Protein AF-0000000067857619 (afdb_homodimer)

Nearest PDB structures (foldseek):
  1sny-assembly1_A-2  TM=9.901E-01  e=1.411E-35  Drosophila melanogaster
  1yo6-assembly2_C  TM=9.398E-01  e=2.673E-25  Caenorhabditis elegans
  1yo6-assembly1_B  TM=9.536E-01  e=2.115E-24  Caenorhabditis elegans
  1yo6-assembly3_E  TM=9.484E-01  e=3.047E-24  Caenorhabditis elegans
  5uzx-assembly1_A  TM=8.714E-01  e=4.883E-19  Burkholderia multivorans ATCC 17616

Organism: Apis mellifera (NCBI:txid7460)

pLDDT: mean 98.17, std 1.17, range [90.56, 99.0]

Secondary structure (DSSP, 8-state):
--EEEES--SSHHHHHHHHHHHTSSS--SEEEEEES-GGG-HHHHHHHHH-TTEEEEE--TT-GGGHHHHHHHHHHHHGGG--SEEEE----------GGG--HHHHHHHHIIIIIHHHHHHHHHHHHHHHHHHH-S-TT--STTT-EEEEE--GGG-STT--S---HHHHHHHHHHHHHHHHHHHHTTTTT-EEEEEE--SB-STTT-TT-SB-HHHHHHHHHHHHTT--GGGTT-EEETTSPBPP-/--EEEES--SSHHHHHHHHHHHTSSS--SEEEEEES-GGG-HHHHHHHHH-TTEEEEE--TT-GGGHHHHHHHHHHHHGGG--SEEEE----------GGG--HHHHHHHHIIIIIHHHHHHHHHHHHHHHHHHH-S-TT--STTT-EEEEE--GGG-STT--S---HHHHHHHHHHHHHHHHHHHHTTTTT-EEEEEE--SB-STTT-TT-SB-HHHHHHHHHHHHTT--GGGTT-EEETTSPBPP-

InterPro domains:
  IPR002347 Short-chain dehydrogenase/reductase SDR [PF00106] (2-210)
  IPR002347 Short-chain dehydrogenase/reductase SDR [PR00080] (81-92)
  IPR002347 Short-chain dehydrogenase/reductase SDR [PR00080] (147-155)
  IPR002347 Short-chain dehydrogenase/reductase SDR [PR00080] (170-189)
  IPR002347 Short-chain dehydrogenase/reductase SDR [PR00081] (3-20)
  IPR002347 Short-chain dehydrogenase/reductase SDR [PR00081] (81-92)
  IPR002347 Short-chain dehydrogenase/reductase SDR [PR00081] (141-157)
  IPR002347 Short-chain dehydrogenase/reductase SDR [PR00081] (170-189)
  IPR002347 Short-chain dehydrogenase/reductase SDR [PR00081] (191-208)
  IPR036291 NAD(P)-binding domain superfamily [SSF51735] (1-248)
  IPR051468 Fungal Secondary Metabolite SDRs [PTHR43544] (2-248)

Sequence (496 aa):
MKSILITGCNRGIGLGFVKHLVKQSQPPENIFATCRDVNKARELTTLAEKSKNIHIIEIDVTNTKDYDKLVQIVSEKVGKAGLNVLYNNAGISTKFTRLGLVKEEQLVKQFYVNTIAPIMLTKAFLPLLKIASNNFADKSKMNVNRAAVINMSSILGSIAENNEGGYYPYRCSKVALNAATKSMSIDLKQDGILVACFHPGWVRTDMGGNGAPMDIDTSVNNILKTLNTLTEKHTGCFIQYDGKILPWMKSILITGCNRGIGLGFVKHLVKQSQPPENIFATCRDVNKARELTTLAEKSKNIHIIEIDVTNTKDYDKLVQIVSEKVGKAGLNVLYNNAGISTKFTRLGLVKEEQLVKQFYVNTIAPIMLTKAFLPLLKIASNNFADKSKMNVNRAAVINMSSILGSIAENNEGGYYPYRCSKVALNAATKSMSIDLKQDGILVACFHPGWVRTDMGGNGAPMDIDTSVNNILKTLNTLTEKHTGCFIQYDGKILPW

Foldseek 3Di:
DQAEEAEACLDFLNVLLVVVQQPDPDHHQAYEYEDQDVVSRVVLVVSCVVPVRYHYHHDDLLPLVCLLVVLVVVCVVCPLLFHLEYELDFAAFDDWDAPVPDDPVLLVVRLSRQAVSLLSNCVSRVVRQLSQLVPDDDVQKAASNRHEYEHEAAPLCAPVPDPDHTRVSRNVNRVNNLVSQLVCLVVCVNSSYAGEYEHLALEDDPRSHPPGPHYSNRSSVLQVVLRRVDINVHGSFYAYSNGDTDHD/DQEEEAEACLDFLNVLLVVVQQPDPDHHQAYEYEDQDVVSRVVLVVVCVVGVRYHYHHDDLLPLVCLLVVLVVVCVVCPLLFHLEYELDFAAFDDWDAPVPDDPVLLVVRLSRQAVSLLSNCVSRVVRQLSQLVPDPDVQKAASNRHEYEHEAAPLCAPVPDPDHTRVSRNVNRVNNLVSQLVCLVVCVNSSYAGEYEHLALEDDPRSHPPGPHYSNRSSVLQVVLRRVDINVHGSFYAYSNGDTDHD

Structure (mmCIF, N/CA/C/O backbone):
data_AF-0000000067857619-model_v1
#
loop_
_entity.id
_entity.type
_entity.pdbx_description
1 polymer 'Uncharacterized protein LOC724327 isoform X1'
#
loop_
_atom_site.group_PDB
_atom_site.id
_atom_site.type_symbol
_atom_site.label_atom_id
_atom_site.label_alt_id
_atom_site.label_comp_id
_atom_site.label_asym_id
_atom_site.label_entity_id
_atom_site.label_seq_id
_atom_site.pdbx_PDB_ins_code
_atom_site.Cartn_x
_atom_site.Cartn_y
_atom_site.Cartn_z
_atom_site.occupancy
_atom_site.B_iso_or_equiv
_atom_site.auth_seq_id
_atom_site.auth_comp_id
_atom_site.auth_asym_id
_atom_site.auth_atom_id
_atom_site.pdbx_PDB_model_num
ATOM 1 N N . MET A 1 1 ? 1.587 -29.703 -7.891 1 90.56 1 MET A N 1
ATOM 2 C CA . MET A 1 1 ? 0.63 -28.938 -8.688 1 90.56 1 MET A CA 1
ATOM 3 C C . MET A 1 1 ? 0.727 -29.312 -10.164 1 90.56 1 MET A C 1
ATOM 5 O O . MET A 1 1 ? 1.816 -29.594 -10.664 1 90.56 1 MET A O 1
ATOM 9 N N . LYS A 1 2 ? -0.397 -29.328 -10.852 1 96.69 2 LYS A N 1
ATOM 10 C CA . LYS A 1 2 ? -0.47 -29.75 -12.25 1 96.69 2 LYS A CA 1
ATOM 11 C C . LYS A 1 2 ? -0.151 -28.609 -13.195 1 96.69 2 LYS A C 1
ATOM 13 O O . LYS A 1 2 ? 0.522 -28.797 -14.211 1 96.69 2 LYS A O 1
ATOM 18 N N . SER A 1 3 ? -0.652 -27.422 -12.945 1 98.81 3 SER A N 1
ATOM 19 C CA . SER A 1 3 ? -0.458 -26.266 -13.805 1 98.81 3 SER A CA 1
ATOM 20 C C . SER A 1 3 ? -0.15 -25.016 -12.992 1 98.81 3 SER A C 1
ATOM 22 O O . SER A 1 3 ? -0.803 -24.75 -11.977 1 98.81 3 SER A O 1
ATOM 24 N N . ILE A 1 4 ? 0.873 -24.266 -13.438 1 98.94 4 ILE A N 1
ATOM 25 C CA . ILE A 1 4 ? 1.292 -23.047 -12.766 1 98.94 4 ILE A CA 1
ATOM 26 C C . ILE A 1 4 ? 1.573 -21.953 -13.797 1 98.94 4 ILE A C 1
ATOM 28 O O . ILE A 1 4 ? 2.146 -22.234 -14.852 1 98.94 4 ILE A O 1
ATOM 32 N N . LEU A 1 5 ? 1.051 -20.734 -13.57 1 98.94 5 LEU A N 1
ATOM 33 C CA . LEU A 1 5 ? 1.424 -19.547 -14.336 1 98.94 5 LEU A CA 1
ATOM 34 C C . LEU A 1 5 ? 2.311 -18.625 -13.508 1 98.94 5 LEU A C 1
ATOM 36 O O . LEU A 1 5 ? 1.951 -18.25 -12.391 1 98.94 5 LEU A O 1
ATOM 40 N N . ILE A 1 6 ? 3.473 -18.297 -14 1 98.94 6 ILE A N 1
ATOM 41 C CA . ILE A 1 6 ? 4.445 -17.438 -13.344 1 98.94 6 ILE A CA 1
ATOM 42 C C . ILE A 1 6 ? 4.668 -16.188 -14.195 1 98.94 6 ILE A C 1
ATOM 44 O O . ILE A 1 6 ? 4.977 -16.281 -15.383 1 98.94 6 ILE A O 1
ATOM 48 N N . THR A 1 7 ? 4.496 -15.039 -13.594 1 98.88 7 THR A N 1
ATOM 49 C CA . THR A 1 7 ? 4.77 -13.812 -14.336 1 98.88 7 THR A CA 1
ATOM 50 C C . THR A 1 7 ? 6.219 -13.383 -14.156 1 98.88 7 THR A C 1
ATOM 52 O O . THR A 1 7 ? 6.809 -13.594 -13.094 1 98.88 7 THR A O 1
ATOM 55 N N . GLY A 1 8 ? 6.777 -12.734 -15.195 1 98.44 8 GLY A N 1
ATOM 56 C CA . GLY A 1 8 ? 8.125 -12.195 -15.117 1 98.44 8 GLY A CA 1
ATOM 57 C C . GLY A 1 8 ? 9.195 -13.273 -15.125 1 98.44 8 GLY A C 1
ATOM 58 O O . GLY A 1 8 ? 10.016 -13.344 -14.203 1 98.44 8 GLY A O 1
ATOM 59 N N . CYS A 1 9 ? 9.336 -14.047 -16.266 1 98.62 9 CYS A N 1
ATOM 60 C CA . CYS A 1 9 ? 10.188 -15.234 -16.234 1 98.62 9 CYS A CA 1
ATOM 61 C C . CYS A 1 9 ? 11.406 -15.047 -17.141 1 98.62 9 CYS A C 1
ATOM 63 O O . CYS A 1 9 ? 12.148 -16 -17.391 1 98.62 9 CYS A O 1
ATOM 65 N N . ASN A 1 10 ? 11.656 -13.859 -17.656 1 96.62 10 ASN A N 1
ATOM 66 C CA . ASN A 1 10 ? 12.758 -13.664 -18.594 1 96.62 10 ASN A CA 1
ATOM 67 C C . ASN A 1 10 ? 14.109 -13.781 -17.906 1 96.62 10 ASN A C 1
ATOM 69 O O . ASN A 1 10 ? 15.109 -14.117 -18.531 1 96.62 10 ASN A O 1
ATOM 73 N N . ARG A 1 11 ? 14.211 -13.461 -16.656 1 96.69 11 ARG A N 1
ATOM 74 C CA . ARG A 1 11 ? 15.438 -13.531 -15.867 1 96.69 11 ARG A CA 1
ATOM 75 C C . ARG A 1 11 ? 15.133 -13.625 -14.375 1 96.69 11 ARG A C 1
ATOM 77 O O . ARG A 1 11 ? 13.969 -13.742 -13.977 1 96.69 11 ARG A O 1
ATOM 84 N N . GLY A 1 12 ? 16.141 -13.719 -13.609 1 97.69 12 GLY A N 1
ATOM 85 C CA . GLY A 1 12 ? 16.031 -13.609 -12.164 1 97.69 12 GLY A CA 1
ATOM 86 C C . GLY A 1 12 ? 15.266 -14.758 -11.531 1 97.69 12 GLY A C 1
ATOM 87 O O . GLY A 1 12 ? 15.445 -15.914 -11.922 1 97.69 12 GLY A O 1
ATOM 88 N N . ILE A 1 13 ? 14.492 -14.43 -10.547 1 98.62 13 ILE A N 1
ATOM 89 C CA . ILE A 1 13 ? 13.797 -15.406 -9.711 1 98.62 13 ILE A CA 1
ATOM 90 C C . ILE A 1 13 ? 12.75 -16.141 -10.539 1 98.62 13 ILE A C 1
ATOM 92 O O . ILE A 1 13 ? 12.609 -17.359 -10.43 1 98.62 13 ILE A O 1
ATOM 96 N N . GLY A 1 14 ? 12.008 -15.398 -11.438 1 98.75 14 GLY A N 1
ATOM 97 C CA . GLY A 1 14 ? 11.016 -16.031 -12.289 1 98.75 14 GLY A CA 1
ATOM 98 C C . GLY A 1 14 ? 11.602 -17.141 -13.148 1 98.75 14 GLY A C 1
ATOM 99 O O . GLY A 1 14 ? 11.039 -18.234 -13.219 1 98.75 14 GLY A O 1
ATOM 100 N N . LEU A 1 15 ? 12.711 -16.812 -13.797 1 98.75 15 LEU A N 1
ATOM 101 C CA . LEU A 1 15 ? 13.398 -17.828 -14.586 1 98.75 15 LEU A CA 1
ATOM 102 C C . LEU A 1 15 ? 13.883 -18.969 -13.703 1 98.75 15 LEU A C 1
ATOM 104 O O . LEU A 1 15 ? 13.82 -20.141 -14.109 1 98.75 15 LEU A O 1
ATOM 108 N N . GLY A 1 16 ? 14.352 -18.625 -12.523 1 98.75 16 GLY A N 1
ATOM 109 C CA . GLY A 1 16 ? 14.758 -19.641 -11.562 1 98.75 16 GLY A CA 1
ATOM 110 C C . GLY A 1 16 ? 13.648 -20.625 -11.227 1 98.75 16 GLY A C 1
ATOM 111 O O . GLY A 1 16 ? 13.891 -21.828 -11.141 1 98.75 16 GLY A O 1
ATOM 112 N N . PHE A 1 17 ? 12.43 -20.141 -11.078 1 98.81 17 PHE A N 1
ATOM 113 C CA . PHE A 1 17 ? 11.289 -21.016 -10.797 1 98.81 17 PHE A CA 1
ATOM 114 C C . PHE A 1 17 ? 11.047 -21.984 -11.938 1 98.81 17 PHE A C 1
ATOM 116 O O . PHE A 1 17 ? 10.852 -23.188 -11.711 1 98.81 17 PHE A O 1
ATOM 123 N N . VAL A 1 18 ? 11.102 -21.469 -13.148 1 98.75 18 VAL A N 1
ATOM 124 C CA . VAL A 1 18 ? 10.867 -22.312 -14.312 1 98.75 18 VAL A CA 1
ATOM 125 C C . VAL A 1 18 ? 11.922 -23.422 -14.367 1 98.75 18 VAL A C 1
ATOM 127 O O . VAL A 1 18 ? 11.594 -24.594 -14.531 1 98.75 18 VAL A O 1
ATOM 130 N N . LYS A 1 19 ? 13.203 -23.078 -14.133 1 98.5 19 LYS A N 1
ATOM 131 C CA . LYS A 1 19 ? 14.312 -24.016 -14.172 1 98.5 19 LYS A CA 1
ATOM 132 C C . LYS A 1 19 ? 14.148 -25.109 -13.125 1 98.5 19 LYS A C 1
ATOM 134 O O . LYS A 1 19 ? 14.406 -26.281 -13.398 1 98.5 19 LYS A O 1
ATOM 139 N N . HIS A 1 20 ? 13.719 -24.75 -11.984 1 98.5 20 HIS A N 1
ATOM 140 C CA . HIS A 1 20 ? 13.594 -25.703 -10.898 1 98.5 20 HIS A CA 1
ATOM 141 C C . HIS A 1 20 ? 12.367 -26.594 -11.094 1 98.5 20 HIS A C 1
ATOM 143 O O . HIS A 1 20 ? 12.43 -27.797 -10.844 1 98.5 20 HIS A O 1
ATOM 149 N N . LEU A 1 21 ? 11.297 -26.031 -11.57 1 98.38 21 LEU A N 1
ATOM 150 C CA . LEU A 1 21 ? 10.055 -26.781 -11.727 1 98.38 21 LEU A CA 1
ATOM 151 C C . LEU A 1 21 ? 10.203 -27.875 -12.789 1 98.38 21 LEU A C 1
ATOM 153 O O . LEU A 1 21 ? 9.766 -29 -12.586 1 98.38 21 LEU A O 1
ATOM 157 N N . VAL A 1 22 ? 10.844 -27.531 -13.875 1 97.38 22 VAL A N 1
ATOM 158 C CA . VAL A 1 22 ? 10.93 -28.469 -14.992 1 97.38 22 VAL A CA 1
ATOM 159 C C . VAL A 1 22 ? 11.859 -29.625 -14.633 1 97.38 22 VAL A C 1
ATOM 161 O O . VAL A 1 22 ? 11.758 -30.703 -15.211 1 97.38 22 VAL A O 1
ATOM 164 N N . LYS A 1 23 ? 12.68 -29.438 -13.586 1 95.88 23 LYS A N 1
ATOM 165 C CA . LYS A 1 23 ? 13.672 -30.438 -13.203 1 95.88 23 LYS A CA 1
ATOM 166 C C . LYS A 1 23 ? 13.133 -31.344 -12.094 1 95.88 23 LYS A C 1
ATOM 168 O O . LYS A 1 23 ? 13.805 -32.281 -11.695 1 95.88 23 LYS A O 1
ATOM 173 N N . GLN A 1 24 ? 11.992 -31.047 -11.641 1 96 24 GLN A N 1
ATOM 174 C CA . GLN A 1 24 ? 11.414 -31.891 -10.586 1 96 24 GLN A CA 1
ATOM 175 C C . GLN A 1 24 ? 11.133 -33.312 -11.094 1 96 24 GLN A C 1
ATOM 177 O O . GLN A 1 24 ? 10.961 -33.5 -12.297 1 96 24 GLN A O 1
ATOM 182 N N . SER A 1 25 ? 11.086 -34.25 -10.141 1 94.94 25 SER A N 1
ATOM 183 C CA . SER A 1 25 ? 10.789 -35.656 -10.5 1 94.94 25 SER A CA 1
ATOM 184 C C . SER A 1 25 ? 9.406 -35.75 -11.141 1 94.94 25 SER A C 1
ATOM 186 O O . SER A 1 25 ? 9.219 -36.562 -12.07 1 94.94 25 SER A O 1
ATOM 188 N N . GLN A 1 26 ? 8.547 -35.031 -10.656 1 94.69 26 GLN A N 1
ATOM 189 C CA . GLN A 1 26 ? 7.215 -34.906 -11.242 1 94.69 26 GLN A CA 1
ATOM 190 C C . GLN A 1 26 ? 6.895 -33.438 -11.562 1 94.69 26 GLN A C 1
ATOM 192 O O . GLN A 1 26 ? 6.191 -32.781 -10.797 1 94.69 26 GLN A O 1
ATOM 197 N N . PRO A 1 27 ? 7.328 -33 -12.664 1 97.06 27 PRO A N 1
ATOM 198 C CA . PRO A 1 27 ? 7.102 -31.609 -13.023 1 97.06 27 PRO A CA 1
ATOM 199 C C . PRO A 1 27 ? 5.637 -31.297 -13.312 1 97.06 27 PRO A C 1
ATOM 201 O O . PRO A 1 27 ? 4.867 -32.188 -13.656 1 97.06 27 PRO A O 1
ATOM 204 N N . PRO A 1 28 ? 5.258 -30.062 -13.125 1 98.38 28 PRO A N 1
ATOM 205 C CA . PRO A 1 28 ? 3.908 -29.688 -13.555 1 98.38 28 PRO A CA 1
ATOM 206 C C . PRO A 1 28 ? 3.645 -30.031 -15.023 1 98.38 28 PRO A C 1
ATOM 208 O O . PRO A 1 28 ? 4.547 -29.922 -15.859 1 98.38 28 PRO A O 1
ATOM 211 N N . GLU A 1 29 ? 2.414 -30.406 -15.328 1 98.44 29 GLU A N 1
ATOM 212 C CA . GLU A 1 29 ? 2.016 -30.672 -16.703 1 98.44 29 GLU A CA 1
ATOM 213 C C . GLU A 1 29 ? 2.145 -29.422 -17.578 1 98.44 29 GLU A C 1
ATOM 215 O O . GLU A 1 29 ? 2.504 -29.5 -18.75 1 98.44 29 GLU A O 1
ATOM 220 N N . ASN A 1 30 ? 1.814 -28.281 -16.969 1 98.81 30 ASN A N 1
ATOM 221 C CA . ASN A 1 30 ? 1.907 -27.016 -17.656 1 98.81 30 ASN A CA 1
ATOM 222 C C . ASN A 1 30 ? 2.625 -25.969 -16.812 1 98.81 30 ASN A C 1
ATOM 224 O O . ASN A 1 30 ? 2.209 -25.672 -15.688 1 98.81 30 ASN A O 1
ATOM 228 N N . ILE A 1 31 ? 3.699 -25.469 -17.312 1 98.88 31 ILE A N 1
ATOM 229 C CA . ILE A 1 31 ? 4.391 -24.312 -16.75 1 98.88 31 ILE A CA 1
ATOM 230 C C . ILE A 1 31 ? 4.246 -23.125 -17.703 1 98.88 31 ILE A C 1
ATOM 232 O O . ILE A 1 31 ? 4.945 -23.047 -18.719 1 98.88 31 ILE A O 1
ATOM 236 N N . PHE A 1 32 ? 3.285 -22.234 -17.391 1 98.94 32 PHE A N 1
ATOM 237 C CA . PHE A 1 32 ? 3.135 -21.016 -18.172 1 98.94 32 PHE A CA 1
ATOM 238 C C . PHE A 1 32 ? 4.109 -19.938 -17.688 1 98.94 32 PHE A C 1
ATOM 240 O O . PHE A 1 32 ? 4.012 -19.484 -16.547 1 98.94 32 PHE A O 1
ATOM 247 N N . ALA A 1 33 ? 5.047 -19.609 -18.516 1 98.88 33 ALA A N 1
ATOM 248 C CA . ALA A 1 33 ? 6.074 -18.609 -18.203 1 98.88 33 ALA A CA 1
ATOM 249 C C . ALA A 1 33 ? 5.871 -17.344 -19.016 1 98.88 33 ALA A C 1
ATOM 251 O O . ALA A 1 33 ? 5.984 -17.359 -20.25 1 98.88 33 ALA A O 1
ATOM 252 N N . THR A 1 34 ? 5.594 -16.203 -18.297 1 98.81 34 THR A N 1
ATOM 253 C CA . THR A 1 34 ? 5.367 -14.977 -19.062 1 98.81 34 THR A CA 1
ATOM 254 C C . THR A 1 34 ? 6.625 -14.109 -19.094 1 98.81 34 THR A C 1
ATOM 256 O O . THR A 1 34 ? 7.453 -14.18 -18.172 1 98.81 34 THR A O 1
ATOM 259 N N . CYS A 1 35 ? 6.805 -13.375 -20.094 1 97.94 35 CYS A N 1
ATOM 260 C CA . CYS A 1 35 ? 7.82 -12.336 -20.203 1 97.94 35 CYS A CA 1
ATOM 261 C C . CYS A 1 35 ? 7.359 -11.219 -21.125 1 97.94 35 CYS A C 1
ATOM 263 O O . CYS A 1 35 ? 6.426 -11.406 -21.906 1 97.94 35 CYS A O 1
ATOM 265 N N . ARG A 1 36 ? 7.961 -10.07 -21.078 1 97.06 36 ARG A N 1
ATOM 266 C CA . ARG A 1 36 ? 7.535 -8.914 -21.859 1 97.06 36 ARG A CA 1
ATOM 267 C C . ARG A 1 36 ? 8.008 -9.023 -23.297 1 97.06 36 ARG A C 1
ATOM 269 O O . ARG A 1 36 ? 7.344 -8.539 -24.219 1 97.06 36 ARG A O 1
ATOM 276 N N . ASP A 1 37 ? 9.172 -9.609 -23.438 1 96.81 37 ASP A N 1
ATOM 277 C CA . ASP A 1 37 ? 9.805 -9.742 -24.734 1 96.81 37 ASP A CA 1
ATOM 278 C C . ASP A 1 37 ? 10.516 -11.086 -24.859 1 96.81 37 ASP A C 1
ATOM 280 O O . ASP A 1 37 ? 11.602 -11.281 -24.312 1 96.81 37 ASP A O 1
ATOM 284 N N . VAL A 1 38 ? 9.977 -11.938 -25.641 1 96.75 38 VAL A N 1
ATOM 285 C CA . VAL A 1 38 ? 10.477 -13.297 -25.781 1 96.75 38 VAL A CA 1
ATOM 286 C C . VAL A 1 38 ? 11.867 -13.281 -26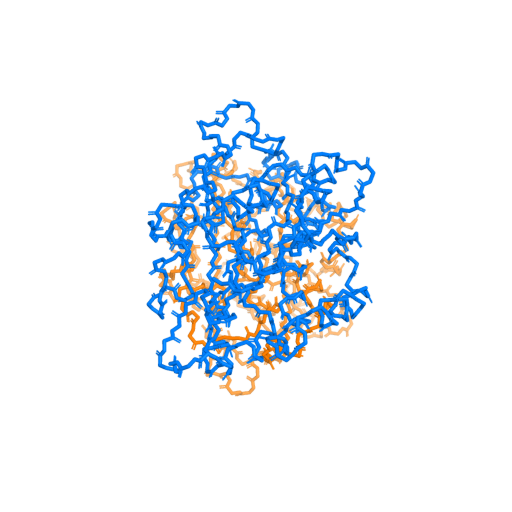.422 1 96.75 38 VAL A C 1
ATOM 288 O O . VAL A 1 38 ? 12.703 -14.125 -26.125 1 96.75 38 VAL A O 1
ATOM 291 N N . ASN A 1 39 ? 12.141 -12.242 -27.188 1 96.5 39 ASN A N 1
ATOM 292 C CA . ASN A 1 39 ? 13.422 -12.148 -27.875 1 96.5 39 ASN A CA 1
ATOM 293 C C . ASN A 1 39 ? 14.555 -11.82 -26.906 1 96.5 39 ASN A C 1
ATOM 295 O O . ASN A 1 39 ? 15.734 -12 -27.25 1 96.5 39 ASN A O 1
ATOM 299 N N . LYS A 1 40 ? 14.219 -11.422 -25.719 1 95.06 40 LYS A N 1
ATOM 300 C CA . LYS A 1 40 ? 15.219 -11.102 -24.703 1 95.06 40 LYS A CA 1
ATOM 301 C C . LYS A 1 40 ? 15.281 -12.188 -23.625 1 95.06 40 LYS A C 1
ATOM 303 O O . LYS A 1 40 ? 15.953 -12.023 -22.609 1 95.06 40 LYS A O 1
ATOM 308 N N . ALA A 1 41 ? 14.539 -13.266 -23.891 1 97.25 41 ALA A N 1
ATOM 309 C CA . ALA A 1 41 ? 14.461 -14.359 -22.922 1 97.25 41 ALA A CA 1
ATOM 310 C C . ALA A 1 41 ? 15.109 -15.625 -23.484 1 97.25 41 ALA A C 1
ATOM 312 O O . ALA A 1 41 ? 14.5 -16.688 -23.5 1 97.25 41 ALA A O 1
ATOM 313 N N . ARG A 1 42 ? 16.375 -15.57 -23.766 1 97.06 42 ARG A N 1
ATOM 314 C CA . ARG A 1 42 ? 17.062 -16.641 -24.469 1 97.06 42 ARG A CA 1
ATOM 315 C C . ARG A 1 42 ? 17.109 -17.922 -23.641 1 97.06 42 ARG A C 1
ATOM 317 O O . ARG A 1 42 ? 16.812 -19 -24.141 1 97.06 42 ARG A O 1
ATOM 324 N N . GLU A 1 43 ? 17.438 -17.75 -22.375 1 97.38 43 GLU A N 1
ATOM 325 C CA . GLU A 1 43 ? 17.516 -18.938 -21.531 1 97.38 43 GLU A CA 1
ATOM 326 C C . GLU A 1 43 ? 16.156 -19.609 -21.375 1 97.38 43 GLU A C 1
ATOM 328 O O . GLU A 1 43 ? 16.047 -20.828 -21.391 1 97.38 43 GLU A O 1
ATOM 333 N N . LEU A 1 44 ? 15.156 -18.812 -21.297 1 98.38 44 LEU A N 1
ATOM 334 C CA . LEU A 1 44 ? 13.797 -19.328 -21.172 1 98.38 44 LEU A CA 1
ATOM 335 C C . LEU A 1 44 ? 13.375 -20.062 -22.438 1 98.38 44 LEU A C 1
ATOM 337 O O . LEU A 1 44 ? 12.789 -21.141 -22.359 1 98.38 44 LEU A O 1
ATOM 341 N N . THR A 1 45 ? 13.695 -19.469 -23.578 1 98 45 THR A N 1
ATOM 342 C CA . THR A 1 45 ? 13.32 -20.078 -24.844 1 98 45 THR A CA 1
ATOM 343 C C . THR A 1 45 ? 14.062 -21.391 -25.047 1 98 45 THR A C 1
ATOM 345 O O . THR A 1 45 ? 13.492 -22.359 -25.562 1 98 45 THR A O 1
ATOM 348 N N . THR A 1 46 ? 15.297 -21.484 -24.625 1 97.75 46 THR A N 1
ATOM 349 C CA . THR A 1 46 ? 16.078 -22.703 -24.719 1 97.75 46 THR A CA 1
ATOM 350 C C . THR A 1 46 ? 15.469 -23.797 -23.844 1 97.75 46 THR A C 1
ATOM 352 O O . THR A 1 46 ? 15.406 -24.969 -24.25 1 97.75 46 THR A O 1
ATOM 355 N N . LEU A 1 47 ? 15.023 -23.422 -22.656 1 97.75 47 LEU A N 1
ATOM 356 C CA . LEU A 1 47 ? 14.375 -24.359 -21.766 1 97.75 47 LEU A CA 1
ATOM 357 C C . LEU A 1 47 ? 13.094 -24.906 -22.375 1 97.75 47 LEU A C 1
ATOM 359 O O . LEU A 1 47 ? 12.805 -26.109 -22.281 1 97.75 47 LEU A O 1
ATOM 363 N N . ALA A 1 48 ? 12.328 -24.031 -22.984 1 97.81 48 ALA A N 1
ATOM 364 C CA . ALA A 1 48 ? 11.047 -24.406 -23.578 1 97.81 48 ALA A CA 1
ATOM 365 C C . ALA A 1 48 ? 11.242 -25.344 -24.766 1 97.81 48 ALA A C 1
ATOM 367 O O . ALA A 1 48 ? 10.383 -26.188 -25.047 1 97.81 48 ALA A O 1
ATOM 368 N N . GLU A 1 49 ? 12.344 -25.203 -25.469 1 97.38 49 GLU A N 1
ATOM 369 C CA . GLU A 1 49 ? 12.664 -26.094 -26.578 1 97.38 49 GLU A CA 1
ATOM 370 C C . GLU A 1 49 ? 12.938 -27.516 -26.094 1 97.38 49 GLU A C 1
ATOM 372 O O . GLU A 1 49 ? 12.656 -28.469 -26.812 1 97.38 49 GLU A O 1
ATOM 377 N N . LYS A 1 50 ? 13.367 -27.594 -24.891 1 96.81 50 LYS A N 1
ATOM 378 C CA . LYS A 1 50 ? 13.773 -28.891 -24.359 1 96.81 50 LYS A CA 1
ATOM 379 C C . LYS A 1 50 ? 12.648 -29.531 -23.547 1 96.81 50 LYS A C 1
ATOM 381 O O . LYS A 1 50 ? 12.703 -30.719 -23.234 1 96.81 50 LYS A O 1
ATOM 386 N N . SER A 1 51 ? 11.758 -28.734 -23.141 1 97 51 SER A N 1
ATOM 387 C CA . SER A 1 51 ? 10.656 -29.219 -22.312 1 97 51 SER A CA 1
ATOM 388 C C . SER A 1 51 ? 9.312 -28.734 -22.844 1 97 51 SER A C 1
ATOM 390 O O . SER A 1 51 ? 8.969 -27.562 -22.703 1 97 51 SER A O 1
ATOM 392 N N . LYS A 1 52 ? 8.477 -29.625 -23.25 1 95.31 52 LYS A N 1
ATOM 393 C CA . LYS A 1 52 ? 7.227 -29.297 -23.922 1 95.31 52 LYS A CA 1
ATOM 394 C C . LYS A 1 52 ? 6.191 -28.766 -22.938 1 95.31 52 LYS A C 1
ATOM 396 O O . LYS A 1 52 ? 5.172 -28.203 -23.328 1 95.31 52 LYS A O 1
ATOM 401 N N . ASN A 1 53 ? 6.48 -28.969 -21.609 1 97.12 53 ASN A N 1
ATOM 402 C CA . ASN A 1 53 ? 5.516 -28.5 -20.625 1 97.12 53 ASN A CA 1
ATOM 403 C C . ASN A 1 53 ? 5.688 -27.016 -20.328 1 97.12 53 ASN A C 1
ATOM 405 O O . ASN A 1 53 ? 4.891 -26.438 -19.594 1 97.12 53 ASN A O 1
ATOM 409 N N . ILE A 1 54 ? 6.727 -26.391 -20.875 1 98.62 54 ILE A N 1
ATOM 410 C CA . ILE A 1 54 ? 6.922 -24.953 -20.719 1 98.62 54 ILE A CA 1
ATOM 411 C C . ILE A 1 54 ? 6.211 -24.219 -21.844 1 98.62 54 ILE A C 1
ATOM 413 O O . ILE A 1 54 ? 6.469 -24.469 -23.016 1 98.62 54 ILE A O 1
ATOM 417 N N . HIS A 1 55 ? 5.301 -23.359 -21.5 1 98.75 55 HIS A N 1
ATOM 418 C CA . HIS A 1 55 ? 4.586 -22.5 -22.438 1 98.75 55 HIS A CA 1
ATOM 419 C C . HIS A 1 55 ? 4.934 -21.031 -22.203 1 98.75 55 HIS A C 1
ATOM 421 O O . HIS A 1 55 ? 4.527 -20.438 -21.203 1 98.75 55 HIS A O 1
ATOM 427 N N . ILE A 1 56 ? 5.656 -20.422 -23.172 1 98.69 56 ILE A N 1
ATOM 428 C CA . ILE A 1 56 ? 6.043 -19.031 -23.031 1 98.69 56 ILE A CA 1
ATOM 429 C C . ILE A 1 56 ? 4.926 -18.125 -23.562 1 98.69 56 ILE A C 1
ATOM 431 O O . ILE A 1 56 ? 4.395 -18.359 -24.641 1 98.69 56 ILE A O 1
ATOM 435 N N . ILE A 1 57 ? 4.52 -17.156 -22.781 1 98.56 57 ILE A N 1
ATOM 436 C CA . ILE A 1 57 ? 3.502 -16.203 -23.172 1 98.56 57 ILE A CA 1
ATOM 437 C C . ILE A 1 57 ? 4.062 -14.781 -23.047 1 98.56 57 ILE A C 1
ATOM 439 O O . ILE A 1 57 ? 4.527 -14.375 -21.984 1 98.56 57 ILE A O 1
ATOM 443 N N . GLU A 1 58 ? 4.027 -14.016 -24.141 1 98 58 GLU A N 1
ATOM 444 C CA . GLU A 1 58 ? 4.473 -12.625 -24.125 1 98 58 GLU A CA 1
ATOM 445 C C . GLU A 1 58 ? 3.369 -11.695 -23.641 1 98 58 GLU A C 1
ATOM 447 O O . GLU A 1 58 ? 2.281 -11.656 -24.219 1 98 58 GLU A O 1
ATOM 452 N N . ILE A 1 59 ? 3.697 -10.953 -22.531 1 97.81 59 ILE A N 1
ATOM 453 C CA . ILE A 1 59 ? 2.701 -10.023 -22 1 97.81 59 ILE A CA 1
ATOM 454 C C . ILE A 1 59 ? 3.383 -8.984 -21.109 1 97.81 59 ILE A C 1
ATOM 456 O O . ILE A 1 59 ? 4.328 -9.297 -20.391 1 97.81 59 ILE A O 1
ATOM 460 N N . ASP A 1 60 ? 2.979 -7.758 -21.297 1 97.81 60 ASP A N 1
ATOM 461 C CA . ASP A 1 60 ? 3.219 -6.73 -20.297 1 97.81 60 ASP A CA 1
ATOM 462 C C . ASP A 1 60 ? 2.111 -6.719 -19.25 1 97.81 60 ASP A C 1
ATOM 464 O O . ASP A 1 60 ? 0.965 -6.375 -19.547 1 97.81 60 ASP A O 1
ATOM 468 N N . VAL A 1 61 ? 2.459 -7.039 -18.016 1 98.19 61 VAL A N 1
ATOM 469 C CA . VAL A 1 61 ? 1.451 -7.254 -16.984 1 98.19 61 VAL A CA 1
ATOM 470 C C . VAL A 1 61 ? 0.719 -5.945 -16.703 1 98.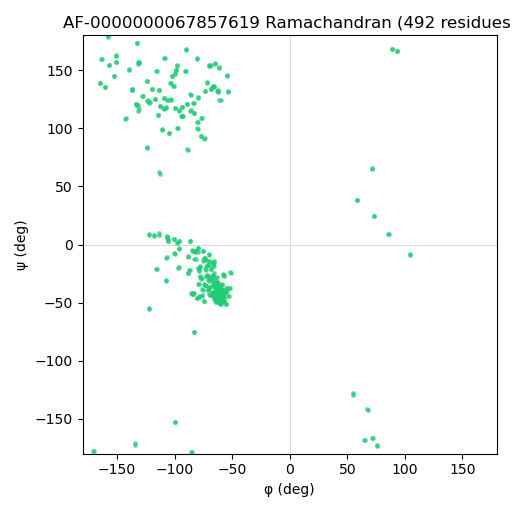19 61 VAL A C 1
ATOM 472 O O . VAL A 1 61 ? -0.333 -5.941 -16.047 1 98.19 61 VAL A O 1
ATOM 475 N N . THR A 1 62 ? 1.243 -4.809 -17.141 1 97.31 62 THR A N 1
ATOM 476 C CA . THR A 1 62 ? 0.562 -3.537 -16.922 1 97.31 62 THR A CA 1
ATOM 477 C C . THR A 1 62 ? -0.53 -3.318 -17.953 1 97.31 62 THR A C 1
ATOM 479 O O . THR A 1 62 ? -1.355 -2.412 -17.828 1 97.31 62 THR A O 1
ATOM 482 N N . ASN A 1 63 ? -0.531 -4.121 -19 1 97.56 63 ASN A N 1
ATOM 483 C CA . ASN A 1 63 ? -1.581 -4.027 -20.016 1 97.56 63 ASN A CA 1
ATOM 484 C C . ASN A 1 63 ? -2.779 -4.902 -19.656 1 97.56 63 ASN A C 1
ATOM 486 O O . ASN A 1 63 ? -2.992 -5.949 -20.281 1 97.56 63 ASN A O 1
ATOM 490 N N . THR A 1 64 ? -3.6 -4.406 -18.828 1 97.31 64 THR A N 1
ATOM 491 C CA . THR A 1 64 ? -4.695 -5.188 -18.266 1 97.31 64 THR A CA 1
ATOM 492 C C . THR A 1 64 ? -5.727 -5.523 -19.328 1 97.31 64 THR A C 1
ATOM 494 O O . THR A 1 64 ? -6.488 -6.484 -19.188 1 97.31 64 THR A O 1
ATOM 497 N N . LYS A 1 65 ? -5.773 -4.77 -20.422 1 96.25 65 LYS A N 1
ATOM 498 C CA . LYS A 1 65 ? -6.723 -5.004 -21.5 1 96.25 65 LYS A CA 1
ATOM 499 C C . LYS A 1 65 ? -6.441 -6.332 -22.203 1 96.25 65 LYS A C 1
ATOM 501 O O . LYS A 1 65 ? -7.312 -6.875 -22.875 1 96.25 65 LYS A O 1
ATOM 506 N N . ASP A 1 66 ? -5.223 -6.898 -22.016 1 96.94 66 ASP A N 1
ATOM 507 C CA . ASP A 1 66 ? -4.816 -8.117 -22.703 1 96.94 66 ASP A CA 1
ATOM 508 C C . ASP A 1 66 ? -5.055 -9.344 -21.828 1 96.94 66 ASP A C 1
ATOM 510 O O . ASP A 1 66 ? -4.766 -10.477 -22.25 1 96.94 66 ASP A O 1
ATOM 514 N N . TYR A 1 67 ? -5.629 -9.188 -20.656 1 98.5 67 TYR A N 1
ATOM 515 C CA . TYR A 1 67 ? -5.723 -10.297 -19.719 1 98.5 67 TYR A CA 1
ATOM 516 C C . TYR A 1 67 ? -6.723 -11.336 -20.203 1 98.5 67 TYR A C 1
ATOM 518 O O . TYR A 1 67 ? -6.562 -12.531 -19.938 1 98.5 67 TYR A O 1
ATOM 526 N N . ASP A 1 68 ? -7.734 -10.875 -20.922 1 97.75 68 ASP A N 1
ATOM 527 C CA . ASP A 1 68 ? -8.672 -11.844 -21.484 1 97.75 68 ASP A CA 1
ATOM 528 C C . ASP A 1 68 ? -7.969 -12.797 -22.453 1 97.75 68 ASP A C 1
ATOM 530 O O . ASP A 1 68 ? -8.25 -14 -22.453 1 97.75 68 ASP A O 1
ATOM 534 N N . LYS A 1 69 ? -7.121 -12.242 -23.234 1 97.94 69 LYS A N 1
ATOM 535 C CA . LYS A 1 69 ? -6.344 -13.062 -24.156 1 97.94 69 LYS A CA 1
ATOM 536 C C . LYS A 1 69 ? -5.438 -14.031 -23.406 1 97.94 69 LYS A C 1
ATOM 538 O O . LYS A 1 69 ? -5.297 -15.195 -23.797 1 97.94 69 LYS A O 1
ATOM 543 N N . LEU A 1 70 ? -4.809 -13.57 -22.391 1 98.56 70 LEU A N 1
ATOM 544 C CA . LEU A 1 70 ? -3.941 -14.398 -21.562 1 98.56 70 LEU A CA 1
ATOM 545 C C . LEU A 1 70 ? -4.719 -15.562 -20.953 1 98.56 70 LEU A C 1
ATOM 547 O O . LEU A 1 70 ? -4.258 -16.703 -21 1 98.56 70 LEU A O 1
ATOM 551 N N . VAL A 1 71 ? -5.895 -15.281 -20.391 1 98.81 71 VAL A N 1
ATOM 552 C CA . VAL A 1 71 ? -6.738 -16.297 -19.766 1 98.81 71 VAL A CA 1
ATOM 553 C C . VAL A 1 71 ? -7.152 -17.328 -20.812 1 98.81 71 VAL A C 1
ATOM 555 O O . VAL A 1 71 ? -7.176 -18.531 -20.547 1 98.81 71 VAL A O 1
ATOM 558 N N . GLN A 1 72 ? -7.453 -16.828 -21.984 1 98.62 72 GLN A N 1
ATOM 559 C CA . GLN A 1 72 ? -7.859 -17.734 -23.062 1 98.62 72 GLN A CA 1
ATOM 560 C C . GLN A 1 72 ? -6.73 -18.688 -23.438 1 98.62 72 GLN A C 1
ATOM 562 O O . GLN A 1 72 ? -6.961 -19.891 -23.594 1 98.62 72 GLN A O 1
ATOM 567 N N . ILE A 1 73 ? -5.52 -18.203 -23.594 1 98.62 73 ILE A N 1
ATOM 568 C CA . ILE A 1 73 ? -4.359 -19.016 -23.938 1 98.62 73 ILE A CA 1
ATOM 569 C C . ILE A 1 73 ? -4.18 -20.125 -22.891 1 98.62 73 ILE A C 1
ATOM 571 O O . ILE A 1 73 ? -4 -21.297 -23.234 1 98.62 73 ILE A O 1
ATOM 575 N N . VAL A 1 74 ? -4.266 -19.797 -21.625 1 98.88 74 VAL A N 1
ATOM 576 C CA . VAL A 1 74 ? -4.074 -20.75 -20.531 1 98.88 74 VAL A CA 1
ATOM 577 C C . VAL A 1 74 ? -5.234 -21.734 -20.5 1 98.88 74 VAL A C 1
ATOM 579 O O . VAL A 1 74 ? -5.023 -22.938 -20.344 1 98.88 74 VAL A O 1
ATOM 582 N N . SER A 1 75 ? -6.434 -21.188 -20.672 1 98.81 75 SER A N 1
ATOM 583 C CA . SER A 1 75 ? -7.641 -22.016 -20.641 1 98.81 75 SER A CA 1
ATOM 584 C C . SER A 1 75 ? -7.594 -23.109 -21.703 1 98.81 75 SER A C 1
ATOM 586 O O . SER A 1 75 ? -7.98 -24.25 -21.453 1 98.81 75 SER A O 1
ATOM 588 N N . GLU A 1 76 ? -7.156 -22.766 -22.828 1 98.5 76 GLU A N 1
ATOM 589 C CA . GLU A 1 76 ? -7.086 -23.719 -23.938 1 98.5 76 GLU A CA 1
ATOM 590 C C . GLU A 1 76 ? -6.125 -24.859 -23.625 1 98.5 76 GLU A C 1
ATOM 592 O O . GLU A 1 76 ? -6.328 -26 -24.078 1 98.5 76 GLU A O 1
ATOM 597 N N . LYS A 1 77 ? -5.133 -24.609 -22.906 1 98.44 77 LYS A N 1
ATOM 598 C CA . LYS A 1 77 ? -4.125 -25.625 -22.594 1 98.44 77 LYS A CA 1
ATOM 599 C C . LYS A 1 77 ? -4.566 -26.484 -21.406 1 98.44 77 LYS A C 1
ATOM 601 O O . LYS A 1 77 ? -4.41 -27.703 -21.438 1 98.44 77 LYS A O 1
ATOM 606 N N . VAL A 1 78 ? -5.137 -25.875 -20.375 1 98.62 78 VAL A N 1
ATOM 607 C CA . VAL A 1 78 ? -5.414 -26.609 -19.141 1 98.62 78 VAL A CA 1
ATOM 608 C C . VAL A 1 78 ? -6.789 -27.266 -19.219 1 98.62 78 VAL A C 1
ATOM 610 O O . VAL A 1 78 ? -7.078 -28.203 -18.484 1 98.62 78 VAL A O 1
ATOM 613 N N . GLY A 1 79 ? -7.691 -26.734 -20.047 1 97.31 79 GLY A N 1
ATOM 614 C CA . GLY A 1 79 ? -9.031 -27.281 -20.188 1 97.31 79 GLY A CA 1
ATOM 615 C C . GLY A 1 79 ? -9.781 -27.391 -18.875 1 97.31 79 GLY A C 1
ATOM 616 O O . GLY A 1 79 ? -9.852 -26.422 -18.109 1 97.31 79 GLY A O 1
ATOM 617 N N . LYS A 1 80 ? -10.312 -28.547 -18.656 1 97.94 80 LYS A N 1
ATOM 618 C CA . LYS A 1 80 ? -11.172 -28.766 -17.5 1 97.94 80 LYS A CA 1
ATOM 619 C C . LYS A 1 80 ? -10.352 -28.969 -16.219 1 97.94 80 LYS A C 1
ATOM 621 O O . LYS A 1 80 ? -10.906 -29.031 -15.125 1 97.94 80 LYS A O 1
ATOM 626 N N . ALA A 1 81 ? -9.086 -29.047 -16.359 1 98.38 81 ALA A N 1
ATOM 627 C CA . ALA A 1 81 ? -8.242 -29.234 -15.188 1 98.38 81 ALA A CA 1
ATOM 628 C C . ALA A 1 81 ? -8.062 -27.922 -14.422 1 98.38 81 ALA A C 1
ATOM 630 O O . ALA A 1 81 ? -7.812 -27.922 -13.211 1 98.38 81 ALA A O 1
ATOM 631 N N . GLY A 1 82 ? -8.164 -26.797 -15.156 1 98.75 82 GLY A N 1
ATOM 632 C CA . GLY A 1 82 ? -7.988 -25.484 -14.539 1 98.75 82 GLY A CA 1
ATOM 633 C C . GLY A 1 82 ? -6.535 -25.156 -14.242 1 98.75 82 GLY A C 1
ATOM 634 O O . GLY A 1 82 ? -5.629 -25.844 -14.727 1 98.75 82 GLY A O 1
ATOM 635 N N . LEU A 1 83 ? -6.348 -24.031 -13.523 1 98.94 83 LEU A N 1
ATOM 636 C CA . LEU A 1 83 ? -5.031 -23.547 -13.117 1 98.94 83 LEU A CA 1
ATOM 637 C C . LEU A 1 83 ? -4.836 -23.703 -11.617 1 98.94 83 LEU A C 1
ATOM 639 O O . LEU A 1 83 ? -5.629 -23.188 -10.82 1 98.94 83 LEU A O 1
ATOM 643 N N . ASN A 1 84 ? -3.777 -24.359 -11.211 1 98.88 84 ASN A N 1
ATOM 644 C CA . ASN A 1 84 ? -3.578 -24.625 -9.797 1 98.88 84 ASN A CA 1
ATOM 645 C C . ASN A 1 84 ? -2.922 -23.438 -9.086 1 98.88 84 ASN A C 1
ATOM 647 O O . ASN A 1 84 ? -3.307 -23.078 -7.973 1 98.88 84 ASN A O 1
ATOM 651 N N . VAL A 1 85 ? -1.924 -22.859 -9.727 1 98.94 85 VAL A N 1
ATOM 652 C CA . VAL A 1 85 ? -1.179 -21.797 -9.039 1 98.94 85 VAL A CA 1
ATOM 653 C C . VAL A 1 85 ? -0.997 -20.609 -9.969 1 98.94 85 VAL A C 1
ATOM 655 O O . VAL A 1 85 ? -0.54 -20.75 -11.102 1 98.94 85 VAL A O 1
ATOM 658 N N . LEU A 1 86 ? -1.477 -19.484 -9.578 1 98.94 86 LEU A N 1
ATOM 659 C CA . LEU A 1 86 ? -1.067 -18.203 -10.133 1 98.94 86 LEU A CA 1
ATOM 660 C C . LEU A 1 86 ? 0.045 -17.578 -9.289 1 98.94 86 LEU A C 1
ATOM 662 O O . LEU A 1 86 ? -0.173 -17.219 -8.133 1 98.94 86 LEU A O 1
ATOM 666 N N . TYR A 1 87 ? 1.217 -17.516 -9.82 1 98.94 87 TYR A N 1
ATOM 667 C CA . TYR A 1 87 ? 2.393 -16.969 -9.148 1 98.94 87 TYR A CA 1
ATOM 668 C C . TYR A 1 87 ? 2.738 -15.586 -9.688 1 98.94 87 TYR A C 1
ATOM 670 O O . TYR A 1 87 ? 3.449 -15.461 -10.688 1 98.94 87 TYR A O 1
ATOM 678 N N . ASN A 1 88 ? 2.277 -14.594 -9 1 98.94 88 ASN A N 1
ATOM 679 C CA . ASN A 1 88 ? 2.584 -13.211 -9.344 1 98.94 88 ASN A CA 1
ATOM 680 C C . ASN A 1 88 ? 3.994 -12.82 -8.914 1 98.94 88 ASN A C 1
ATOM 682 O O . ASN A 1 88 ? 4.191 -12.328 -7.801 1 98.94 88 ASN A O 1
ATOM 686 N N . ASN A 1 89 ? 4.879 -12.969 -9.844 1 98.88 89 ASN A N 1
ATOM 687 C CA . ASN A 1 89 ? 6.297 -12.789 -9.555 1 98.88 89 ASN A CA 1
ATOM 688 C C . ASN A 1 89 ? 6.828 -11.492 -10.156 1 98.88 89 ASN A C 1
ATOM 690 O O . ASN A 1 89 ? 7.773 -10.898 -9.633 1 98.88 89 ASN A O 1
ATOM 694 N N . ALA A 1 90 ? 6.219 -11.07 -11.336 1 98.69 90 ALA A N 1
ATOM 695 C CA . ALA A 1 90 ? 6.691 -9.859 -11.984 1 98.69 90 ALA A CA 1
ATOM 696 C C . ALA A 1 90 ? 6.707 -8.68 -11.016 1 98.69 90 ALA A C 1
ATOM 698 O O . ALA A 1 90 ? 5.773 -8.508 -10.227 1 98.69 90 ALA A O 1
ATOM 699 N N . GLY A 1 91 ? 7.762 -7.984 -10.977 1 98.25 91 GLY A N 1
ATOM 700 C CA . GLY A 1 91 ? 7.91 -6.824 -10.109 1 98.25 91 GLY A CA 1
ATOM 701 C C . GLY A 1 91 ? 9.055 -5.922 -10.516 1 98.25 91 GLY A C 1
ATOM 702 O O . GLY A 1 91 ? 9.93 -6.324 -11.289 1 98.25 91 GLY A O 1
ATOM 703 N N . ILE A 1 92 ? 9 -4.719 -10.086 1 98.12 92 ILE A N 1
ATOM 704 C CA . ILE A 1 92 ? 10.078 -3.762 -10.312 1 98.12 92 ILE A CA 1
ATOM 705 C C . ILE A 1 92 ? 10.438 -3.076 -8.992 1 98.12 92 ILE A C 1
ATOM 707 O O . ILE A 1 92 ? 9.656 -3.096 -8.039 1 98.12 92 ILE A O 1
ATOM 711 N N . SER A 1 93 ? 11.609 -2.6 -8.953 1 96.88 93 SER A N 1
ATOM 712 C CA . SER A 1 93 ? 12.109 -1.838 -7.812 1 96.88 93 SER A CA 1
ATOM 713 C C . SER A 1 93 ? 12.789 -0.548 -8.266 1 96.88 93 SER A C 1
ATOM 715 O O . SER A 1 93 ? 13.148 -0.407 -9.43 1 96.88 93 SER A O 1
ATOM 717 N N . THR A 1 94 ? 12.859 0.427 -7.395 1 93.31 94 THR A N 1
ATOM 718 C CA . THR A 1 94 ? 13.617 1.65 -7.637 1 93.31 94 THR A CA 1
ATOM 719 C C . THR A 1 94 ? 14.859 1.699 -6.758 1 93.31 94 THR A C 1
ATOM 721 O O . THR A 1 94 ? 14.961 0.97 -5.77 1 93.31 94 THR A O 1
ATOM 724 N N . LYS A 1 95 ? 15.789 2.555 -7.199 1 92.81 95 LYS A N 1
ATOM 725 C CA . LYS A 1 95 ? 16.922 2.826 -6.324 1 92.81 95 LYS A CA 1
ATOM 726 C C . LYS A 1 95 ? 16.469 3.455 -5.012 1 92.81 95 LYS A C 1
ATOM 728 O O . LYS A 1 95 ? 15.406 4.074 -4.949 1 92.81 95 LYS A O 1
ATOM 733 N N . PHE A 1 96 ? 17.312 3.164 -4.023 1 96.06 96 PHE A N 1
ATOM 734 C CA . PHE A 1 96 ? 17.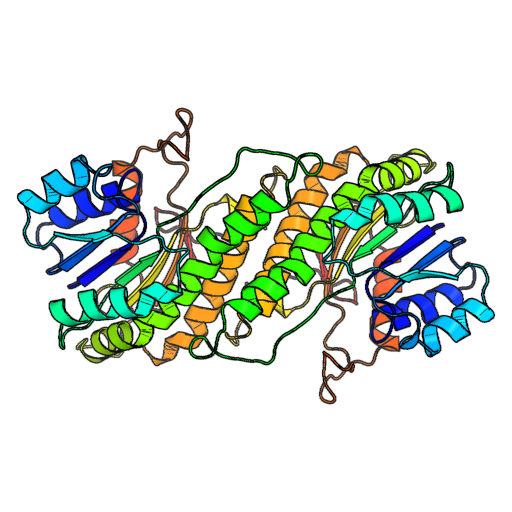047 3.779 -2.73 1 96.06 96 PHE A CA 1
ATOM 735 C C . PHE A 1 96 ? 17.078 5.301 -2.838 1 96.06 96 PHE A C 1
ATOM 737 O O . PHE A 1 96 ? 18.047 5.875 -3.34 1 96.06 96 PHE A O 1
ATOM 744 N N . THR A 1 97 ? 16.047 5.91 -2.438 1 96.25 97 THR A N 1
ATOM 745 C CA . THR A 1 97 ? 16.016 7.352 -2.236 1 96.25 97 THR A CA 1
ATOM 746 C C . THR A 1 97 ? 15.242 7.711 -0.975 1 96.25 97 THR A C 1
ATOM 748 O O . THR A 1 97 ? 14.383 6.945 -0.533 1 96.25 97 THR A O 1
ATOM 751 N N . ARG A 1 98 ? 15.641 8.805 -0.386 1 97.69 98 ARG A N 1
ATOM 752 C CA . ARG A 1 98 ? 14.859 9.383 0.706 1 97.69 98 ARG A CA 1
ATOM 753 C C . ARG A 1 98 ? 13.75 10.281 0.172 1 97.69 98 ARG A C 1
ATOM 755 O O . ARG A 1 98 ? 13.594 10.43 -1.042 1 97.69 98 ARG A O 1
ATOM 762 N N . LEU A 1 99 ? 13 10.875 1.064 1 98.62 99 LEU A N 1
ATOM 763 C CA . LEU A 1 99 ? 11.773 11.594 0.724 1 98.62 99 LEU A CA 1
ATOM 764 C C . LEU A 1 99 ? 12.047 12.695 -0.289 1 98.62 99 LEU A C 1
ATOM 766 O O . LEU A 1 99 ? 11.289 12.875 -1.248 1 98.62 99 LEU A O 1
ATOM 770 N N . GLY A 1 100 ? 13.141 13.375 -0.162 1 97.75 100 GLY A N 1
ATOM 771 C CA . GLY A 1 100 ? 13.438 14.531 -0.985 1 97.75 100 GLY A CA 1
ATOM 772 C C . GLY A 1 100 ? 13.648 14.188 -2.447 1 97.75 100 GLY A C 1
ATOM 773 O O . GLY A 1 100 ? 13.57 15.062 -3.314 1 97.75 100 GLY A O 1
ATOM 774 N N . LEU A 1 101 ? 13.852 12.945 -2.791 1 97.75 101 LEU A N 1
ATOM 775 C CA . LEU A 1 101 ? 14.203 12.555 -4.152 1 97.75 101 LEU A CA 1
ATOM 776 C C . LEU A 1 101 ? 13.133 11.641 -4.746 1 97.75 101 LEU A C 1
ATOM 778 O O . LEU A 1 101 ? 13.312 11.102 -5.84 1 97.75 101 LEU A O 1
ATOM 782 N N . VAL A 1 102 ? 12.055 11.484 -4.039 1 98.31 102 VAL A N 1
ATOM 783 C CA . VAL A 1 102 ? 10.969 10.648 -4.527 1 98.31 102 VAL A CA 1
ATOM 784 C C . VAL A 1 102 ? 10.336 11.289 -5.758 1 98.31 102 VAL A C 1
ATOM 786 O O . VAL A 1 102 ? 10.125 12.508 -5.797 1 98.31 102 VAL A O 1
ATOM 789 N N . LYS A 1 103 ? 10.062 10.523 -6.766 1 98.06 103 LYS A N 1
ATOM 790 C CA . LYS A 1 103 ? 9.414 10.977 -7.992 1 98.06 103 LYS A CA 1
ATOM 791 C C . LYS A 1 103 ? 8.031 10.352 -8.148 1 98.06 103 LYS A C 1
ATOM 793 O O . LYS A 1 103 ? 7.871 9.141 -7.992 1 98.06 103 LYS A O 1
ATOM 798 N N . GLU A 1 104 ? 7.074 11.227 -8.469 1 98.31 104 GLU A N 1
ATOM 799 C CA . GLU A 1 104 ? 5.695 10.789 -8.656 1 98.31 104 GLU A CA 1
ATOM 800 C C . GLU A 1 104 ? 5.609 9.641 -9.656 1 98.31 104 GLU A C 1
ATOM 802 O O . GLU A 1 104 ? 4.91 8.648 -9.414 1 98.31 104 GLU A O 1
ATOM 807 N N . GLU A 1 105 ? 6.309 9.758 -10.75 1 98.12 105 GLU A N 1
ATOM 808 C CA . GLU A 1 105 ? 6.234 8.773 -11.82 1 98.12 105 GLU A CA 1
ATOM 809 C C . GLU A 1 105 ? 6.711 7.402 -11.344 1 98.12 105 GLU A C 1
ATOM 811 O O . GLU A 1 105 ? 6.207 6.371 -11.797 1 98.12 105 GLU A O 1
ATOM 816 N N . GLN A 1 106 ? 7.656 7.371 -10.469 1 98.56 106 GLN A N 1
ATOM 817 C CA . GLN A 1 106 ? 8.156 6.109 -9.938 1 98.56 106 GLN A CA 1
ATOM 818 C C . GLN A 1 106 ? 7.137 5.453 -9.016 1 98.56 106 GLN A C 1
ATOM 820 O O . GLN A 1 106 ? 6.988 4.23 -9.008 1 98.56 106 GLN A O 1
ATOM 825 N N . LEU A 1 107 ? 6.438 6.297 -8.211 1 98.81 107 LEU A N 1
ATOM 826 C CA . LEU A 1 107 ? 5.363 5.762 -7.379 1 98.81 107 LEU A CA 1
ATOM 827 C C . LEU A 1 107 ? 4.293 5.094 -8.234 1 98.81 107 LEU A C 1
ATOM 829 O O . LEU A 1 107 ? 3.941 3.936 -8.008 1 98.81 107 LEU A O 1
ATOM 833 N N . VAL A 1 108 ? 3.863 5.82 -9.25 1 98.56 108 VAL A N 1
ATOM 834 C CA . VAL A 1 108 ? 2.783 5.352 -10.117 1 98.56 108 VAL A CA 1
ATOM 835 C C . VAL A 1 108 ? 3.189 4.043 -10.789 1 98.56 108 VAL A C 1
ATOM 837 O O . VAL A 1 108 ? 2.438 3.066 -10.766 1 98.56 108 VAL A O 1
ATOM 840 N N . LYS A 1 109 ? 4.34 4.035 -11.359 1 98.44 109 LYS A N 1
ATOM 841 C CA . LYS A 1 109 ? 4.82 2.863 -12.086 1 98.44 109 LYS A CA 1
ATOM 842 C C . LYS A 1 109 ? 4.926 1.651 -11.164 1 98.44 109 LYS A C 1
ATOM 844 O O . LYS A 1 109 ? 4.535 0.545 -11.539 1 98.44 109 LYS A O 1
ATOM 849 N N . GLN A 1 110 ? 5.445 1.823 -9.969 1 98.69 110 GLN A N 1
ATOM 850 C CA . GLN A 1 110 ? 5.605 0.724 -9.023 1 98.69 110 GLN A CA 1
ATOM 851 C C . GLN A 1 110 ? 4.254 0.171 -8.586 1 98.69 110 GLN A C 1
ATOM 853 O O . GLN A 1 110 ? 4.082 -1.043 -8.469 1 98.69 110 GLN A O 1
ATOM 858 N N . PHE A 1 111 ? 3.264 1.061 -8.344 1 98.81 111 PHE A N 1
ATOM 859 C CA . PHE A 1 111 ? 1.934 0.586 -7.977 1 98.81 111 PHE A CA 1
ATOM 860 C C . PHE A 1 111 ? 1.327 -0.245 -9.102 1 98.81 111 PHE A C 1
ATOM 862 O O . PHE A 1 111 ? 0.707 -1.28 -8.844 1 98.81 111 PHE A O 1
ATOM 869 N N . TYR A 1 112 ? 1.532 0.197 -10.305 1 98.69 112 TYR A N 1
ATOM 870 C CA . TYR A 1 112 ? 0.946 -0.511 -11.438 1 98.69 112 TYR A CA 1
ATOM 871 C C . TYR A 1 112 ? 1.509 -1.923 -11.547 1 98.69 112 TYR A C 1
ATOM 873 O O . TYR A 1 112 ? 0.754 -2.891 -11.664 1 98.69 112 TYR A O 1
ATOM 881 N N . VAL A 1 113 ? 2.75 -2.027 -11.453 1 98.75 113 VAL A N 1
ATOM 882 C CA . VAL A 1 113 ? 3.398 -3.309 -11.719 1 98.75 113 VAL A CA 1
ATOM 883 C C . VAL A 1 113 ? 3.287 -4.207 -10.492 1 98.75 113 VAL A C 1
ATOM 885 O O . VAL A 1 113 ? 2.889 -5.367 -10.594 1 98.75 113 VAL A O 1
ATOM 888 N N . ASN A 1 114 ? 3.58 -3.639 -9.32 1 98.94 114 ASN A N 1
ATOM 889 C CA . ASN A 1 114 ? 3.775 -4.469 -8.133 1 98.94 114 ASN A CA 1
ATOM 890 C C . ASN A 1 114 ? 2.455 -4.754 -7.426 1 98.94 114 ASN A C 1
ATOM 892 O O . ASN A 1 114 ? 2.367 -5.68 -6.617 1 98.94 114 ASN A O 1
ATOM 896 N N . THR A 1 115 ? 1.456 -3.93 -7.648 1 98.94 115 THR A N 1
ATOM 897 C CA . THR A 1 115 ? 0.241 -4.066 -6.855 1 98.94 115 THR A CA 1
ATOM 898 C C . THR A 1 115 ? -0.971 -4.289 -7.754 1 98.94 115 THR A C 1
ATOM 900 O O . THR A 1 115 ? -1.678 -5.289 -7.613 1 98.94 115 THR A O 1
ATOM 903 N N . ILE A 1 116 ? -1.169 -3.404 -8.688 1 98.94 116 ILE A N 1
ATOM 904 C CA . ILE A 1 116 ? -2.389 -3.416 -9.484 1 98.94 116 ILE A CA 1
ATOM 905 C C . ILE A 1 116 ? -2.404 -4.645 -10.391 1 98.94 116 ILE A C 1
ATOM 907 O O . ILE A 1 116 ? -3.416 -5.344 -10.484 1 98.94 116 ILE A O 1
ATOM 911 N N . ALA A 1 117 ? -1.302 -4.938 -10.984 1 98.94 117 ALA A N 1
ATOM 912 C CA . ALA A 1 117 ? -1.227 -6.066 -11.914 1 98.94 117 ALA A CA 1
ATOM 913 C C . ALA A 1 117 ? -1.558 -7.379 -11.211 1 98.94 117 ALA A C 1
ATOM 915 O O . ALA A 1 117 ? -2.428 -8.133 -11.656 1 98.94 117 ALA A O 1
ATOM 916 N N . PRO A 1 118 ? -0.941 -7.68 -10.062 1 98.94 118 PRO A N 1
ATOM 917 C CA . PRO A 1 118 ? -1.28 -8.938 -9.383 1 98.94 118 PRO A CA 1
ATOM 918 C C . PRO A 1 118 ? -2.756 -9.016 -8.992 1 98.94 118 PRO A C 1
ATOM 920 O O . PRO A 1 118 ? -3.354 -10.094 -9.047 1 98.94 118 PRO A O 1
ATOM 923 N N . ILE A 1 119 ? -3.338 -7.895 -8.586 1 98.94 119 ILE A N 1
ATOM 924 C CA . ILE A 1 119 ? -4.75 -7.883 -8.219 1 98.94 119 ILE A CA 1
ATOM 925 C C . ILE A 1 119 ? -5.602 -8.211 -9.438 1 98.94 119 ILE A C 1
ATOM 927 O O . ILE A 1 119 ? -6.457 -9.102 -9.391 1 98.94 119 ILE A O 1
ATOM 931 N N . MET A 1 120 ? -5.348 -7.543 -10.516 1 98.94 120 MET A N 1
ATOM 932 C CA . MET A 1 120 ? -6.16 -7.688 -11.727 1 98.94 120 MET A CA 1
ATOM 933 C C . MET A 1 120 ? -5.945 -9.055 -12.367 1 98.94 120 MET A C 1
ATOM 935 O O . MET A 1 120 ? -6.871 -9.633 -12.93 1 98.94 120 MET A O 1
ATOM 939 N N . LEU A 1 121 ? -4.715 -9.57 -12.328 1 98.94 121 LEU A N 1
ATOM 940 C CA . LEU A 1 121 ? -4.445 -10.906 -12.836 1 98.94 121 LEU A CA 1
ATOM 941 C C . LEU A 1 121 ? -5.199 -11.961 -12.031 1 98.94 121 LEU A C 1
ATOM 943 O O . LEU A 1 121 ? -5.773 -12.891 -12.602 1 98.94 121 LEU A O 1
ATOM 947 N N . THR A 1 122 ? -5.137 -11.82 -10.695 1 98.94 122 THR A N 1
ATOM 948 C CA . THR A 1 122 ? -5.859 -12.766 -9.852 1 98.94 122 THR A CA 1
ATOM 949 C C . THR A 1 122 ? -7.348 -12.75 -10.18 1 98.94 122 THR A C 1
ATOM 951 O O . THR A 1 122 ? -7.969 -13.812 -10.305 1 98.94 122 THR A O 1
ATOM 954 N N . LYS A 1 123 ? -7.891 -11.547 -10.344 1 98.88 123 LYS A N 1
ATOM 955 C CA . LYS A 1 123 ? -9.289 -11.414 -10.742 1 98.88 123 LYS A CA 1
ATOM 956 C C . LYS A 1 123 ? -9.555 -12.133 -12.062 1 98.88 123 LYS A C 1
ATOM 958 O O . LYS A 1 123 ? -10.523 -12.883 -12.18 1 98.88 123 LYS A O 1
ATOM 963 N N . ALA A 1 124 ? -8.703 -11.945 -13.008 1 98.88 124 ALA A N 1
ATOM 964 C CA . ALA A 1 124 ? -8.883 -12.492 -14.352 1 98.88 124 ALA A CA 1
ATOM 965 C C . ALA A 1 124 ? -8.812 -14.016 -14.336 1 98.88 124 ALA A C 1
ATOM 967 O O . ALA A 1 124 ? -9.531 -14.688 -15.086 1 98.88 124 ALA A O 1
ATOM 968 N N . PHE A 1 125 ? -8.008 -14.602 -13.492 1 98.88 125 PHE A N 1
ATOM 969 C CA . PHE A 1 125 ? -7.746 -16.031 -13.531 1 98.88 125 PHE A CA 1
ATOM 970 C C . PHE A 1 125 ? -8.617 -16.766 -12.523 1 98.88 125 PHE A C 1
ATOM 972 O O . PHE A 1 125 ? -8.523 -17.984 -12.391 1 98.88 125 PHE A O 1
ATOM 979 N N . LEU A 1 126 ? -9.477 -16.031 -11.805 1 98.75 126 LEU A N 1
ATOM 980 C CA . LEU A 1 126 ? -10.281 -16.609 -10.742 1 98.75 126 LEU A CA 1
ATOM 981 C C . LEU A 1 126 ? -11.094 -17.797 -11.25 1 98.75 126 LEU A C 1
ATOM 983 O O . LEU A 1 126 ? -11.148 -18.844 -10.609 1 98.75 126 LEU A O 1
ATOM 987 N N . PRO A 1 127 ? -11.703 -17.734 -12.5 1 98.69 127 PRO A N 1
ATOM 988 C CA . PRO A 1 127 ? -12.484 -18.891 -12.969 1 98.69 127 PRO A CA 1
ATOM 989 C C . PRO A 1 127 ? -11.648 -20.156 -13.109 1 98.69 127 PRO A C 1
ATOM 991 O O . PRO A 1 127 ? -12.094 -21.234 -12.719 1 98.69 127 PRO A O 1
ATOM 994 N N . LEU A 1 128 ? -10.453 -20.047 -13.586 1 98.94 128 LEU A N 1
ATOM 995 C CA . LEU A 1 128 ? -9.617 -21.234 -13.789 1 98.94 128 LEU A CA 1
ATOM 996 C C . LEU A 1 128 ? -9.094 -21.75 -12.453 1 98.94 128 LEU A C 1
ATOM 998 O O . LEU A 1 128 ? -8.922 -22.969 -12.281 1 98.94 128 LEU A O 1
ATOM 1002 N N . LEU A 1 129 ? -8.82 -20.859 -11.508 1 98.94 129 LEU A N 1
ATOM 1003 C CA . LEU A 1 129 ? -8.398 -21.266 -10.172 1 98.94 129 LEU A CA 1
ATOM 1004 C C . LEU A 1 129 ? -9.516 -22.031 -9.461 1 98.94 129 LEU A C 1
ATOM 1006 O O . LEU A 1 129 ? -9.258 -23.031 -8.797 1 98.94 129 LEU A O 1
ATOM 1010 N N . LYS A 1 130 ? -10.711 -21.531 -9.641 1 98.81 130 LYS A N 1
ATOM 1011 C CA . LYS A 1 130 ? -11.859 -22.203 -9.039 1 98.81 130 LYS A CA 1
ATOM 1012 C C . LYS A 1 130 ? -12.055 -23.594 -9.625 1 98.81 130 LYS A C 1
ATOM 1014 O O . LYS A 1 130 ? -12.406 -24.531 -8.914 1 98.81 130 LYS A O 1
ATOM 1019 N N . ILE A 1 131 ? -11.883 -23.734 -10.93 1 98.88 131 ILE A N 1
ATOM 1020 C CA . ILE A 1 131 ? -12 -25.031 -11.578 1 98.88 131 ILE A CA 1
ATOM 1021 C C . ILE A 1 131 ? -11.008 -26.016 -10.961 1 98.88 131 ILE A C 1
ATOM 1023 O O . ILE A 1 131 ? -11.383 -27.109 -10.555 1 98.88 131 ILE A O 1
ATOM 1027 N N . ALA A 1 132 ? -9.758 -25.609 -10.828 1 98.88 132 ALA A N 1
ATOM 1028 C CA . ALA A 1 132 ? -8.742 -26.469 -10.227 1 98.88 132 ALA A CA 1
ATOM 1029 C C . ALA A 1 132 ? -9.102 -26.828 -8.789 1 98.88 132 ALA A C 1
ATOM 1031 O O . ALA A 1 132 ? -8.977 -27.984 -8.375 1 98.88 132 ALA A O 1
ATOM 1032 N N . SER A 1 133 ? -9.492 -25.828 -8.062 1 98.88 133 SER A N 1
ATOM 1033 C CA . SER A 1 133 ? -9.859 -26.047 -6.664 1 98.88 133 SER A CA 1
ATOM 1034 C C . SER A 1 133 ? -10.992 -27.062 -6.543 1 98.88 133 SER A C 1
ATOM 1036 O O . SER A 1 133 ? -10.93 -27.969 -5.719 1 98.88 133 SER A O 1
ATOM 1038 N N . ASN A 1 134 ? -11.977 -26.906 -7.398 1 98.5 134 ASN A N 1
ATOM 1039 C CA . ASN A 1 134 ? -13.156 -27.75 -7.352 1 98.5 134 ASN A CA 1
ATOM 1040 C C . ASN A 1 134 ? -12.836 -29.172 -7.793 1 98.5 134 ASN A C 1
ATOM 1042 O O . ASN A 1 134 ? -13.5 -30.125 -7.371 1 98.5 134 ASN A O 1
ATOM 1046 N N . ASN A 1 135 ? -11.852 -29.312 -8.609 1 98.38 135 ASN A N 1
ATOM 1047 C CA . ASN A 1 135 ? -11.453 -30.609 -9.109 1 98.38 135 ASN A CA 1
ATOM 1048 C C . ASN A 1 135 ? -10.648 -31.391 -8.078 1 98.38 135 ASN A C 1
ATOM 1050 O O . ASN A 1 135 ? -10.492 -32.625 -8.195 1 98.38 135 ASN A O 1
ATOM 1054 N N . PHE A 1 136 ? -10.094 -30.719 -7.078 1 98.19 136 PHE A N 1
ATOM 1055 C CA . PHE A 1 136 ? -9.258 -31.375 -6.082 1 98.19 136 PHE A CA 1
ATOM 1056 C C . PHE A 1 136 ? -10.078 -32.344 -5.254 1 98.19 136 PHE A C 1
ATOM 1058 O O . PHE A 1 136 ? -11.195 -32.031 -4.844 1 98.19 136 PHE A O 1
ATOM 1065 N N . ALA A 1 137 ? -9.562 -33.5 -5.008 1 97.25 137 ALA A N 1
ATOM 1066 C CA . ALA A 1 137 ? -10.305 -34.594 -4.422 1 97.25 137 ALA A CA 1
ATOM 1067 C C . ALA A 1 137 ? -10.727 -34.281 -2.992 1 97.25 137 ALA A C 1
ATOM 1069 O O . ALA A 1 137 ? -11.875 -34.562 -2.607 1 97.25 137 ALA A O 1
ATOM 1070 N N . ASP A 1 138 ? -9.867 -33.781 -2.156 1 97.44 138 ASP A N 1
ATOM 1071 C CA . ASP A 1 138 ? -10.141 -33.469 -0.753 1 97.44 138 ASP A CA 1
ATOM 1072 C C . ASP A 1 138 ? -10.484 -32 -0.558 1 97.44 138 ASP A C 1
ATOM 1074 O O . ASP A 1 138 ? -9.586 -31.172 -0.378 1 97.44 138 ASP A O 1
ATOM 1078 N N . LYS A 1 139 ? -11.734 -31.734 -0.453 1 96.19 139 LYS A N 1
ATOM 1079 C CA . LYS A 1 139 ? -12.211 -30.359 -0.428 1 96.19 139 LYS A CA 1
ATOM 1080 C C . LYS A 1 139 ? -11.938 -29.703 0.923 1 96.19 139 LYS A C 1
ATOM 1082 O O . LYS A 1 139 ? -12.094 -28.484 1.075 1 96.19 139 LYS A O 1
ATOM 1087 N N . SER A 1 140 ? -11.438 -30.469 1.877 1 96.56 140 SER A N 1
ATOM 1088 C CA . SER A 1 140 ? -11.141 -29.922 3.199 1 96.56 140 SER A CA 1
ATOM 1089 C C . SER A 1 140 ? -9.727 -29.359 3.26 1 96.56 140 SER A C 1
ATOM 1091 O O . SER A 1 140 ? -9.383 -28.641 4.203 1 96.56 140 SER A O 1
ATOM 1093 N N . LYS A 1 141 ? -8.969 -29.609 2.256 1 97.44 141 LYS A N 1
ATOM 1094 C CA . LYS A 1 141 ? -7.57 -29.203 2.266 1 97.44 141 LYS A CA 1
ATOM 1095 C C . LYS A 1 141 ? -7.359 -27.953 1.415 1 97.44 141 LYS A C 1
ATOM 1097 O O . LYS A 1 141 ? -8.07 -27.734 0.432 1 97.44 141 LYS A O 1
ATOM 1102 N N . MET A 1 142 ? -6.496 -27.188 1.859 1 98.38 142 MET A N 1
ATOM 1103 C CA . MET A 1 142 ? -5.996 -26.031 1.127 1 98.38 142 MET A CA 1
ATOM 1104 C C . MET A 1 142 ? -4.488 -26.109 0.927 1 98.38 142 MET A C 1
ATOM 1106 O O . MET A 1 142 ? -3.736 -26.25 1.895 1 98.38 142 MET A O 1
ATOM 1110 N N . ASN A 1 143 ? -4.062 -26.078 -0.265 1 98.69 143 ASN A N 1
ATOM 1111 C CA . ASN A 1 143 ? -2.645 -26.156 -0.596 1 98.69 143 ASN A CA 1
ATOM 1112 C C . ASN A 1 143 ? -2.396 -25.859 -2.072 1 98.69 143 ASN A C 1
ATOM 1114 O O . ASN A 1 143 ? -3.34 -25.625 -2.832 1 98.69 143 ASN A O 1
ATOM 1118 N N . VAL A 1 144 ? -1.156 -25.938 -2.533 1 98.56 144 VAL A N 1
ATOM 1119 C CA . VAL A 1 144 ? -0.782 -25.5 -3.873 1 98.56 144 VAL A CA 1
ATOM 1120 C C . VAL A 1 144 ? -1.171 -26.578 -4.895 1 98.56 144 VAL A C 1
ATOM 1122 O O . VAL A 1 144 ? -1.23 -26.297 -6.094 1 98.56 144 VAL A O 1
ATOM 1125 N N . ASN A 1 145 ? -1.364 -27.812 -4.445 1 98.31 145 ASN A N 1
ATOM 1126 C CA . ASN A 1 145 ? -1.827 -28.844 -5.363 1 98.31 145 ASN A CA 1
ATOM 1127 C C . ASN A 1 145 ? -3.293 -28.641 -5.742 1 98.31 145 ASN A C 1
ATOM 1129 O O . ASN A 1 145 ? -3.744 -29.141 -6.773 1 98.31 145 ASN A O 1
ATOM 1133 N N . ARG A 1 146 ? -4.066 -28.016 -4.891 1 98.69 146 ARG A N 1
ATOM 1134 C CA . ARG A 1 146 ? -5.461 -27.672 -5.164 1 98.69 146 ARG A CA 1
ATOM 1135 C C . ARG A 1 146 ? -5.566 -26.375 -5.949 1 98.69 146 ARG A C 1
ATOM 1137 O O . ARG A 1 146 ? -5.676 -26.391 -7.18 1 98.69 146 ARG A O 1
ATOM 1144 N N . ALA A 1 147 ? -5.352 -25.219 -5.312 1 98.94 147 ALA A N 1
ATOM 1145 C CA . ALA A 1 147 ? -5.301 -23.906 -5.961 1 98.94 147 ALA A CA 1
ATOM 1146 C C . ALA A 1 147 ? -4.684 -22.859 -5.035 1 98.94 147 ALA A C 1
ATOM 1148 O O . ALA A 1 147 ? -4.945 -22.859 -3.83 1 98.94 147 ALA A O 1
ATOM 1149 N N . ALA A 1 148 ? -3.869 -22.016 -5.59 1 98.94 148 ALA A N 1
ATOM 1150 C CA . ALA A 1 148 ? -3.217 -21 -4.777 1 98.94 148 ALA A CA 1
ATOM 1151 C C . ALA A 1 148 ? -2.873 -19.766 -5.613 1 98.94 148 ALA A C 1
ATOM 1153 O O . ALA A 1 148 ? -2.604 -19.891 -6.812 1 98.94 148 ALA A O 1
ATOM 1154 N N . VAL A 1 149 ? -2.963 -18.641 -5.016 1 99 149 VAL A N 1
ATOM 1155 C CA . VAL A 1 149 ? -2.375 -17.391 -5.496 1 99 149 VAL A CA 1
ATOM 1156 C C . VAL A 1 149 ? -1.174 -17.016 -4.633 1 99 149 VAL A C 1
ATOM 1158 O O . VAL A 1 149 ? -1.307 -16.844 -3.418 1 99 149 VAL A O 1
ATOM 1161 N N . ILE A 1 150 ? -0.035 -16.969 -5.242 1 99 150 ILE A N 1
ATOM 1162 C CA . ILE A 1 150 ? 1.19 -16.594 -4.547 1 99 150 ILE A CA 1
ATOM 1163 C C . ILE A 1 150 ? 1.694 -15.25 -5.074 1 99 150 ILE A C 1
ATOM 1165 O O . ILE A 1 150 ? 1.951 -15.109 -6.27 1 99 150 ILE A O 1
ATOM 1169 N N . ASN A 1 151 ? 1.78 -14.289 -4.207 1 98.94 151 ASN A N 1
ATOM 1170 C CA . ASN A 1 151 ? 2.27 -12.953 -4.547 1 98.94 151 ASN A CA 1
ATOM 1171 C C . ASN A 1 151 ? 3.699 -12.742 -4.059 1 98.94 151 ASN A C 1
ATOM 1173 O O . ASN A 1 151 ? 3.99 -12.914 -2.873 1 98.94 151 ASN A O 1
ATOM 1177 N N . MET A 1 152 ? 4.582 -12.375 -4.969 1 98.94 152 MET A N 1
ATOM 1178 C CA . MET A 1 152 ? 5.965 -12.102 -4.582 1 98.94 152 MET A CA 1
ATOM 1179 C C . MET A 1 152 ? 6.102 -10.711 -3.977 1 98.94 152 MET A C 1
ATOM 1181 O O . MET A 1 152 ? 6.055 -9.711 -4.695 1 98.94 152 MET A O 1
ATOM 1185 N N . SER A 1 153 ? 6.25 -10.688 -2.707 1 98.81 153 SER A N 1
ATOM 1186 C CA . SER A 1 153 ? 6.492 -9.461 -1.957 1 98.81 153 SER A CA 1
ATOM 1187 C C . SER A 1 153 ? 7.973 -9.305 -1.619 1 98.81 153 SER A C 1
ATOM 1189 O O . SER A 1 153 ? 8.836 -9.641 -2.43 1 98.81 153 SER A O 1
ATOM 1191 N N . SER A 1 154 ? 8.32 -8.656 -0.615 1 98.75 154 SER A N 1
ATOM 1192 C CA . SER A 1 154 ? 9.664 -8.359 -0.133 1 98.75 154 SER A CA 1
ATOM 1193 C C . SER A 1 154 ? 9.656 -8.055 1.362 1 98.75 154 SER A C 1
ATOM 1195 O O . SER A 1 154 ? 8.656 -7.582 1.903 1 98.75 154 SER A O 1
ATOM 1197 N N . ILE A 1 155 ? 10.82 -8.289 2.018 1 98.62 155 ILE A N 1
ATOM 1198 C CA . ILE A 1 155 ? 10.953 -7.867 3.408 1 98.62 155 ILE A CA 1
ATOM 1199 C C . ILE A 1 155 ? 10.703 -6.363 3.521 1 98.62 155 ILE A C 1
ATOM 1201 O O . ILE A 1 155 ? 10.227 -5.883 4.551 1 98.62 155 ILE A O 1
ATOM 1205 N N . LEU A 1 156 ? 10.953 -5.637 2.453 1 98.62 156 LEU A N 1
ATOM 1206 C CA . LEU A 1 156 ? 10.688 -4.203 2.43 1 98.62 156 LEU A CA 1
ATOM 1207 C C . LEU A 1 156 ? 9.188 -3.93 2.418 1 98.62 156 LEU A C 1
ATOM 1209 O O . LEU A 1 156 ? 8.758 -2.787 2.602 1 98.62 156 LEU A O 1
ATOM 1213 N N . GLY A 1 157 ? 8.359 -4.969 2.256 1 98.75 157 GLY A N 1
ATOM 1214 C CA . GLY A 1 157 ? 6.914 -4.871 2.367 1 98.75 157 GLY A CA 1
ATOM 1215 C C . GLY A 1 157 ? 6.41 -5.023 3.789 1 98.75 157 GLY A C 1
ATOM 1216 O O . GLY A 1 157 ? 5.203 -5.09 4.023 1 98.75 157 GLY A O 1
ATOM 1217 N N . SER A 1 158 ? 7.312 -5.16 4.766 1 98.94 158 SER A N 1
ATOM 1218 C CA . SER A 1 158 ? 6.945 -5.145 6.18 1 98.94 158 SER A CA 1
ATOM 1219 C C . SER A 1 158 ? 7.082 -3.744 6.77 1 98.94 158 SER A C 1
ATOM 1221 O O . SER A 1 158 ? 8.172 -3.168 6.77 1 98.94 158 SER A O 1
ATOM 1223 N N . ILE A 1 159 ? 6 -3.207 7.234 1 98.94 159 ILE A N 1
ATOM 1224 C CA . ILE A 1 159 ? 6.07 -1.905 7.887 1 98.94 159 ILE A CA 1
ATOM 1225 C C . ILE A 1 159 ? 6.773 -2.041 9.234 1 98.94 159 ILE A C 1
ATOM 1227 O O . ILE A 1 159 ? 7.598 -1.201 9.602 1 98.94 159 ILE A O 1
ATOM 1231 N N . ALA A 1 160 ? 6.48 -3.156 9.945 1 98.81 160 ALA A N 1
ATOM 1232 C CA . ALA A 1 160 ? 7.008 -3.4 11.281 1 98.81 160 ALA A CA 1
ATOM 1233 C C . ALA A 1 160 ? 8.531 -3.527 11.266 1 98.81 160 ALA A C 1
ATOM 1235 O O . ALA A 1 160 ? 9.203 -3.146 12.219 1 98.81 160 ALA A O 1
ATOM 1236 N N . GLU A 1 161 ? 9.078 -3.979 10.141 1 98.62 161 GLU A N 1
ATOM 1237 C CA . GLU A 1 161 ? 10.516 -4.246 10.086 1 98.62 161 GLU A CA 1
ATOM 1238 C C . GLU A 1 161 ? 11.266 -3.098 9.406 1 98.62 161 GLU A C 1
ATOM 1240 O O . GLU A 1 161 ? 12.453 -3.211 9.117 1 98.62 161 GLU A O 1
ATOM 1245 N N . ASN A 1 162 ? 10.539 -2.041 9.07 1 98.75 162 ASN A N 1
ATOM 1246 C CA . ASN A 1 162 ? 11.195 -0.891 8.461 1 98.75 162 ASN A CA 1
ATOM 1247 C C . ASN A 1 162 ? 11.953 -0.063 9.492 1 98.75 162 ASN A C 1
ATOM 1249 O O . ASN A 1 162 ? 11.344 0.623 10.312 1 98.75 162 ASN A O 1
ATOM 1253 N N . ASN A 1 163 ? 13.219 -0.133 9.43 1 97.94 163 ASN A N 1
ATOM 1254 C CA . ASN A 1 163 ? 14.078 0.666 10.305 1 97.94 163 ASN A CA 1
ATOM 1255 C C . ASN A 1 163 ? 15.023 1.553 9.5 1 97.94 163 ASN A C 1
ATOM 1257 O O . ASN A 1 163 ? 15.922 2.182 10.062 1 97.94 163 ASN A O 1
ATOM 1261 N N . GLU A 1 164 ? 14.812 1.611 8.188 1 97.44 164 GLU A N 1
ATOM 1262 C CA . GLU A 1 164 ? 15.781 2.297 7.336 1 97.44 164 GLU A CA 1
ATOM 1263 C C . GLU A 1 164 ? 15.156 3.523 6.668 1 97.44 164 GLU A C 1
ATOM 1265 O O . GLU A 1 164 ? 15.875 4.441 6.262 1 97.44 164 GLU A O 1
ATOM 1270 N N . GLY A 1 165 ? 13.867 3.58 6.559 1 98.31 165 GLY A N 1
ATOM 1271 C CA . GLY A 1 165 ? 13.211 4.637 5.797 1 98.31 165 GLY A CA 1
ATOM 1272 C C . GLY A 1 165 ? 13.398 4.492 4.297 1 98.31 165 GLY A C 1
ATOM 1273 O O . GLY A 1 165 ? 13.633 3.391 3.801 1 98.31 165 GLY A O 1
ATOM 1274 N N . GLY A 1 166 ? 13.117 5.449 3.545 1 98.31 166 GLY A N 1
ATOM 1275 C CA . GLY A 1 166 ? 13.352 5.477 2.109 1 98.31 166 GLY A CA 1
ATOM 1276 C C . GLY A 1 166 ? 12.531 4.453 1.35 1 98.31 166 GLY A C 1
ATOM 1277 O O . GLY A 1 166 ? 11.508 3.977 1.845 1 98.31 166 GLY A O 1
ATOM 1278 N N . TYR A 1 167 ? 12.836 4.23 0.079 1 98.38 167 TYR A N 1
ATOM 1279 C CA . TYR A 1 167 ? 12.242 3.242 -0.817 1 98.38 167 TYR A CA 1
ATOM 1280 C C . TYR A 1 167 ? 10.742 3.451 -0.947 1 98.38 167 TYR A C 1
ATOM 1282 O O . TYR A 1 167 ? 9.977 2.484 -1.011 1 98.38 167 TYR A O 1
ATOM 1290 N N . TYR A 1 168 ? 10.328 4.672 -0.989 1 98.81 168 TYR A N 1
ATOM 1291 C CA . TYR A 1 168 ? 8.898 4.969 -0.935 1 98.81 168 TYR A CA 1
ATOM 1292 C C . TYR A 1 168 ? 8.148 4.234 -2.037 1 98.81 168 TYR A C 1
ATOM 1294 O O . TYR A 1 168 ? 7.207 3.488 -1.763 1 98.81 168 TYR A O 1
ATOM 1302 N N . PRO A 1 169 ? 8.617 4.336 -3.369 1 98.81 169 PRO A N 1
ATOM 1303 C CA . PRO A 1 169 ? 7.824 3.658 -4.398 1 98.81 169 PRO A CA 1
ATOM 1304 C C . PRO A 1 169 ? 7.762 2.146 -4.191 1 98.81 169 PRO A C 1
ATOM 1306 O O . PRO A 1 169 ? 6.688 1.55 -4.285 1 98.81 169 PRO A O 1
ATOM 1309 N N . TYR A 1 170 ? 8.867 1.537 -3.842 1 98.81 170 TYR A N 1
ATOM 1310 C CA . TYR A 1 170 ? 8.938 0.084 -3.729 1 98.81 170 TYR A CA 1
ATOM 1311 C C . TYR A 1 170 ? 8.234 -0.398 -2.465 1 98.81 170 TYR A C 1
ATOM 1313 O O . TYR A 1 170 ? 7.363 -1.267 -2.525 1 98.81 170 TYR A O 1
ATOM 1321 N N . ARG A 1 171 ? 8.508 0.187 -1.293 1 98.81 171 ARG A N 1
ATOM 1322 C CA . ARG A 1 171 ? 7.898 -0.213 -0.029 1 98.81 171 ARG A CA 1
ATOM 1323 C C . ARG A 1 171 ? 6.379 -0.077 -0.085 1 98.81 171 ARG A C 1
ATOM 1325 O O . ARG A 1 171 ? 5.652 -1.009 0.271 1 98.81 171 ARG A O 1
ATOM 1332 N N . CYS A 1 172 ? 5.949 1.069 -0.542 1 98.94 172 CYS A N 1
ATOM 1333 C CA . CYS A 1 172 ? 4.512 1.31 -0.569 1 98.94 172 CYS A CA 1
ATOM 1334 C C . CYS A 1 172 ? 3.809 0.309 -1.479 1 98.94 172 CYS A C 1
ATOM 1336 O O . CYS A 1 172 ? 2.74 -0.204 -1.137 1 98.94 172 CYS A O 1
ATOM 1338 N N . SER A 1 173 ? 4.391 0.008 -2.637 1 98.94 173 SER A N 1
ATOM 1339 C CA . SER A 1 173 ? 3.76 -0.904 -3.586 1 98.94 173 SER A CA 1
ATOM 1340 C C . SER A 1 173 ? 3.709 -2.326 -3.035 1 98.94 173 SER A C 1
ATOM 1342 O O . SER A 1 173 ? 2.705 -3.023 -3.191 1 98.94 173 SER A O 1
ATOM 1344 N N . LYS A 1 174 ? 4.801 -2.762 -2.402 1 98.94 174 LYS A N 1
ATOM 1345 C CA . LYS A 1 174 ? 4.848 -4.125 -1.88 1 98.94 174 LYS A CA 1
ATOM 1346 C C . LYS A 1 174 ? 3.973 -4.266 -0.636 1 98.94 174 LYS A C 1
ATOM 1348 O O . LYS A 1 174 ? 3.369 -5.316 -0.411 1 98.94 174 LYS A O 1
ATOM 1353 N N . VAL A 1 175 ? 3.902 -3.223 0.17 1 98.94 175 VAL A N 1
ATOM 1354 C CA . VAL A 1 175 ? 3.008 -3.242 1.322 1 98.94 175 VAL A CA 1
ATOM 1355 C C . VAL A 1 175 ? 1.557 -3.287 0.848 1 98.94 175 VAL A C 1
ATOM 1357 O O . VAL A 1 175 ? 0.729 -3.992 1.43 1 98.94 175 VAL A O 1
ATOM 1360 N N . ALA A 1 176 ? 1.253 -2.521 -0.174 1 99 176 ALA A N 1
ATOM 1361 C CA . ALA A 1 176 ? -0.084 -2.562 -0.762 1 99 176 ALA A CA 1
ATOM 1362 C C . ALA A 1 176 ? -0.405 -3.955 -1.297 1 99 176 ALA A C 1
ATOM 1364 O O . ALA A 1 176 ? -1.53 -4.438 -1.151 1 99 176 ALA A O 1
ATOM 1365 N N . LEU A 1 177 ? 0.542 -4.582 -1.896 1 99 177 LEU A N 1
ATOM 1366 C CA . LEU A 1 177 ? 0.368 -5.953 -2.365 1 99 177 LEU A CA 1
ATOM 1367 C C . LEU A 1 177 ? 0.057 -6.891 -1.202 1 99 177 LEU A C 1
ATOM 1369 O O . LEU A 1 177 ? -0.782 -7.785 -1.328 1 99 177 LEU A O 1
ATOM 1373 N N . ASN A 1 178 ? 0.762 -6.719 -0.084 1 98.94 178 ASN A N 1
ATOM 1374 C CA . ASN A 1 178 ? 0.48 -7.504 1.113 1 98.94 178 ASN A CA 1
ATOM 1375 C C . ASN A 1 178 ? -0.965 -7.328 1.571 1 98.94 178 ASN A C 1
ATOM 1377 O O . ASN A 1 178 ? -1.621 -8.297 1.956 1 98.94 178 ASN A O 1
ATOM 1381 N N . ALA A 1 179 ? -1.39 -6.078 1.529 1 98.94 179 ALA A N 1
ATOM 1382 C CA . ALA A 1 179 ? -2.777 -5.812 1.896 1 98.94 179 ALA A CA 1
ATOM 1383 C C . ALA A 1 179 ? -3.742 -6.539 0.962 1 98.94 179 ALA A C 1
ATOM 1385 O O . ALA A 1 179 ? -4.727 -7.125 1.412 1 98.94 179 ALA A O 1
ATOM 1386 N N . ALA A 1 180 ? -3.49 -6.477 -0.312 1 98.94 180 ALA A N 1
ATOM 1387 C CA . ALA A 1 180 ? -4.316 -7.188 -1.285 1 98.94 180 ALA A CA 1
ATOM 1388 C C . ALA A 1 180 ? -4.316 -8.688 -1.016 1 98.94 180 ALA A C 1
ATOM 1390 O O . ALA A 1 180 ? -5.355 -9.344 -1.124 1 98.94 180 ALA A O 1
ATOM 1391 N N . THR A 1 181 ? -3.154 -9.195 -0.676 1 98.94 181 THR A N 1
ATOM 1392 C CA . THR A 1 181 ? -3.018 -10.617 -0.377 1 98.94 181 THR A CA 1
ATOM 1393 C C . THR A 1 181 ? -3.938 -11.023 0.771 1 98.94 181 THR A C 1
ATOM 1395 O O . THR A 1 181 ? -4.645 -12.023 0.683 1 98.94 181 THR A O 1
ATOM 1398 N N . LYS A 1 182 ? -3.916 -10.219 1.824 1 98.94 182 LYS A N 1
ATOM 1399 C CA . LYS A 1 182 ? -4.77 -10.508 2.973 1 98.94 182 LYS A CA 1
ATOM 1400 C C . LYS A 1 182 ? -6.242 -10.5 2.578 1 98.94 182 LYS A C 1
ATOM 1402 O O . LYS A 1 182 ? -6.988 -11.414 2.924 1 98.94 182 LYS A O 1
ATOM 1407 N N . SER A 1 183 ? -6.652 -9.5 1.816 1 98.94 183 SER A N 1
ATOM 1408 C CA . SER A 1 183 ? -8.039 -9.438 1.375 1 98.94 183 SER A CA 1
ATOM 1409 C C . SER A 1 183 ? -8.391 -10.633 0.487 1 98.94 183 SER A C 1
ATOM 1411 O O . SER A 1 183 ? -9.469 -11.219 0.626 1 98.94 183 SER A O 1
ATOM 1413 N N . MET A 1 184 ? -7.52 -10.992 -0.41 1 98.94 184 MET A N 1
ATOM 1414 C CA . MET A 1 184 ? -7.746 -12.148 -1.276 1 98.94 184 MET A CA 1
ATOM 1415 C C . MET A 1 184 ? -7.949 -13.414 -0.454 1 98.94 184 MET A C 1
ATOM 1417 O O . MET A 1 184 ? -8.812 -14.242 -0.776 1 98.94 184 MET A O 1
ATOM 1421 N N . SER A 1 185 ? -7.109 -13.57 0.562 1 98.94 185 SER A N 1
ATOM 1422 C CA . SER A 1 185 ? -7.164 -14.789 1.373 1 98.94 185 SER A CA 1
ATOM 1423 C C . SER A 1 185 ? -8.539 -14.961 2.01 1 98.94 185 SER A C 1
ATOM 1425 O O . SER A 1 185 ? -9.008 -16.094 2.176 1 98.94 185 SER A O 1
ATOM 1427 N N . ILE A 1 186 ? -9.141 -13.852 2.361 1 98.81 186 ILE A N 1
ATOM 1428 C CA . ILE A 1 186 ? -10.469 -13.891 2.963 1 98.81 186 ILE A CA 1
ATOM 1429 C C . ILE A 1 186 ? -11.523 -14.102 1.878 1 98.81 186 ILE A C 1
ATOM 1431 O O . ILE A 1 186 ? -12.398 -14.961 2.012 1 98.81 186 ILE A O 1
ATOM 1435 N N . ASP A 1 187 ? -11.422 -13.391 0.772 1 98.81 187 ASP A N 1
ATOM 1436 C CA . ASP A 1 187 ? -12.391 -13.445 -0.32 1 98.81 187 ASP A CA 1
ATOM 1437 C C . ASP A 1 187 ? -12.438 -14.844 -0.935 1 98.81 187 ASP A C 1
ATOM 1439 O O . ASP A 1 187 ? -13.492 -15.281 -1.408 1 98.81 187 ASP A O 1
ATOM 1443 N N . LEU A 1 188 ? -11.297 -15.508 -0.949 1 98.81 188 LEU A N 1
ATOM 1444 C CA . LEU A 1 188 ? -11.203 -16.734 -1.729 1 98.81 188 LEU A CA 1
ATOM 1445 C C . LEU A 1 188 ? -11.203 -17.953 -0.817 1 98.81 188 LEU A C 1
ATOM 1447 O O . LEU A 1 188 ? -11 -19.078 -1.281 1 98.81 188 LEU A O 1
ATOM 1451 N N . LYS A 1 189 ? -11.391 -17.719 0.478 1 98.25 189 LYS A N 1
ATOM 1452 C CA . LYS A 1 189 ? -11.336 -18.797 1.461 1 98.25 189 LYS A CA 1
ATOM 1453 C C . LYS A 1 189 ? -12.367 -19.891 1.146 1 98.25 189 LYS A C 1
ATOM 1455 O O . LYS A 1 189 ? -12.047 -21.078 1.156 1 98.25 189 LYS A O 1
ATOM 1460 N N . GLN A 1 190 ? -13.555 -19.5 0.807 1 97.81 190 GLN A N 1
ATOM 1461 C CA . GLN A 1 190 ? -14.633 -20.453 0.574 1 97.81 190 GLN A CA 1
ATOM 1462 C C . GLN A 1 190 ? -14.422 -21.203 -0.73 1 97.81 190 GLN A C 1
ATOM 1464 O O . GLN A 1 190 ? -14.977 -22.297 -0.915 1 97.81 190 GLN A O 1
ATOM 1469 N N . ASP A 1 191 ? -13.656 -20.625 -1.595 1 98.56 191 ASP A N 1
ATOM 1470 C CA . ASP A 1 191 ? -13.352 -21.281 -2.857 1 98.56 191 ASP A CA 1
ATOM 1471 C C . ASP A 1 191 ? -12.219 -22.297 -2.686 1 98.56 191 ASP A C 1
ATOM 1473 O O . ASP A 1 191 ? -11.859 -23 -3.631 1 98.56 191 ASP A O 1
ATOM 1477 N N . GLY A 1 192 ? -11.617 -22.359 -1.506 1 98.69 192 GLY A N 1
ATOM 1478 C CA . GLY A 1 192 ? -10.523 -23.297 -1.252 1 98.69 192 GLY A CA 1
ATOM 1479 C C . GLY A 1 192 ? -9.234 -22.891 -1.936 1 98.69 192 GLY A C 1
ATOM 1480 O O . GLY A 1 192 ? -8.43 -23.75 -2.303 1 98.69 192 GLY A O 1
ATOM 1481 N N . ILE A 1 193 ? -9.086 -21.625 -2.215 1 98.94 193 ILE A N 1
ATOM 1482 C CA . ILE A 1 193 ? -7.891 -21.109 -2.873 1 98.94 193 ILE A CA 1
ATOM 1483 C C . ILE A 1 193 ? -6.953 -20.5 -1.836 1 98.94 193 ILE A C 1
ATOM 1485 O O . ILE A 1 193 ? -7.324 -19.547 -1.141 1 98.94 193 ILE A O 1
ATOM 1489 N N . LEU A 1 194 ? -5.777 -21.047 -1.693 1 98.94 194 LEU A N 1
ATOM 1490 C CA . LEU A 1 194 ? -4.758 -20.547 -0.781 1 98.94 194 LEU A CA 1
ATOM 1491 C C . LEU A 1 194 ? -4.133 -19.266 -1.323 1 98.94 194 LEU A C 1
ATOM 1493 O O . LEU A 1 194 ? -3.826 -19.172 -2.514 1 98.94 194 LEU A O 1
ATOM 1497 N N . VAL A 1 195 ? -4.012 -18.219 -0.491 1 98.94 195 VAL A N 1
ATOM 1498 C CA . VAL A 1 195 ? -3.377 -16.969 -0.896 1 98.94 195 VAL A CA 1
ATOM 1499 C C . VAL A 1 195 ? -2.301 -16.578 0.114 1 98.94 195 VAL A C 1
ATOM 1501 O O . VAL A 1 195 ? -2.551 -16.562 1.321 1 98.94 195 VAL A O 1
ATOM 1504 N N . ALA A 1 196 ? -1.106 -16.312 -0.335 1 98.94 196 ALA A N 1
ATOM 1505 C CA . ALA A 1 196 ? -0.022 -15.875 0.537 1 98.94 196 ALA A CA 1
ATOM 1506 C C . ALA A 1 196 ? 0.962 -14.984 -0.219 1 98.94 196 ALA A C 1
ATOM 1508 O O . ALA A 1 196 ? 0.971 -14.969 -1.452 1 98.94 196 ALA A O 1
ATOM 1509 N N . CYS A 1 197 ? 1.673 -14.188 0.507 1 98.81 197 CYS A N 1
ATOM 1510 C CA . CYS A 1 197 ? 2.762 -13.43 -0.097 1 98.81 197 CYS A CA 1
ATOM 1511 C C . CYS A 1 197 ? 4.105 -13.852 0.483 1 98.81 197 CYS A C 1
ATOM 1513 O O . CYS A 1 197 ? 4.184 -14.289 1.633 1 98.81 197 CYS A O 1
ATOM 1515 N N . PHE A 1 198 ? 5.195 -13.758 -0.354 1 98.88 198 PHE A N 1
ATOM 1516 C CA . PHE A 1 198 ? 6.5 -14.312 -0.012 1 98.88 198 PHE A CA 1
ATOM 1517 C C . PHE A 1 198 ? 7.578 -13.234 -0.073 1 98.88 198 PHE A C 1
ATOM 1519 O O . PHE A 1 198 ? 7.566 -12.391 -0.971 1 98.88 198 PHE A O 1
ATOM 1526 N N . HIS A 1 199 ? 8.477 -13.258 0.812 1 98.88 199 HIS A N 1
ATOM 1527 C CA . HIS A 1 199 ? 9.797 -12.633 0.708 1 98.88 199 HIS A CA 1
ATOM 1528 C C . HIS A 1 199 ? 10.844 -13.641 0.254 1 98.88 199 HIS A C 1
ATOM 1530 O O . HIS A 1 199 ? 11.133 -14.609 0.968 1 98.88 199 HIS A O 1
ATOM 1536 N N . PRO A 1 200 ? 11.422 -13.477 -0.879 1 98.81 200 PRO A N 1
ATOM 1537 C CA . PRO A 1 200 ? 12.305 -14.5 -1.438 1 98.81 200 PRO A CA 1
ATOM 1538 C C . PRO A 1 200 ? 13.703 -14.477 -0.824 1 98.81 200 PRO A C 1
ATOM 1540 O O . PRO A 1 200 ? 14.523 -15.359 -1.095 1 98.81 200 PRO A O 1
ATOM 1543 N N . GLY A 1 201 ? 13.961 -13.523 0.062 1 98.69 201 GLY A N 1
ATOM 1544 C CA . GLY A 1 201 ? 15.32 -13.18 0.445 1 98.69 201 GLY A CA 1
ATOM 1545 C C . GLY A 1 201 ? 15.906 -12.047 -0.382 1 98.69 201 GLY A C 1
ATOM 1546 O O . GLY A 1 201 ? 15.273 -11.57 -1.328 1 98.69 201 GLY A O 1
ATOM 1547 N N . TRP A 1 202 ? 17 -11.508 0.079 1 98.31 202 TRP A N 1
ATOM 1548 C CA . TRP A 1 202 ? 17.766 -10.602 -0.772 1 98.31 202 TRP A CA 1
ATOM 1549 C C . TRP A 1 202 ? 18.641 -11.383 -1.759 1 98.31 202 TRP A C 1
ATOM 1551 O O . TRP A 1 202 ? 19.719 -11.836 -1.41 1 98.31 202 TRP A O 1
ATOM 1561 N N . VAL A 1 203 ? 18.141 -11.477 -2.994 1 98.75 203 VAL A N 1
ATOM 1562 C CA . VAL A 1 203 ? 18.656 -12.422 -3.975 1 98.75 203 VAL A CA 1
ATOM 1563 C C . VAL A 1 203 ? 19.516 -11.688 -4.996 1 98.75 203 VAL A C 1
ATOM 1565 O O . VAL A 1 203 ? 19.156 -10.602 -5.453 1 98.75 203 VAL A O 1
ATOM 1568 N N . ARG A 1 204 ? 20.641 -12.297 -5.375 1 98.06 204 ARG A N 1
ATOM 1569 C CA . ARG A 1 204 ? 21.547 -11.711 -6.344 1 98.06 204 ARG A CA 1
ATOM 1570 C C . ARG A 1 204 ? 20.984 -11.797 -7.758 1 98.06 204 ARG A C 1
ATOM 1572 O O . ARG A 1 204 ? 21.188 -12.797 -8.453 1 98.06 204 ARG A O 1
ATOM 1579 N N . THR A 1 205 ? 20.297 -10.82 -8.156 1 97.44 205 THR A N 1
ATOM 1580 C CA . THR A 1 205 ? 19.703 -10.578 -9.469 1 97.44 205 THR A CA 1
ATOM 1581 C C . THR A 1 205 ? 20 -9.148 -9.93 1 97.44 205 THR A C 1
ATOM 1583 O O . THR A 1 205 ? 20.641 -8.375 -9.211 1 97.44 205 THR A O 1
ATOM 1586 N N . ASP A 1 206 ? 19.641 -8.828 -11.148 1 94.5 206 ASP A N 1
ATOM 1587 C CA . ASP A 1 206 ? 19.766 -7.441 -11.594 1 94.5 206 ASP A CA 1
ATOM 1588 C C . ASP A 1 206 ? 19.078 -6.488 -10.617 1 94.5 206 ASP A C 1
ATOM 1590 O O . ASP A 1 206 ? 19.578 -5.395 -10.352 1 94.5 206 ASP A O 1
ATOM 1594 N N . MET A 1 207 ? 17.984 -6.852 -10.055 1 94.94 207 MET A N 1
ATOM 1595 C CA . MET A 1 207 ? 17.203 -6.035 -9.117 1 94.94 207 MET A CA 1
ATOM 1596 C C . MET A 1 207 ? 17.859 -6.02 -7.742 1 94.94 207 MET A C 1
ATOM 1598 O O . MET A 1 207 ? 17.984 -4.965 -7.121 1 94.94 207 MET A O 1
ATOM 1602 N N . GLY A 1 208 ? 18.344 -7.211 -7.254 1 95.56 208 GLY A N 1
ATOM 1603 C CA . GLY A 1 208 ? 18.891 -7.34 -5.914 1 95.56 208 GLY A CA 1
ATOM 1604 C C . GLY A 1 208 ? 20.297 -6.781 -5.793 1 95.56 208 GLY A C 1
ATOM 1605 O O . GLY A 1 208 ? 20.734 -6.438 -4.695 1 95.56 208 GLY A O 1
ATOM 1606 N N . GLY A 1 209 ? 21.031 -6.836 -6.91 1 95.19 209 GLY A N 1
ATOM 1607 C CA . GLY A 1 209 ? 22.391 -6.316 -6.926 1 95.19 209 GLY A CA 1
ATOM 1608 C C . GLY A 1 209 ? 23.422 -7.352 -6.527 1 95.19 209 GLY A C 1
ATOM 1609 O O . GLY A 1 209 ? 23.078 -8.383 -5.945 1 95.19 209 GLY A O 1
ATOM 1610 N N . ASN A 1 210 ? 24.656 -7.008 -6.758 1 94.62 210 ASN A N 1
ATOM 1611 C CA . ASN A 1 210 ? 25.766 -7.926 -6.531 1 94.62 210 ASN A CA 1
ATOM 1612 C C . ASN A 1 210 ? 26.031 -8.125 -5.039 1 94.62 210 ASN A C 1
ATOM 1614 O O . ASN A 1 210 ? 26.641 -9.117 -4.641 1 94.62 210 ASN A O 1
ATOM 1618 N N . GLY A 1 211 ? 25.547 -7.246 -4.285 1 95.62 211 GLY A N 1
ATOM 1619 C CA . GLY A 1 211 ? 25.781 -7.316 -2.854 1 95.62 211 GLY A CA 1
ATOM 1620 C C . GLY A 1 211 ? 24.812 -8.234 -2.131 1 95.62 211 GLY A C 1
ATOM 1621 O O . GLY A 1 211 ? 24.984 -8.516 -0.944 1 95.62 211 GLY A O 1
ATOM 1622 N N . ALA A 1 212 ? 23.828 -8.766 -2.838 1 97.31 212 ALA A N 1
ATOM 1623 C CA . ALA A 1 212 ? 22.844 -9.656 -2.225 1 97.31 212 ALA A CA 1
ATOM 1624 C C . ALA A 1 212 ? 23.484 -10.977 -1.814 1 97.31 212 ALA A C 1
ATOM 1626 O O . ALA A 1 212 ? 24.172 -11.617 -2.613 1 97.31 212 ALA A O 1
ATOM 1627 N N . PRO A 1 213 ? 23.234 -11.469 -0.64 1 97.94 213 PRO A N 1
ATOM 1628 C CA . PRO A 1 213 ? 23.922 -12.656 -0.142 1 97.94 213 PRO A CA 1
ATOM 1629 C C . PRO A 1 213 ? 23.344 -13.953 -0.72 1 97.94 213 PRO A C 1
ATOM 1631 O O . PRO A 1 213 ? 24.031 -14.984 -0.736 1 97.94 213 PRO A O 1
ATOM 1634 N N . MET A 1 214 ? 22.172 -13.961 -1.178 1 98.5 214 MET A N 1
ATOM 1635 C CA . MET A 1 214 ? 21.484 -15.188 -1.59 1 98.5 214 MET A CA 1
ATOM 1636 C C . MET A 1 214 ? 21.5 -15.336 -3.109 1 98.5 214 MET A C 1
ATOM 1638 O O . MET A 1 214 ? 21.297 -14.352 -3.83 1 98.5 214 MET A O 1
ATOM 1642 N N . ASP A 1 215 ? 21.781 -16.547 -3.547 1 98.38 215 ASP A N 1
ATOM 1643 C CA . ASP A 1 215 ? 21.688 -16.781 -4.984 1 98.38 215 ASP A CA 1
ATOM 1644 C C . ASP A 1 215 ? 20.281 -17.25 -5.371 1 98.38 215 ASP A C 1
ATOM 1646 O O . ASP A 1 215 ? 19.484 -17.609 -4.508 1 98.38 215 ASP A O 1
ATOM 1650 N N . ILE A 1 216 ? 19.984 -17.266 -6.629 1 98.62 216 ILE A N 1
ATOM 1651 C CA . ILE A 1 216 ? 18.656 -17.562 -7.16 1 98.62 216 ILE A CA 1
ATOM 1652 C C . ILE A 1 216 ? 18.281 -19 -6.812 1 98.62 216 ILE A C 1
ATOM 1654 O O . ILE A 1 216 ? 17.172 -19.266 -6.344 1 98.62 216 ILE A O 1
ATOM 1658 N N . ASP A 1 217 ? 19.188 -19.953 -6.988 1 98.56 217 ASP A N 1
ATOM 1659 C CA . ASP A 1 217 ? 18.906 -21.375 -6.762 1 98.56 217 ASP A CA 1
ATOM 1660 C C . ASP A 1 217 ? 18.484 -21.641 -5.316 1 98.56 217 ASP A C 1
ATOM 1662 O O . ASP A 1 217 ? 17.516 -22.344 -5.066 1 98.56 217 ASP A O 1
ATOM 1666 N N . THR A 1 218 ? 19.219 -21.031 -4.43 1 98.75 218 THR A N 1
ATOM 1667 C CA . THR A 1 218 ? 18.938 -21.203 -3.01 1 98.75 218 THR A CA 1
ATOM 1668 C C . THR A 1 218 ? 17.562 -20.609 -2.67 1 98.75 218 THR A C 1
ATOM 1670 O O . THR A 1 218 ? 16.766 -21.25 -1.974 1 98.75 218 THR A O 1
ATOM 1673 N N . SER A 1 219 ? 17.281 -19.422 -3.139 1 98.81 219 SER A N 1
ATOM 1674 C CA . SER A 1 219 ? 16 -18.766 -2.889 1 98.81 219 SER A CA 1
ATOM 1675 C C . SER A 1 219 ? 14.844 -19.594 -3.426 1 98.81 219 SER A C 1
ATOM 1677 O O . SER A 1 219 ? 13.938 -19.969 -2.678 1 98.81 219 SER A O 1
ATOM 1679 N N . VAL A 1 220 ? 14.906 -20.016 -4.664 1 98.75 220 VAL A N 1
ATOM 1680 C CA . VAL A 1 220 ? 13.812 -20.688 -5.355 1 98.75 220 VAL A CA 1
ATOM 1681 C C . VAL A 1 220 ? 13.594 -22.078 -4.734 1 98.75 220 VAL A C 1
ATOM 1683 O O . VAL A 1 220 ? 12.453 -22.484 -4.516 1 98.75 220 VAL A O 1
ATOM 1686 N N . ASN A 1 221 ? 14.688 -22.766 -4.473 1 98.31 221 ASN A N 1
ATOM 1687 C CA . ASN A 1 221 ? 14.57 -24.078 -3.838 1 98.31 221 ASN A CA 1
ATOM 1688 C C . ASN A 1 221 ? 13.852 -23.984 -2.494 1 98.31 221 ASN A C 1
ATOM 1690 O O . ASN A 1 221 ? 12.992 -24.812 -2.188 1 98.31 221 ASN A O 1
ATOM 1694 N N . ASN A 1 222 ? 14.258 -23 -1.683 1 98.75 222 ASN A N 1
ATOM 1695 C CA . ASN A 1 222 ? 13.617 -22.812 -0.385 1 98.75 222 ASN A CA 1
ATOM 1696 C C . ASN A 1 222 ? 12.141 -22.438 -0.535 1 98.75 222 ASN A C 1
ATOM 1698 O O . ASN A 1 222 ? 11.297 -22.938 0.209 1 98.75 222 ASN A O 1
ATOM 1702 N N . ILE A 1 223 ? 11.797 -21.609 -1.487 1 98.81 223 ILE A N 1
ATOM 1703 C CA . ILE A 1 223 ? 10.414 -21.188 -1.696 1 98.81 223 ILE A CA 1
ATOM 1704 C C . ILE A 1 223 ? 9.578 -22.406 -2.129 1 98.81 223 ILE A C 1
ATOM 1706 O O . ILE A 1 223 ? 8.477 -22.609 -1.619 1 98.81 223 ILE A O 1
ATOM 1710 N N . LEU A 1 224 ? 10.109 -23.219 -3.078 1 98.44 224 LEU A N 1
ATOM 1711 C CA . LEU A 1 224 ? 9.367 -24.375 -3.559 1 98.44 224 LEU A CA 1
ATOM 1712 C C . LEU A 1 224 ? 9.133 -25.375 -2.43 1 98.44 224 LEU A C 1
ATOM 1714 O O . LEU A 1 224 ? 8.039 -25.953 -2.322 1 98.44 224 LEU A O 1
ATOM 1718 N N . LYS A 1 225 ? 10.164 -25.578 -1.602 1 98.31 225 LYS A N 1
ATOM 1719 C CA . LYS A 1 225 ? 9.984 -26.438 -0.432 1 98.31 225 LYS A CA 1
ATOM 1720 C C . LYS A 1 225 ? 8.906 -25.891 0.492 1 98.31 225 LYS A C 1
ATOM 1722 O O . LYS A 1 225 ? 8.031 -26.625 0.949 1 98.31 225 LYS A O 1
ATOM 1727 N N . THR A 1 226 ? 8.961 -24.609 0.777 1 98.81 226 THR A N 1
ATOM 1728 C CA . THR A 1 226 ? 7.992 -23.953 1.655 1 98.81 226 THR A CA 1
ATOM 1729 C C . THR A 1 226 ? 6.59 -24.031 1.06 1 98.81 226 THR A C 1
ATOM 1731 O O . THR A 1 226 ? 5.621 -24.312 1.771 1 98.81 226 THR A O 1
ATOM 1734 N N . LEU A 1 227 ? 6.449 -23.812 -0.252 1 98.56 227 LEU A N 1
ATOM 1735 C CA . LEU A 1 227 ? 5.156 -23.875 -0.924 1 98.56 227 LEU A CA 1
ATOM 1736 C C . LEU A 1 227 ? 4.48 -25.219 -0.676 1 98.56 227 LEU A C 1
ATOM 1738 O O . LEU A 1 227 ? 3.268 -25.281 -0.456 1 98.56 227 LEU A O 1
ATOM 1742 N N . ASN A 1 228 ? 5.262 -26.281 -0.649 1 97.31 228 ASN A N 1
ATOM 1743 C CA . ASN A 1 228 ? 4.738 -27.641 -0.513 1 97.31 228 ASN A CA 1
ATOM 1744 C C . ASN A 1 228 ? 4.258 -27.906 0.909 1 97.31 228 ASN A C 1
ATOM 1746 O O . ASN A 1 228 ? 3.568 -28.906 1.155 1 97.31 228 ASN A O 1
ATOM 1750 N N . THR A 1 229 ? 4.594 -27 1.838 1 98.31 229 THR A N 1
ATOM 1751 C CA . THR A 1 229 ? 4.203 -27.219 3.229 1 98.31 229 THR A CA 1
ATOM 1752 C C . THR A 1 229 ? 2.965 -26.391 3.57 1 98.31 229 THR A C 1
ATOM 1754 O O . THR A 1 229 ? 2.412 -26.516 4.664 1 98.31 229 THR A O 1
ATOM 1757 N N . LEU A 1 230 ? 2.484 -25.516 2.727 1 98.62 230 LEU A N 1
ATOM 1758 C CA . LEU A 1 230 ? 1.426 -24.562 3.053 1 98.62 230 LEU A CA 1
ATOM 1759 C C . LEU A 1 230 ? 0.081 -25.281 3.182 1 98.62 230 LEU A C 1
ATOM 1761 O O . LEU A 1 230 ? -0.219 -26.188 2.41 1 98.62 230 LEU A O 1
ATOM 1765 N N . THR A 1 231 ? -0.678 -24.891 4.141 1 98.5 231 THR A N 1
ATOM 1766 C CA . THR A 1 231 ? -2.035 -25.344 4.418 1 98.5 231 THR A CA 1
ATOM 1767 C C . THR A 1 231 ? -2.951 -24.172 4.715 1 98.5 231 THR A C 1
ATOM 1769 O O . THR A 1 231 ? -2.564 -23.016 4.523 1 98.5 231 THR A O 1
ATOM 1772 N N . GLU A 1 232 ? -4.105 -24.484 5.117 1 98.31 232 GLU A N 1
ATOM 1773 C CA . GLU A 1 232 ? -5.086 -23.469 5.445 1 98.31 232 GLU A CA 1
ATOM 1774 C C . GLU A 1 232 ? -4.551 -22.516 6.512 1 98.31 232 GLU A C 1
ATOM 1776 O O . GLU A 1 232 ? -4.871 -21.312 6.504 1 98.31 232 GLU A O 1
ATOM 1781 N N . LYS A 1 233 ? -3.654 -22.953 7.332 1 98.06 233 LYS A N 1
ATOM 1782 C CA . LYS A 1 233 ? -3.104 -22.141 8.414 1 98.06 233 LYS A CA 1
ATOM 1783 C C . LYS A 1 233 ? -2.221 -21.031 7.867 1 98.06 233 LYS A C 1
ATOM 1785 O O . LYS A 1 233 ? -1.913 -20.062 8.578 1 98.06 233 LYS A O 1
ATOM 1790 N N . HIS A 1 234 ? -1.839 -21.109 6.613 1 98.69 234 HIS A N 1
ATOM 1791 C CA . HIS A 1 234 ? -0.854 -20.188 6.051 1 98.69 234 HIS A CA 1
ATOM 1792 C C . HIS A 1 234 ? -1.511 -19.172 5.117 1 98.69 234 HIS A C 1
ATOM 1794 O O . HIS A 1 234 ? -0.855 -18.234 4.645 1 98.69 234 HIS A O 1
ATOM 1800 N N . THR A 1 235 ? -2.832 -19.406 4.762 1 98.75 235 THR A N 1
ATOM 1801 C CA . THR A 1 235 ? -3.49 -18.438 3.891 1 98.75 235 THR A CA 1
ATOM 1802 C C . THR A 1 235 ? -3.572 -17.078 4.566 1 98.75 235 THR A C 1
ATOM 1804 O O . THR A 1 235 ? -3.818 -16.984 5.77 1 98.75 235 THR A O 1
ATOM 1807 N N . GLY A 1 236 ? -3.205 -16.016 3.842 1 98.75 236 GLY A N 1
ATOM 1808 C CA . GLY A 1 236 ? -3.234 -14.656 4.359 1 98.75 236 GLY A CA 1
ATOM 1809 C C . GLY A 1 236 ? -1.977 -14.273 5.121 1 98.75 236 GLY A C 1
ATOM 1810 O O . GLY A 1 236 ? -1.926 -13.227 5.766 1 98.75 236 GLY A O 1
ATOM 1811 N N . CYS A 1 237 ? -0.939 -15.141 5.066 1 98.81 237 CYS A N 1
ATOM 1812 C CA . CYS A 1 237 ? 0.28 -14.852 5.816 1 98.81 237 CYS A CA 1
ATOM 1813 C C . CYS A 1 237 ? 1.339 -14.227 4.918 1 98.81 237 CYS A C 1
ATOM 1815 O O . CYS A 1 237 ? 1.266 -14.336 3.693 1 98.81 237 CYS A O 1
ATOM 1817 N N . PHE A 1 238 ? 2.186 -13.5 5.5 1 98.94 238 PHE A N 1
ATOM 1818 C CA . PHE A 1 238 ? 3.434 -12.992 4.938 1 98.94 238 PHE A CA 1
ATOM 1819 C C . PHE A 1 238 ? 4.59 -13.93 5.266 1 98.94 238 PHE A C 1
ATOM 1821 O O . PHE A 1 238 ? 5.023 -14.008 6.418 1 98.94 238 PHE A O 1
ATOM 1828 N N . ILE A 1 239 ? 5.125 -14.633 4.246 1 98.94 239 ILE A N 1
ATOM 1829 C CA . ILE A 1 239 ? 6.004 -15.766 4.504 1 98.94 239 ILE A CA 1
ATOM 1830 C C . ILE A 1 239 ? 7.379 -15.508 3.889 1 98.94 239 ILE A C 1
ATOM 1832 O O . ILE A 1 239 ? 7.477 -15.055 2.746 1 98.94 239 ILE A O 1
ATOM 1836 N N . GLN A 1 240 ? 8.43 -15.75 4.613 1 98.88 240 GLN A N 1
ATOM 1837 C CA . GLN A 1 240 ? 9.789 -15.711 4.082 1 98.88 240 GLN A CA 1
ATOM 1838 C C . GLN A 1 240 ? 10.133 -17 3.342 1 98.88 240 GLN A C 1
ATOM 1840 O O . GLN A 1 240 ? 9.516 -18.047 3.586 1 98.88 240 GLN A O 1
ATOM 1845 N N . TYR A 1 241 ? 11.102 -17.016 2.484 1 98.81 241 TYR A N 1
ATOM 1846 C CA . TYR A 1 241 ? 11.484 -18.109 1.609 1 98.81 241 TYR A CA 1
ATOM 1847 C C . TYR A 1 241 ? 11.648 -19.406 2.398 1 98.81 241 TYR A C 1
ATOM 1849 O O . TYR A 1 241 ? 11.469 -20.5 1.858 1 98.81 241 TYR A O 1
ATOM 1857 N N . ASP A 1 242 ? 11.914 -19.344 3.666 1 98.56 242 ASP A N 1
ATOM 1858 C CA . ASP A 1 242 ? 12.219 -20.531 4.465 1 98.56 242 ASP A CA 1
ATOM 1859 C C . ASP A 1 242 ? 11.039 -20.906 5.367 1 98.56 242 ASP A C 1
ATOM 1861 O O . ASP A 1 242 ? 11.18 -21.719 6.277 1 98.56 242 ASP A O 1
ATOM 1865 N N . GLY A 1 243 ? 9.977 -20.203 5.25 1 98.69 243 GLY A N 1
ATOM 1866 C CA . GLY A 1 243 ? 8.758 -20.578 5.949 1 98.69 243 GLY A CA 1
ATOM 1867 C C . GLY A 1 243 ? 8.469 -19.719 7.156 1 98.69 243 GLY A C 1
ATOM 1868 O O . GLY A 1 243 ? 7.395 -19.812 7.754 1 98.69 243 GLY A O 1
ATOM 1869 N N . LYS A 1 244 ? 9.406 -18.891 7.512 1 98.75 244 LYS A N 1
ATOM 1870 C CA . LYS A 1 244 ? 9.18 -17.984 8.641 1 98.75 244 LYS A CA 1
ATOM 1871 C C . LYS A 1 244 ? 8.039 -17.016 8.344 1 98.75 244 LYS A C 1
ATOM 1873 O O . LYS A 1 244 ? 7.992 -16.422 7.266 1 98.75 244 LYS A O 1
ATOM 1878 N N . ILE A 1 245 ? 7.086 -16.875 9.305 1 98.88 245 ILE A N 1
ATOM 1879 C CA . ILE A 1 245 ? 6.023 -15.883 9.164 1 98.88 245 ILE A CA 1
ATOM 1880 C C . ILE A 1 245 ? 6.551 -14.5 9.539 1 98.88 245 ILE A C 1
ATOM 1882 O O . ILE A 1 245 ? 7.148 -14.328 10.609 1 98.88 245 ILE A O 1
ATOM 1886 N N . LEU A 1 246 ? 6.383 -13.578 8.68 1 98.88 246 LEU A N 1
ATOM 1887 C CA . LEU A 1 246 ? 6.879 -12.227 8.883 1 98.88 246 LEU A CA 1
ATOM 1888 C C . LEU A 1 246 ? 5.762 -11.305 9.359 1 98.88 246 LEU A C 1
ATOM 1890 O O . LEU A 1 246 ? 4.594 -11.5 9.008 1 98.88 246 LEU A O 1
ATOM 1894 N N . PRO A 1 247 ? 6.117 -10.32 10.195 1 98.88 247 PRO A N 1
ATOM 1895 C CA . PRO A 1 247 ? 5.117 -9.305 10.547 1 98.88 247 PRO A CA 1
ATOM 1896 C C . PRO A 1 247 ? 4.773 -8.383 9.383 1 98.88 247 PRO A C 1
ATOM 1898 O O . PRO A 1 247 ? 5.578 -8.219 8.461 1 98.88 247 PRO A O 1
ATOM 1901 N N . TRP A 1 248 ? 3.611 -7.852 9.43 1 98.81 248 TRP A N 1
ATOM 1902 C CA . TRP A 1 248 ? 3.205 -6.91 8.391 1 98.81 248 TRP A CA 1
ATOM 1903 C C . TRP A 1 248 ? 4.02 -5.625 8.477 1 98.81 248 TRP A C 1
ATOM 1905 O O . TRP A 1 248 ? 4.293 -5.125 9.57 1 98.81 248 TRP A O 1
ATOM 1915 N N . MET B 1 1 ? 0.282 24.469 18.438 1 90.56 1 MET B N 1
ATOM 1916 C CA . MET B 1 1 ? 0.927 24.703 17.141 1 90.56 1 MET B CA 1
ATOM 1917 C C . MET B 1 1 ? 0.528 26.047 16.578 1 90.56 1 MET B C 1
ATOM 1919 O O . MET B 1 1 ? -0.61 26.5 16.75 1 90.56 1 MET B O 1
ATOM 1923 N N . LYS B 1 2 ? 1.454 26.734 15.906 1 96.56 2 LYS B N 1
ATOM 1924 C CA . LYS B 1 2 ? 1.245 28.078 15.391 1 96.56 2 LYS B CA 1
ATOM 1925 C C . LYS B 1 2 ? 0.585 28.047 14.016 1 96.56 2 LYS B C 1
ATOM 1927 O O . LYS B 1 2 ? -0.283 28.875 13.711 1 96.56 2 LYS B O 1
ATOM 1932 N N . SER B 1 3 ? 0.995 27.156 13.141 1 98.81 3 SER B N 1
ATOM 1933 C CA . SER B 1 3 ? 0.477 27.078 11.781 1 98.81 3 SER B CA 1
ATOM 1934 C C . SER B 1 3 ? 0.227 25.625 11.383 1 98.81 3 SER B C 1
ATO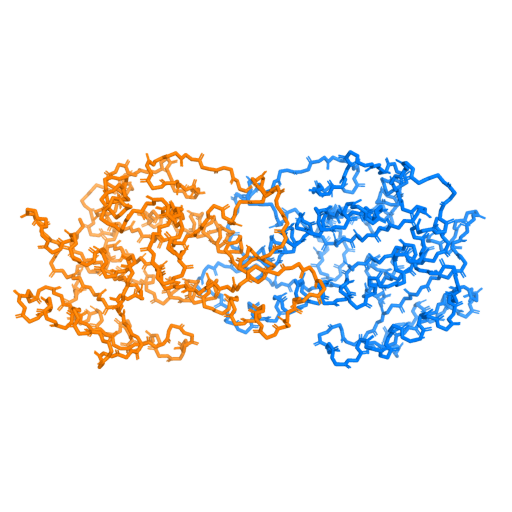M 1936 O O . SER B 1 3 ? 1.062 24.75 11.633 1 98.81 3 SER B O 1
ATOM 1938 N N . ILE B 1 4 ? -0.943 25.391 10.781 1 98.94 4 ILE B N 1
ATOM 1939 C CA . ILE B 1 4 ? -1.331 24.047 10.336 1 98.94 4 ILE B CA 1
ATOM 1940 C C . ILE B 1 4 ? -1.967 24.125 8.953 1 98.94 4 ILE B C 1
ATOM 1942 O O . ILE B 1 4 ? -2.734 25.047 8.664 1 98.94 4 ILE B O 1
ATOM 1946 N N . LEU B 1 5 ? -1.546 23.25 8.023 1 98.94 5 LEU B N 1
ATOM 1947 C CA . LEU B 1 5 ? -2.217 23.047 6.746 1 98.94 5 LEU B CA 1
ATOM 1948 C C . LEU B 1 5 ? -2.986 21.734 6.734 1 98.94 5 LEU B C 1
ATOM 1950 O O . LEU B 1 5 ? -2.422 20.672 7.031 1 98.94 5 LEU B O 1
ATOM 1954 N N . ILE B 1 6 ? -4.258 21.781 6.461 1 98.94 6 ILE B N 1
ATOM 1955 C CA . ILE B 1 6 ? -5.141 20.625 6.41 1 98.94 6 ILE B CA 1
ATOM 1956 C C . ILE B 1 6 ? -5.699 20.453 4.996 1 98.94 6 ILE B C 1
ATOM 1958 O O . ILE B 1 6 ? -6.266 21.406 4.434 1 98.94 6 ILE B O 1
ATOM 1962 N N . THR B 1 7 ? -5.523 19.297 4.434 1 98.88 7 THR B N 1
ATOM 1963 C CA . THR B 1 7 ? -6.094 19.078 3.113 1 98.88 7 THR B CA 1
ATOM 1964 C C . THR B 1 7 ? -7.504 18.5 3.227 1 98.88 7 THR B C 1
ATOM 1966 O O . THR B 1 7 ? -7.801 17.75 4.156 1 98.88 7 THR B O 1
ATOM 1969 N N . GLY B 1 8 ? -8.367 18.828 2.238 1 98.44 8 GLY B N 1
ATOM 1970 C CA . GLY B 1 8 ? -9.711 18.281 2.182 1 98.44 8 GLY B CA 1
ATOM 1971 C C . GLY B 1 8 ? -10.625 18.844 3.258 1 98.44 8 GLY B C 1
ATOM 1972 O O . GLY B 1 8 ? -11.188 18.094 4.055 1 98.44 8 GLY B O 1
ATOM 1973 N N . CYS B 1 9 ? -10.945 20.188 3.201 1 98.62 9 CYS B N 1
ATOM 1974 C CA . CYS B 1 9 ? -11.625 20.812 4.324 1 98.62 9 CYS B CA 1
ATOM 1975 C C . CYS B 1 9 ? -13.031 21.25 3.938 1 98.62 9 CYS B C 1
ATOM 1977 O O . CYS B 1 9 ? -13.703 21.953 4.695 1 98.62 9 CYS B O 1
ATOM 1979 N N . ASN B 1 10 ? -13.523 20.891 2.76 1 96.69 10 ASN B N 1
ATOM 1980 C CA . ASN B 1 10 ? -14.82 21.359 2.312 1 96.69 10 ASN B CA 1
ATOM 1981 C C . ASN B 1 10 ? -15.961 20.75 3.125 1 96.69 10 ASN B C 1
ATOM 1983 O O . ASN B 1 10 ? -17.031 21.344 3.238 1 96.69 10 ASN B O 1
ATOM 1987 N N . ARG B 1 11 ? -15.797 19.578 3.646 1 96.75 11 ARG B N 1
ATOM 1988 C CA . ARG B 1 11 ? -16.797 18.891 4.453 1 96.75 11 ARG B CA 1
ATOM 1989 C C . ARG B 1 11 ? -16.141 17.828 5.336 1 96.75 11 ARG B C 1
ATOM 1991 O O . ARG B 1 11 ? -14.906 17.719 5.383 1 96.75 11 ARG B O 1
ATOM 1998 N N . GLY B 1 12 ? -16.922 17.172 6.102 1 97.69 12 GLY B N 1
ATOM 1999 C CA . GLY B 1 12 ? -16.484 16 6.844 1 97.69 12 GLY B CA 1
ATOM 2000 C C . GLY B 1 12 ? -15.484 16.328 7.93 1 97.69 12 GLY B C 1
ATOM 2001 O O . GLY B 1 12 ? -15.617 17.328 8.633 1 97.69 12 GLY B O 1
ATOM 2002 N N . ILE B 1 13 ? -14.547 15.453 8.086 1 98.69 13 ILE B N 1
ATOM 2003 C CA . ILE B 1 13 ? -13.578 15.5 9.172 1 98.69 13 ILE B CA 1
ATOM 2004 C C . ILE B 1 13 ? -12.672 16.719 9.008 1 98.69 13 ILE B C 1
ATOM 2006 O O . ILE B 1 13 ? -12.375 17.422 9.984 1 98.69 13 ILE B O 1
ATOM 2010 N N . GLY B 1 14 ? -12.242 17.031 7.73 1 98.75 14 GLY B N 1
ATOM 2011 C CA . GLY B 1 14 ? -11.414 18.188 7.48 1 98.75 14 GLY B CA 1
ATOM 2012 C C . GLY B 1 14 ? -12.047 19.484 7.957 1 98.75 14 GLY B C 1
ATOM 2013 O O . GLY B 1 14 ? -11.406 20.297 8.633 1 98.75 14 GLY B O 1
ATOM 2014 N N . LEU B 1 15 ? -13.312 19.656 7.586 1 98.75 15 LEU B N 1
ATOM 2015 C CA . LEU B 1 15 ? -14.055 20.828 8.055 1 98.75 15 LEU B CA 1
ATOM 2016 C C . LEU B 1 15 ? -14.188 20.812 9.57 1 98.75 15 LEU B C 1
ATOM 2018 O O . LEU B 1 15 ? -14.086 21.859 10.211 1 98.75 15 LEU B O 1
ATOM 2022 N N . GLY B 1 16 ? -14.398 19.625 10.109 1 98.75 16 GLY B N 1
ATOM 2023 C CA . GLY B 1 16 ? -14.453 19.469 11.555 1 98.75 16 GLY B CA 1
ATOM 2024 C C . GLY B 1 16 ? -13.195 19.969 12.25 1 98.75 16 GLY B C 1
ATOM 2025 O O . GLY B 1 16 ? -13.273 20.625 13.289 1 98.75 16 GLY B O 1
ATOM 2026 N N . PHE B 1 17 ? -12.031 19.688 11.695 1 98.81 17 PHE B N 1
ATOM 2027 C CA . PHE B 1 17 ? -10.766 20.141 12.266 1 98.81 17 PHE B CA 1
ATOM 2028 C C . PHE B 1 17 ? -10.695 21.656 12.281 1 98.81 17 PHE B C 1
ATOM 2030 O O . PHE B 1 17 ? -10.32 22.266 13.289 1 98.81 17 PHE B O 1
ATOM 2037 N N . VAL B 1 18 ? -11.086 22.266 11.18 1 98.81 18 VAL B N 1
ATOM 2038 C CA . VAL B 1 18 ? -11.039 23.719 11.086 1 98.81 18 VAL B CA 1
ATOM 2039 C C . VAL B 1 18 ? -11.945 24.328 12.148 1 98.81 18 VAL B C 1
ATOM 2041 O O . VAL B 1 18 ? -11.531 25.234 12.875 1 98.81 18 VAL B O 1
ATOM 2044 N N . LYS B 1 19 ? -13.164 23.797 12.32 1 98.5 19 LYS B N 1
ATOM 2045 C CA . LYS B 1 19 ? -14.141 24.297 13.281 1 98.5 19 LYS B CA 1
ATOM 2046 C C . LYS B 1 19 ? -13.617 24.188 14.703 1 98.5 19 LYS B C 1
ATOM 2048 O O . LYS B 1 19 ? -13.797 25.109 15.508 1 98.5 19 LYS B O 1
ATOM 2053 N N . HIS B 1 20 ? -12.977 23.125 14.992 1 98.5 20 HIS B N 1
ATOM 2054 C CA . HIS B 1 20 ? -12.492 22.906 16.359 1 98.5 20 HIS B CA 1
ATOM 2055 C C . HIS B 1 20 ? -11.258 23.766 16.641 1 98.5 20 HIS B C 1
ATOM 2057 O O . HIS B 1 20 ? -11.125 24.312 17.734 1 98.5 20 HIS B O 1
ATOM 2063 N N . LEU B 1 21 ? -10.391 23.891 15.68 1 98.38 21 LEU B N 1
ATOM 2064 C CA . LEU B 1 21 ? -9.148 24.625 15.867 1 98.38 21 LEU B CA 1
ATOM 2065 C C . LEU B 1 21 ? -9.414 26.109 16.109 1 98.38 21 LEU B C 1
ATOM 2067 O O . LEU B 1 21 ? -8.82 26.719 17 1 98.38 21 LEU B O 1
ATOM 2071 N N . VAL B 1 22 ? -10.32 26.656 15.352 1 97.31 22 VAL B N 1
ATOM 2072 C CA . VAL B 1 22 ? -10.562 28.094 15.43 1 97.31 22 VAL B CA 1
ATOM 2073 C C . VAL B 1 22 ? -11.234 28.438 16.75 1 97.31 22 VAL B C 1
ATOM 2075 O O . VAL B 1 22 ? -11.148 29.578 17.219 1 97.31 22 VAL B O 1
ATOM 2078 N N . LYS B 1 23 ? -11.812 27.422 17.422 1 95.88 23 LYS B N 1
ATOM 2079 C CA . LYS B 1 23 ? -12.57 27.656 18.656 1 95.88 23 LYS B CA 1
ATOM 2080 C C . LYS B 1 23 ? -11.695 27.422 19.875 1 95.88 23 LYS B C 1
ATOM 2082 O O . LYS B 1 23 ? -12.133 27.641 21.016 1 95.88 23 LYS B O 1
ATOM 2087 N N . GLN B 1 24 ? -10.508 27.016 19.656 1 96 24 GLN B N 1
ATOM 2088 C CA . GLN B 1 24 ? -9.609 26.797 20.781 1 96 24 GLN B CA 1
ATOM 2089 C C . GLN B 1 24 ? -9.297 28.109 21.5 1 96 24 GLN B C 1
ATOM 2091 O O . GLN B 1 24 ? -9.391 29.188 20.922 1 96 24 GLN B O 1
ATOM 2096 N N . SER B 1 25 ? -8.922 27.984 22.812 1 94.94 25 SER B N 1
ATOM 2097 C CA . SER B 1 25 ? -8.562 29.156 23.594 1 94.94 25 SER B CA 1
ATOM 2098 C C . SER B 1 25 ? -7.371 29.891 22.984 1 94.94 25 SER B C 1
ATOM 2100 O O . SER B 1 25 ? -7.312 31.109 23 1 94.94 25 SER B O 1
ATOM 2102 N N . GLN B 1 26 ? -6.496 29.156 22.5 1 94.69 26 GLN B N 1
ATOM 2103 C CA . GLN B 1 26 ? -5.359 29.672 21.75 1 94.69 26 GLN B CA 1
ATOM 2104 C C . GLN B 1 26 ? -5.293 29.047 20.359 1 94.69 26 GLN B C 1
ATOM 2106 O O . GLN B 1 26 ? -4.516 28.109 20.125 1 94.69 26 GLN B O 1
ATOM 2111 N N . PRO B 1 27 ? -6.023 29.562 19.469 1 97 27 PRO B N 1
ATOM 2112 C CA . PRO B 1 27 ? -6.047 28.984 18.125 1 97 27 PRO B CA 1
ATOM 2113 C C . PRO B 1 27 ? -4.73 29.172 17.375 1 97 27 PRO B C 1
ATOM 2115 O O . PRO B 1 27 ? -3.969 30.094 17.672 1 97 27 PRO B O 1
ATOM 2118 N N . PRO B 1 28 ? -4.465 28.312 16.453 1 98.31 28 PRO B N 1
ATOM 2119 C CA . PRO B 1 28 ? -3.303 28.547 15.586 1 98.31 28 PRO B CA 1
ATOM 2120 C C . PRO B 1 28 ? -3.352 29.922 14.906 1 98.31 28 PRO B C 1
ATOM 2122 O O . PRO B 1 28 ? -4.43 30.391 14.547 1 98.31 28 PRO B O 1
ATOM 2125 N N . GLU B 1 29 ? -2.182 30.531 14.727 1 98.5 29 GLU B N 1
ATOM 2126 C CA . GLU B 1 29 ? -2.09 31.797 14.016 1 98.5 29 GLU B CA 1
ATOM 2127 C C . GLU B 1 29 ? -2.557 31.672 12.57 1 98.5 29 GLU B C 1
ATOM 2129 O O . GLU B 1 29 ? -3.162 32.594 12.023 1 98.5 29 GLU B O 1
ATOM 2134 N N . ASN B 1 30 ? -2.229 30.516 11.992 1 98.81 30 ASN B N 1
ATOM 2135 C CA . ASN B 1 30 ? -2.623 30.234 10.617 1 98.81 30 ASN B CA 1
ATOM 2136 C C . ASN B 1 30 ? -3.236 28.844 10.477 1 98.81 30 ASN B C 1
ATOM 2138 O O . ASN B 1 30 ? -2.604 27.859 10.836 1 98.81 30 ASN B O 1
ATOM 2142 N N . ILE B 1 31 ? -4.441 28.797 10.055 1 98.88 31 ILE B N 1
ATOM 2143 C CA . ILE B 1 31 ? -5.109 27.562 9.648 1 98.88 31 ILE B CA 1
ATOM 2144 C C . ILE B 1 31 ? -5.324 27.578 8.133 1 98.88 31 ILE B C 1
ATOM 2146 O O . ILE B 1 31 ? -6.238 28.234 7.633 1 98.88 31 ILE B O 1
ATOM 2150 N N . PHE B 1 32 ? -4.43 26.891 7.422 1 98.94 32 PHE B N 1
ATOM 2151 C CA . PHE B 1 32 ? -4.602 26.734 5.984 1 98.94 32 PHE B CA 1
ATOM 2152 C C . PHE B 1 32 ? -5.547 25.578 5.676 1 98.94 32 PHE B C 1
ATOM 2154 O O . PHE B 1 32 ? -5.238 24.422 5.969 1 98.94 32 PHE B O 1
ATOM 2161 N N . ALA B 1 33 ? -6.688 25.891 5.137 1 98.88 33 ALA B N 1
ATOM 2162 C CA . ALA B 1 33 ? -7.715 24.906 4.797 1 98.88 33 ALA B CA 1
ATOM 2163 C C . ALA B 1 33 ? -7.848 24.766 3.285 1 98.88 33 ALA B C 1
ATOM 2165 O O . ALA B 1 33 ? -8.242 25.703 2.592 1 98.88 33 ALA B O 1
ATOM 2166 N N . THR B 1 34 ? -7.551 23.531 2.77 1 98.81 34 THR B N 1
ATOM 2167 C CA . THR B 1 34 ? -7.645 23.359 1.323 1 98.81 34 THR B CA 1
ATOM 2168 C C . THR B 1 34 ? -8.961 22.703 0.938 1 98.81 34 THR B C 1
ATOM 2170 O O . THR B 1 34 ? -9.547 21.953 1.729 1 98.81 34 THR B O 1
ATOM 2173 N N . CYS B 1 35 ? -9.438 23 -0.182 1 98 35 CYS B N 1
ATOM 2174 C CA . CYS B 1 35 ? -10.562 22.312 -0.814 1 98 35 CYS B CA 1
ATOM 2175 C C . CYS B 1 35 ? -10.461 22.375 -2.332 1 98 35 CYS B C 1
ATOM 2177 O O . CYS B 1 35 ? -9.703 23.203 -2.873 1 98 35 CYS B O 1
ATOM 2179 N N . ARG B 1 36 ? -11.172 21.562 -3.047 1 97.06 36 ARG B N 1
ATOM 2180 C CA . ARG B 1 36 ? -11.078 21.484 -4.5 1 97.06 36 ARG B CA 1
ATOM 2181 C C . ARG B 1 36 ? -11.859 22.609 -5.164 1 97.06 36 ARG B C 1
ATOM 2183 O O . ARG B 1 36 ? -11.484 23.078 -6.238 1 97.06 36 ARG B O 1
ATOM 2190 N N . ASP B 1 37 ? -12.945 22.953 -4.512 1 96.81 37 ASP B N 1
ATOM 2191 C CA . ASP B 1 37 ? -13.852 23.969 -5.039 1 96.81 37 ASP B CA 1
ATOM 2192 C C . ASP B 1 37 ? -14.422 24.828 -3.912 1 96.81 37 ASP B C 1
ATOM 2194 O O . ASP B 1 37 ? -15.328 24.406 -3.193 1 96.81 37 ASP B O 1
ATOM 2198 N N . VAL B 1 38 ? -13.977 26.016 -3.85 1 96.75 38 VAL B N 1
ATOM 2199 C CA . VAL B 1 38 ? -14.352 26.922 -2.764 1 96.75 38 VAL B CA 1
ATOM 2200 C C . VAL B 1 38 ? -15.836 27.25 -2.84 1 96.75 38 VAL B C 1
ATOM 2202 O O . VAL B 1 38 ? -16.484 27.453 -1.813 1 96.75 38 VAL B O 1
ATOM 2205 N N . ASN B 1 39 ? -16.391 27.141 -4.035 1 96.56 39 ASN B N 1
ATOM 2206 C CA . ASN B 1 39 ? -17.812 27.469 -4.227 1 96.56 39 ASN B CA 1
ATOM 2207 C C . ASN B 1 39 ? -18.719 26.391 -3.641 1 96.56 39 ASN B C 1
ATOM 2209 O O . ASN B 1 39 ? -19.906 26.625 -3.432 1 96.56 39 ASN B O 1
ATOM 2213 N N . LYS B 1 40 ? -18.156 25.266 -3.311 1 95.31 40 LYS B N 1
ATOM 2214 C CA . LYS B 1 40 ? -18.922 24.172 -2.721 1 95.31 40 LYS B CA 1
ATOM 2215 C C . LYS B 1 40 ? -18.609 24.031 -1.233 1 95.31 40 LYS B C 1
ATOM 2217 O O . LYS B 1 40 ? -19.031 23.062 -0.6 1 95.31 40 LYS B O 1
ATOM 2222 N N . ALA B 1 41 ? -17.828 24.984 -0.735 1 97.25 41 ALA B N 1
ATOM 2223 C CA . ALA B 1 41 ? -17.406 24.938 0.662 1 97.25 41 ALA B CA 1
ATOM 2224 C C . ALA B 1 41 ? -18.016 26.078 1.459 1 97.25 41 ALA B C 1
ATOM 2226 O O . ALA B 1 41 ? -17.312 26.828 2.131 1 97.25 41 ALA B O 1
ATOM 2227 N N . ARG B 1 42 ? -19.312 26.141 1.541 1 97.12 42 ARG B N 1
ATOM 2228 C CA . ARG B 1 42 ? -20.016 27.281 2.104 1 97.12 42 ARG B CA 1
ATOM 2229 C C . ARG B 1 42 ? -19.719 27.438 3.59 1 97.12 42 ARG B C 1
ATOM 2231 O O . ARG B 1 42 ? -19.438 28.531 4.059 1 97.12 42 ARG B O 1
ATOM 2238 N N . GLU B 1 43 ? -19.766 26.312 4.297 1 97.44 43 GLU B N 1
ATOM 2239 C CA . GLU B 1 43 ? -19.516 26.391 5.73 1 97.44 43 GLU B CA 1
ATOM 2240 C C . GLU B 1 43 ? -18.094 26.859 6.016 1 97.44 43 GLU B C 1
ATOM 2242 O O . GLU B 1 43 ? -17.859 27.641 6.93 1 97.44 43 GLU B O 1
ATOM 2247 N N . LEU B 1 44 ? -17.188 26.406 5.227 1 98.38 44 LEU B N 1
ATOM 2248 C CA . LEU B 1 44 ? -15.789 26.781 5.375 1 98.38 44 LEU B CA 1
ATOM 2249 C C . LEU B 1 44 ? -15.594 28.266 5.09 1 98.38 44 LEU B C 1
ATOM 2251 O O . LEU B 1 44 ? -14.891 28.953 5.832 1 98.38 44 LEU B O 1
ATOM 2255 N N . THR B 1 45 ? -16.234 28.734 4.031 1 98 45 THR B N 1
ATOM 2256 C CA . THR B 1 45 ? -16.094 30.141 3.66 1 98 45 THR B CA 1
ATOM 2257 C C . THR B 1 45 ? -16.719 31.047 4.727 1 98 45 THR B C 1
ATOM 2259 O O . THR B 1 45 ? -16.172 32.094 5.027 1 98 45 THR B O 1
ATOM 2262 N N . THR B 1 46 ? -17.797 30.625 5.336 1 97.81 46 THR B N 1
ATOM 2263 C CA . THR B 1 46 ? -18.438 31.375 6.41 1 97.81 46 THR B CA 1
ATOM 2264 C C . THR B 1 46 ? -17.531 31.469 7.629 1 97.81 46 THR B C 1
ATOM 2266 O O . THR B 1 46 ? -17.438 32.531 8.266 1 97.81 46 THR B O 1
ATOM 2269 N N . LEU B 1 47 ? -16.859 30.359 7.938 1 97.75 47 LEU B N 1
ATOM 2270 C CA . LEU B 1 47 ? -15.914 30.344 9.047 1 97.75 47 LEU B CA 1
ATOM 2271 C C . LEU B 1 47 ? -14.758 31.312 8.797 1 97.75 47 LEU B C 1
ATOM 2273 O O . LEU B 1 47 ? -14.328 32 9.711 1 97.75 47 LEU B O 1
ATOM 2277 N N . ALA B 1 48 ? -14.266 31.297 7.586 1 97.81 48 ALA B N 1
ATOM 2278 C CA . ALA B 1 48 ? -13.117 32.125 7.223 1 97.81 48 ALA B CA 1
ATOM 2279 C C . ALA B 1 48 ? -13.477 33.625 7.285 1 97.81 48 ALA B C 1
ATOM 2281 O O . ALA B 1 48 ? -12.617 34.469 7.562 1 97.81 48 ALA B O 1
ATOM 2282 N N . GLU B 1 49 ? -14.719 33.938 7.016 1 97.44 49 GLU B N 1
ATOM 2283 C CA . GLU B 1 49 ? -15.195 35.312 7.105 1 97.44 49 GLU B CA 1
ATOM 2284 C C . GLU B 1 49 ? -15.18 35.812 8.547 1 97.44 49 GLU B C 1
ATOM 2286 O O . GLU B 1 49 ? -14.969 37 8.797 1 97.44 49 GLU B O 1
ATOM 2291 N N . LYS B 1 50 ? -15.312 34.906 9.43 1 96.81 50 LYS B N 1
ATOM 2292 C CA . LYS B 1 50 ? -15.438 35.25 10.844 1 96.81 50 LYS B CA 1
ATOM 2293 C C . LYS B 1 50 ? -14.086 35.156 11.555 1 96.81 50 LYS B C 1
ATOM 2295 O O . LYS B 1 50 ? -13.93 35.656 12.664 1 96.81 50 LYS B O 1
ATOM 2300 N N . SER B 1 51 ? -13.211 34.469 10.977 1 97 51 SER B N 1
ATOM 2301 C CA . SER B 1 51 ? -11.906 34.219 11.586 1 97 51 SER B CA 1
ATOM 2302 C C . SER B 1 51 ? -10.781 34.5 10.594 1 97 51 SER B C 1
ATOM 2304 O O . SER B 1 51 ? -10.555 33.719 9.68 1 97 51 SER B O 1
ATOM 2306 N N . LYS B 1 52 ? -9.961 35.469 10.828 1 95.44 52 LYS B N 1
ATOM 2307 C CA . LYS B 1 52 ? -8.945 35.906 9.883 1 95.44 52 LYS B CA 1
ATOM 2308 C C . LYS B 1 52 ? -7.773 34.938 9.82 1 95.44 52 LYS B C 1
ATOM 2310 O O . LYS B 1 52 ? -6.945 35 8.914 1 95.44 52 LYS B O 1
ATOM 2315 N N . ASN B 1 53 ? -7.734 34 10.828 1 97.19 53 ASN B N 1
ATOM 2316 C CA . ASN B 1 53 ? -6.621 33.062 10.836 1 97.19 53 ASN B CA 1
ATOM 2317 C C . ASN B 1 53 ? -6.891 31.875 9.914 1 97.19 53 ASN B C 1
ATOM 2319 O O . ASN B 1 53 ? -6.027 31.016 9.734 1 97.19 53 ASN B O 1
ATOM 2323 N N . ILE B 1 54 ? -8.086 31.797 9.352 1 98.69 54 ILE B N 1
ATOM 2324 C CA . ILE B 1 54 ? -8.398 30.75 8.383 1 98.69 54 ILE B CA 1
ATOM 2325 C C . ILE B 1 54 ? -8.055 31.219 6.973 1 98.69 54 ILE B C 1
ATOM 2327 O O . ILE B 1 54 ? -8.555 32.25 6.527 1 98.69 54 ILE B O 1
ATOM 2331 N N . HIS B 1 55 ? -7.199 30.516 6.312 1 98.75 55 HIS B N 1
ATOM 2332 C CA . HIS B 1 55 ? -6.824 30.781 4.926 1 98.75 55 HIS B CA 1
ATOM 2333 C C . HIS B 1 55 ? -7.27 29.641 4.012 1 98.75 55 HIS B C 1
ATOM 2335 O O . HIS B 1 55 ? -6.715 28.547 4.066 1 98.75 55 HIS B O 1
ATOM 2341 N N . ILE B 1 56 ? -8.258 29.922 3.137 1 98.69 56 ILE B N 1
ATOM 2342 C CA . ILE B 1 56 ? -8.758 28.891 2.232 1 98.69 56 ILE B CA 1
ATOM 2343 C C . ILE B 1 56 ? -7.902 28.844 0.969 1 98.69 56 ILE B C 1
ATOM 2345 O O . ILE B 1 56 ? -7.617 29.891 0.371 1 98.69 56 ILE B O 1
ATOM 2349 N N . ILE B 1 57 ? -7.438 27.703 0.599 1 98.62 57 ILE B N 1
ATOM 2350 C CA . ILE B 1 57 ? -6.652 27.516 -0.617 1 98.62 57 ILE B CA 1
ATOM 2351 C C . ILE B 1 57 ? -7.32 26.469 -1.509 1 98.62 57 ILE B C 1
ATOM 2353 O O . ILE B 1 57 ? -7.566 25.344 -1.078 1 98.62 57 ILE B O 1
ATOM 2357 N N . GLU B 1 58 ? -7.625 26.812 -2.752 1 98 58 GLU B N 1
ATOM 2358 C CA . GLU B 1 58 ? -8.203 25.875 -3.713 1 98 58 GLU B CA 1
ATOM 2359 C C . GLU B 1 58 ? -7.121 25.031 -4.391 1 98 58 GLU B C 1
ATOM 2361 O O . GLU B 1 58 ? -6.203 25.578 -5.012 1 98 58 GLU B O 1
ATOM 2366 N N . ILE B 1 59 ? -7.266 23.688 -4.227 1 97.88 59 ILE B N 1
ATOM 2367 C CA . ILE B 1 59 ? -6.281 22.812 -4.852 1 97.88 59 ILE B CA 1
ATOM 2368 C C . ILE B 1 59 ? -6.855 21.406 -4.969 1 97.88 59 ILE B C 1
ATOM 2370 O O . ILE B 1 59 ? -7.562 20.938 -4.074 1 97.88 59 ILE B O 1
ATOM 2374 N N . ASP B 1 60 ? -6.652 20.812 -6.117 1 97.88 60 ASP B N 1
ATOM 2375 C CA . ASP B 1 60 ? -6.766 19.375 -6.254 1 97.88 60 ASP B CA 1
ATOM 2376 C C . ASP B 1 60 ? -5.453 18.688 -5.895 1 97.88 60 ASP B C 1
ATOM 2378 O O . ASP B 1 60 ? -4.453 18.828 -6.598 1 97.88 60 ASP B O 1
ATOM 2382 N N . VAL B 1 61 ? -5.469 17.891 -4.828 1 98.25 61 VAL B N 1
ATOM 2383 C CA . VAL B 1 61 ? -4.234 17.344 -4.281 1 98.25 61 VAL B CA 1
ATOM 2384 C C . VAL B 1 61 ? -3.604 16.375 -5.285 1 98.25 61 VAL B C 1
ATOM 2386 O O . VAL B 1 61 ? -2.439 16 -5.141 1 98.25 61 VAL B O 1
ATOM 2389 N N . THR B 1 62 ? -4.336 15.953 -6.309 1 97.38 62 THR B N 1
ATOM 2390 C CA . THR B 1 62 ? -3.766 15.055 -7.305 1 97.38 62 THR B CA 1
ATOM 2391 C C . THR B 1 62 ? -2.975 15.836 -8.352 1 97.38 62 THR B C 1
ATOM 2393 O O . THR B 1 62 ? -2.238 15.25 -9.148 1 97.38 62 THR B O 1
ATOM 2396 N N . ASN B 1 63 ? -3.131 17.141 -8.352 1 97.62 63 ASN B N 1
ATOM 2397 C CA . ASN B 1 63 ? -2.363 17.969 -9.273 1 97.62 63 ASN B CA 1
ATOM 2398 C C . ASN B 1 63 ? -1.025 18.391 -8.664 1 97.62 63 ASN B C 1
ATOM 2400 O O . ASN B 1 63 ? -0.848 19.547 -8.273 1 97.62 63 ASN B O 1
ATOM 2404 N N . THR B 1 64 ? -0.089 17.531 -8.742 1 97.38 64 THR B N 1
ATOM 2405 C CA . THR B 1 64 ? 1.189 17.719 -8.07 1 97.38 64 THR B CA 1
ATOM 2406 C C . THR B 1 64 ? 1.972 18.859 -8.688 1 97.38 64 THR B C 1
ATOM 2408 O O . THR B 1 64 ? 2.846 19.453 -8.047 1 97.38 64 THR B O 1
ATOM 2411 N N . LYS B 1 65 ? 1.682 19.234 -9.914 1 96.38 65 LYS B N 1
ATOM 2412 C CA . LYS B 1 65 ? 2.371 20.328 -10.609 1 96.38 65 LYS B CA 1
ATOM 2413 C C . LYS B 1 65 ? 2.092 21.672 -9.938 1 96.38 65 LYS B C 1
ATOM 2415 O O . LYS B 1 65 ? 2.838 22.625 -10.125 1 96.38 65 LYS B O 1
ATOM 2420 N N . ASP B 1 66 ? 1.014 21.75 -9.102 1 97 66 ASP B N 1
ATOM 2421 C CA . ASP B 1 66 ? 0.598 23 -8.477 1 97 66 ASP B CA 1
ATOM 2422 C C . ASP B 1 66 ? 1.17 23.125 -7.066 1 97 66 ASP B C 1
ATOM 2424 O O . ASP B 1 66 ? 0.918 24.109 -6.375 1 97 66 ASP B O 1
ATOM 2428 N N . TYR B 1 67 ? 1.979 22.172 -6.629 1 98.56 67 TYR B N 1
ATOM 2429 C CA . TYR B 1 67 ? 2.414 22.156 -5.234 1 98.56 67 TYR B CA 1
ATOM 2430 C C . TYR B 1 67 ? 3.381 23.312 -4.953 1 98.56 67 TYR B C 1
ATOM 2432 O O . TYR B 1 67 ? 3.414 23.828 -3.84 1 98.56 67 TYR B O 1
ATOM 2440 N N . ASP B 1 68 ? 4.141 23.688 -5.973 1 97.81 68 ASP B N 1
ATOM 2441 C CA . ASP B 1 68 ? 5.023 24.844 -5.781 1 97.81 68 ASP B CA 1
ATOM 2442 C C . ASP B 1 68 ? 4.23 26.094 -5.457 1 97.81 68 ASP B C 1
ATOM 2444 O O . ASP B 1 68 ? 4.633 26.891 -4.598 1 97.81 68 ASP B O 1
ATOM 2448 N N . LYS B 1 69 ? 3.16 26.266 -6.152 1 98 69 LYS B N 1
ATOM 2449 C CA . LYS B 1 69 ? 2.285 27.406 -5.895 1 98 69 LYS B CA 1
ATOM 2450 C C . LYS B 1 69 ? 1.688 27.328 -4.492 1 98 69 LYS B C 1
ATOM 2452 O O . LYS B 1 69 ? 1.59 28.344 -3.797 1 98 69 LYS B O 1
ATOM 2457 N N . LEU B 1 70 ? 1.268 26.188 -4.102 1 98.56 70 LEU B N 1
ATOM 2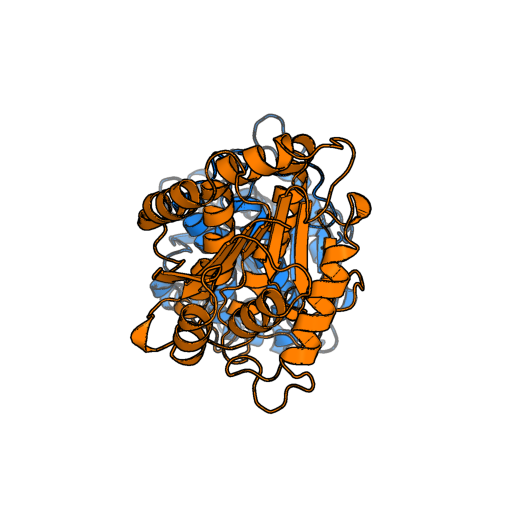458 C CA . LEU B 1 70 ? 0.712 25.969 -2.77 1 98.56 70 LEU B CA 1
ATOM 2459 C C . LEU B 1 70 ? 1.731 26.328 -1.691 1 98.56 70 LEU B C 1
ATOM 2461 O O . LEU B 1 70 ? 1.406 27.031 -0.728 1 98.56 70 LEU B O 1
ATOM 2465 N N . VAL B 1 71 ? 2.969 25.844 -1.846 1 98.88 71 VAL B N 1
ATOM 2466 C CA . VAL B 1 71 ? 4.039 26.094 -0.888 1 98.88 71 VAL B CA 1
ATOM 2467 C C . VAL B 1 71 ? 4.316 27.594 -0.813 1 98.88 71 VAL B C 1
ATOM 2469 O O . VAL B 1 71 ? 4.531 28.141 0.272 1 98.88 71 VAL B O 1
ATOM 2472 N N . GLN B 1 72 ? 4.277 28.219 -1.956 1 98.62 72 GLN B N 1
ATOM 2473 C CA . GLN B 1 72 ? 4.523 29.656 -1.996 1 98.62 72 GLN B CA 1
ATOM 2474 C C . GLN B 1 72 ? 3.457 30.422 -1.218 1 98.62 72 GLN B C 1
ATOM 2476 O O . GLN B 1 72 ? 3.775 31.328 -0.439 1 98.62 72 GLN B O 1
ATOM 2481 N N . ILE B 1 73 ? 2.188 30.094 -1.403 1 98.62 73 ILE B N 1
ATOM 2482 C CA . ILE B 1 73 ? 1.078 30.75 -0.709 1 98.62 73 ILE B CA 1
ATOM 2483 C C . ILE B 1 73 ? 1.269 30.609 0.801 1 98.62 73 ILE B C 1
ATOM 2485 O O . ILE B 1 73 ? 1.146 31.594 1.535 1 98.62 73 ILE B O 1
ATOM 2489 N N . VAL B 1 74 ? 1.614 29.453 1.273 1 98.88 74 VAL B N 1
ATOM 2490 C CA . VAL B 1 74 ? 1.786 29.188 2.697 1 98.88 74 VAL B CA 1
ATOM 2491 C C . VAL B 1 74 ? 3.027 29.906 3.213 1 98.88 74 VAL B C 1
ATOM 2493 O O . VAL B 1 74 ? 2.992 30.531 4.277 1 98.88 74 VAL B O 1
ATOM 2496 N N . SER B 1 75 ? 4.078 29.828 2.41 1 98.81 75 SER B N 1
ATOM 2497 C CA . SER B 1 75 ? 5.344 30.453 2.785 1 98.81 75 SER B CA 1
ATOM 2498 C C . SER B 1 75 ? 5.172 31.953 3.006 1 98.81 75 SER B C 1
ATOM 2500 O O . SER B 1 75 ? 5.734 32.531 3.949 1 98.81 75 SER B O 1
ATOM 2502 N N . GLU B 1 76 ? 4.457 32.562 2.182 1 98.5 76 GLU B N 1
ATOM 2503 C CA . GLU B 1 76 ? 4.238 34 2.268 1 98.5 76 GLU B CA 1
ATOM 2504 C C . GLU B 1 76 ? 3.516 34.375 3.559 1 98.5 76 GLU B C 1
ATOM 2506 O O . GLU B 1 76 ? 3.734 35.469 4.109 1 98.5 76 GLU B O 1
ATOM 2511 N N . LYS B 1 77 ? 2.695 33.562 4.027 1 98.44 77 LYS B N 1
ATOM 2512 C CA . LYS B 1 77 ? 1.91 33.844 5.227 1 98.44 77 LYS B CA 1
ATOM 2513 C C . LYS B 1 77 ? 2.707 33.531 6.488 1 98.44 77 LYS B C 1
ATOM 2515 O O . LYS B 1 77 ? 2.686 34.312 7.449 1 98.44 77 LYS B O 1
ATOM 2520 N N . VAL B 1 78 ? 3.438 32.406 6.5 1 98.62 78 VAL B N 1
ATOM 2521 C CA . VAL B 1 78 ? 4.074 31.953 7.73 1 98.62 78 VAL B CA 1
ATOM 2522 C C . VAL B 1 78 ? 5.461 32.594 7.863 1 98.62 78 VAL B C 1
ATOM 2524 O O . VAL B 1 78 ? 6.016 32.656 8.961 1 98.62 78 VAL B O 1
ATOM 2527 N N . GLY B 1 79 ? 6.078 33 6.758 1 97.25 79 GLY B N 1
ATOM 2528 C CA . GLY B 1 79 ? 7.398 33.594 6.777 1 97.25 79 GLY B CA 1
ATOM 2529 C C . GLY B 1 79 ? 8.445 32.75 7.461 1 97.25 79 GLY B C 1
ATOM 2530 O O . GLY B 1 79 ? 8.578 31.547 7.156 1 97.25 79 GLY B O 1
ATOM 2531 N N . LYS B 1 80 ? 9.133 33.344 8.375 1 97.94 80 LYS B N 1
ATOM 2532 C CA . LYS B 1 80 ? 10.266 32.688 9.023 1 97.94 80 LYS B CA 1
ATOM 2533 C C . LYS B 1 80 ? 9.797 31.75 10.125 1 97.94 80 LYS B C 1
ATOM 2535 O O . LYS B 1 80 ? 10.594 31 10.688 1 97.94 80 LYS B O 1
ATOM 2540 N N . ALA B 1 81 ? 8.555 31.75 10.398 1 98.44 81 ALA B N 1
ATOM 2541 C CA . ALA B 1 81 ? 8.031 30.875 11.438 1 98.44 81 ALA B CA 1
ATOM 2542 C C . ALA B 1 81 ? 7.895 29.438 10.93 1 98.44 81 ALA B C 1
ATOM 2544 O O . ALA B 1 81 ? 7.938 28.5 11.711 1 98.44 81 ALA B O 1
ATOM 2545 N N . GLY B 1 82 ? 7.691 29.312 9.602 1 98.75 82 GLY B N 1
ATOM 2546 C CA . GLY B 1 82 ? 7.516 28 9.016 1 98.75 82 GLY B CA 1
ATOM 2547 C C . GLY B 1 82 ? 6.141 27.406 9.273 1 98.75 82 GLY B C 1
ATOM 2548 O O . GLY B 1 82 ? 5.234 28.109 9.727 1 98.75 82 GLY B O 1
ATOM 2549 N N . LEU B 1 83 ? 5.988 26.109 8.867 1 98.94 83 LEU B N 1
ATOM 2550 C CA . LEU B 1 83 ? 4.758 25.359 9.047 1 98.94 83 LEU B CA 1
ATOM 2551 C C . LEU B 1 83 ? 4.934 24.266 10.109 1 98.94 83 LEU B C 1
ATOM 2553 O O . LEU B 1 83 ? 5.824 23.422 9.992 1 98.94 83 LEU B O 1
ATOM 2557 N N . ASN B 1 84 ? 4.078 24.25 11.094 1 98.88 84 ASN B N 1
ATOM 2558 C CA . ASN B 1 84 ? 4.242 23.297 12.188 1 98.88 84 ASN B CA 1
ATOM 2559 C C . ASN B 1 84 ? 3.643 21.938 11.844 1 98.88 84 ASN B C 1
ATOM 2561 O O . ASN B 1 84 ? 4.238 20.906 12.141 1 98.88 84 ASN B O 1
ATOM 2565 N N . VAL B 1 85 ? 2.461 21.953 11.242 1 98.94 85 VAL B N 1
ATOM 2566 C CA . VAL B 1 85 ? 1.783 20.688 11.023 1 98.94 85 VAL B CA 1
ATOM 2567 C C . VAL B 1 85 ? 1.258 20.625 9.586 1 98.94 85 VAL B C 1
ATOM 2569 O O . VAL B 1 85 ? 0.57 21.547 9.133 1 98.94 85 VAL B O 1
ATOM 2572 N N . LEU B 1 86 ? 1.682 19.672 8.844 1 98.94 86 LEU B N 1
ATOM 2573 C CA . LEU B 1 86 ? 1.016 19.234 7.625 1 98.94 86 LEU B CA 1
ATOM 2574 C C . LEU B 1 86 ? 0.068 18.078 7.902 1 98.94 86 LEU B C 1
ATOM 2576 O O . LEU B 1 86 ? 0.509 16.984 8.266 1 98.94 86 LEU B O 1
ATOM 2580 N N . TYR B 1 87 ? -1.197 18.312 7.809 1 98.94 87 TYR B N 1
ATOM 2581 C CA . TYR B 1 87 ? -2.238 17.328 8.062 1 98.94 87 TYR B CA 1
ATOM 2582 C C . TYR B 1 87 ? -2.852 16.828 6.758 1 98.94 87 TYR B C 1
ATOM 2584 O O . TYR B 1 87 ? -3.781 17.438 6.23 1 98.94 87 TYR B O 1
ATOM 2592 N N . ASN B 1 88 ? -2.361 15.727 6.293 1 98.94 88 ASN B N 1
ATOM 2593 C CA . ASN B 1 88 ? -2.893 15.086 5.094 1 98.94 88 ASN B CA 1
ATOM 2594 C C . ASN B 1 88 ? -4.199 14.352 5.379 1 98.94 88 ASN B C 1
ATOM 2596 O O . ASN B 1 88 ? -4.191 13.164 5.695 1 98.94 88 ASN B O 1
ATOM 2600 N N . ASN B 1 89 ? -5.25 15.07 5.156 1 98.88 89 ASN B N 1
ATOM 2601 C CA . ASN B 1 89 ? -6.574 14.57 5.512 1 98.88 89 ASN B CA 1
ATOM 2602 C C . ASN B 1 89 ? -7.375 14.172 4.273 1 98.88 89 ASN B C 1
ATOM 2604 O O . ASN B 1 89 ? -8.234 13.289 4.344 1 98.88 89 ASN B O 1
ATOM 2608 N N . ALA B 1 90 ? -7.105 14.875 3.115 1 98.69 90 ALA B N 1
ATOM 2609 C CA . ALA B 1 90 ? -7.848 14.562 1.898 1 98.69 90 ALA B CA 1
ATOM 2610 C C . ALA B 1 90 ? -7.766 13.07 1.579 1 98.69 90 ALA B C 1
ATOM 2612 O O . ALA B 1 90 ? -6.703 12.461 1.7 1 98.69 90 ALA B O 1
ATOM 2613 N N . GLY B 1 91 ? -8.859 12.492 1.294 1 98.25 91 GLY B N 1
ATOM 2614 C CA . GLY B 1 91 ? -8.922 11.078 0.952 1 98.25 91 GLY B CA 1
ATOM 2615 C C . GLY B 1 91 ? -10.234 10.688 0.285 1 98.25 91 GLY B C 1
ATOM 2616 O O . GLY B 1 91 ? -11.203 11.438 0.331 1 98.25 91 GLY B O 1
ATOM 2617 N N . ILE B 1 92 ? -10.211 9.609 -0.392 1 98.19 92 ILE B N 1
ATOM 2618 C CA . ILE B 1 92 ? -11.414 9.055 -1.012 1 98.19 92 ILE B CA 1
ATOM 2619 C C . ILE B 1 92 ? -11.531 7.57 -0.666 1 98.19 92 ILE B C 1
ATOM 2621 O O . ILE B 1 92 ? -10.547 6.941 -0.268 1 98.19 92 ILE B O 1
ATOM 2625 N N . SER B 1 93 ? -12.703 7.105 -0.725 1 96.88 93 SER B N 1
ATOM 2626 C CA . SER B 1 93 ? -13.008 5.695 -0.516 1 96.88 93 SER B CA 1
ATOM 2627 C C . SER B 1 93 ? -13.914 5.152 -1.618 1 96.88 93 SER B C 1
ATOM 2629 O O . SER B 1 93 ? -14.578 5.922 -2.314 1 96.88 93 SER B O 1
ATOM 2631 N N . THR B 1 94 ? -13.875 3.865 -1.846 1 93.06 94 THR B N 1
ATOM 2632 C CA . THR B 1 94 ? -14.789 3.199 -2.762 1 93.06 94 THR B CA 1
ATOM 2633 C C . THR B 1 94 ? -15.805 2.355 -1.991 1 93.06 94 THR B C 1
ATOM 2635 O O . THR B 1 94 ? -15.594 2.039 -0.819 1 93.06 94 THR B O 1
ATOM 2638 N N . LYS B 1 95 ? -16.891 2.066 -2.701 1 92.56 95 LYS B N 1
ATOM 2639 C CA . LYS B 1 95 ? -17.828 1.099 -2.129 1 92.56 95 LYS B CA 1
ATOM 2640 C C . LYS B 1 95 ? -17.156 -0.259 -1.934 1 92.56 95 LYS B C 1
ATOM 2642 O O . LYS B 1 95 ? -16.188 -0.581 -2.615 1 92.56 95 LYS B O 1
ATOM 2647 N N . PHE B 1 96 ? -17.734 -0.93 -0.925 1 95.94 96 PHE B N 1
ATOM 2648 C CA . PHE B 1 96 ? -17.234 -2.281 -0.683 1 95.94 96 PHE B CA 1
ATOM 2649 C C . PHE B 1 96 ? -17.453 -3.164 -1.905 1 95.94 96 PHE B C 1
ATOM 2651 O O . PHE B 1 96 ? -18.578 -3.256 -2.418 1 95.94 96 PHE B O 1
ATOM 2658 N N . THR B 1 97 ? -16.438 -3.727 -2.373 1 96.12 97 THR B N 1
ATOM 2659 C CA . THR B 1 97 ? -16.531 -4.793 -3.367 1 96.12 97 THR B CA 1
ATOM 2660 C C . THR B 1 97 ? -15.516 -5.895 -3.066 1 96.12 97 THR B C 1
ATOM 2662 O O . THR B 1 97 ? -14.5 -5.652 -2.418 1 96.12 97 THR B O 1
ATOM 2665 N N . ARG B 1 98 ? -15.891 -7.09 -3.469 1 97.75 98 ARG B N 1
ATOM 2666 C CA . ARG B 1 98 ? -14.945 -8.203 -3.438 1 97.75 98 ARG B CA 1
ATOM 2667 C C . ARG B 1 98 ? -14.102 -8.242 -4.711 1 97.75 98 ARG B C 1
ATOM 2669 O O . ARG B 1 98 ? -14.25 -7.383 -5.586 1 97.75 98 ARG B O 1
ATOM 2676 N N . LEU B 1 99 ? -13.234 -9.227 -4.812 1 98.62 99 LEU B N 1
ATOM 2677 C CA . LEU B 1 99 ? -12.211 -9.281 -5.852 1 98.62 99 LEU B CA 1
ATOM 2678 C C . LEU B 1 99 ? -12.836 -9.227 -7.238 1 98.62 99 LEU B C 1
ATOM 2680 O O . LEU B 1 99 ? -12.344 -8.516 -8.125 1 98.62 99 LEU B O 1
ATOM 2684 N N . GLY B 1 100 ? -13.938 -9.867 -7.441 1 97.75 100 GLY B N 1
ATOM 2685 C CA . GLY B 1 100 ? -14.547 -10 -8.75 1 97.75 100 GLY B CA 1
ATOM 2686 C C . GLY B 1 100 ? -15.055 -8.68 -9.312 1 97.75 100 GLY B C 1
ATOM 2687 O O . GLY B 1 100 ? -15.281 -8.555 -10.516 1 97.75 100 GLY B O 1
ATOM 2688 N N . LEU B 1 101 ? -15.195 -7.656 -8.5 1 97.75 101 LEU B N 1
ATOM 2689 C CA . LEU B 1 101 ? -15.797 -6.398 -8.93 1 97.75 101 LEU B CA 1
ATOM 2690 C C . LEU B 1 101 ? -14.797 -5.254 -8.828 1 97.75 101 LEU B C 1
ATOM 2692 O O . LEU B 1 101 ? -15.156 -4.09 -9.016 1 97.75 101 LEU B O 1
ATOM 2696 N N . VAL B 1 102 ? -13.578 -5.59 -8.547 1 98.25 102 VAL B N 1
ATOM 2697 C CA . VAL B 1 102 ? -12.539 -4.57 -8.445 1 98.25 102 VAL B CA 1
ATOM 2698 C C . VAL B 1 102 ? -12.281 -3.955 -9.82 1 98.25 102 VAL B C 1
ATOM 2700 O O . VAL B 1 102 ? -12.234 -4.668 -10.828 1 98.25 102 VAL B O 1
ATOM 2703 N N . LYS B 1 103 ? -12.164 -2.662 -9.891 1 98 103 LYS B N 1
ATOM 2704 C CA . LYS B 1 103 ? -11.867 -1.935 -11.125 1 98 103 LYS B CA 1
ATOM 2705 C C . LYS B 1 103 ? -10.5 -1.271 -11.055 1 98 103 LYS B C 1
ATOM 2707 O O . LYS B 1 103 ? -10.172 -0.612 -10.07 1 98 103 LYS B O 1
ATOM 2712 N N . GLU B 1 104 ? -9.742 -1.46 -12.148 1 98.31 104 GLU B N 1
ATOM 2713 C CA . GLU B 1 104 ? -8.398 -0.887 -12.242 1 98.31 104 GLU B CA 1
ATOM 2714 C C . GLU B 1 104 ? -8.422 0.614 -11.969 1 98.31 104 GLU B C 1
ATOM 2716 O O . GLU B 1 104 ? -7.586 1.13 -11.227 1 98.31 104 GLU B O 1
ATOM 2721 N N . GLU B 1 105 ? -9.367 1.301 -12.547 1 98.12 105 GLU B N 1
ATOM 2722 C CA . GLU B 1 105 ? -9.43 2.756 -12.445 1 98.12 105 GLU B CA 1
ATOM 2723 C C . GLU B 1 105 ? -9.633 3.195 -10.992 1 98.12 105 GLU B C 1
ATOM 2725 O O . GLU B 1 105 ? -9.141 4.25 -10.586 1 98.12 105 GLU B O 1
ATOM 2730 N N . GLN B 1 106 ? -10.344 2.436 -10.234 1 98.56 106 GLN B N 1
ATOM 2731 C CA . GLN B 1 106 ? -10.57 2.762 -8.828 1 98.56 106 GLN B CA 1
ATOM 2732 C C . GLN B 1 106 ? -9.297 2.58 -8.008 1 98.56 106 GLN B C 1
ATOM 2734 O O . GLN B 1 106 ? -9.016 3.361 -7.098 1 98.56 106 GLN B O 1
ATOM 2739 N N . LEU B 1 107 ? -8.531 1.509 -8.344 1 98.81 107 LEU B N 1
ATOM 2740 C CA . LEU B 1 107 ? -7.238 1.326 -7.684 1 98.81 107 LEU B CA 1
ATOM 2741 C C . LEU B 1 107 ? -6.328 2.525 -7.926 1 98.81 107 LEU B C 1
ATOM 2743 O O . LEU B 1 107 ? -5.809 3.119 -6.977 1 98.81 107 LEU B O 1
ATOM 2747 N N . VAL B 1 108 ? -6.227 2.906 -9.188 1 98.56 108 VAL B N 1
ATOM 2748 C CA . VAL B 1 108 ? -5.332 3.986 -9.594 1 98.56 108 VAL B CA 1
ATOM 2749 C C . VAL B 1 108 ? -5.734 5.281 -8.891 1 98.56 108 VAL B C 1
ATOM 2751 O O . VAL B 1 108 ? -4.895 5.965 -8.305 1 98.56 108 VAL B O 1
ATOM 2754 N N . LYS B 1 109 ? -6.977 5.59 -8.953 1 98.44 109 LYS B N 1
ATOM 2755 C CA . LYS B 1 109 ? -7.48 6.832 -8.375 1 98.44 109 LYS B CA 1
ATOM 2756 C C . LYS B 1 109 ? -7.242 6.879 -6.871 1 98.44 109 LYS B C 1
ATOM 2758 O O . LYS B 1 109 ? -6.828 7.906 -6.332 1 98.44 109 LYS B O 1
ATOM 2763 N N . GLN B 1 110 ? -7.477 5.789 -6.184 1 98.69 110 GLN B N 1
ATOM 2764 C CA . GLN B 1 110 ? -7.293 5.738 -4.738 1 98.69 110 GLN B CA 1
ATOM 2765 C C . GLN B 1 110 ? -5.82 5.902 -4.363 1 98.69 110 GLN B C 1
ATOM 2767 O O . GLN B 1 110 ? -5.496 6.59 -3.396 1 98.69 110 GLN B O 1
ATOM 2772 N N . PHE B 1 111 ? -4.906 5.262 -5.125 1 98.88 111 PHE B N 1
ATOM 2773 C CA . PHE B 1 111 ? -3.484 5.426 -4.852 1 98.88 111 PHE B CA 1
ATOM 2774 C C . PHE B 1 111 ? -3.064 6.883 -5.02 1 98.88 111 PHE B C 1
ATOM 2776 O O . PHE B 1 111 ? -2.293 7.41 -4.219 1 98.88 111 PHE B O 1
ATOM 2783 N N . TYR B 1 112 ? -3.592 7.512 -6.023 1 98.69 112 TYR B N 1
ATOM 2784 C CA . TYR B 1 112 ? -3.209 8.891 -6.293 1 98.69 112 TYR B CA 1
ATOM 2785 C C . TYR B 1 112 ? -3.621 9.805 -5.145 1 98.69 112 TYR B C 1
ATOM 2787 O O . TYR B 1 112 ? -2.811 10.594 -4.645 1 98.69 112 TYR B O 1
ATOM 2795 N N . VAL B 1 113 ? -4.789 9.664 -4.723 1 98.81 113 VAL B N 1
ATOM 2796 C CA . VAL B 1 113 ? -5.332 10.602 -3.746 1 98.81 113 VAL B CA 1
ATOM 2797 C C . VAL B 1 113 ? -4.836 10.227 -2.348 1 98.81 113 VAL B C 1
ATOM 2799 O O . VAL B 1 113 ? -4.348 11.086 -1.609 1 98.81 113 VAL B O 1
ATOM 2802 N N . ASN B 1 114 ? -4.906 8.938 -2.02 1 98.94 114 ASN B N 1
ATOM 2803 C CA . ASN B 1 114 ? -4.727 8.531 -0.63 1 98.94 114 ASN B CA 1
ATOM 2804 C C . ASN B 1 114 ? -3.254 8.312 -0.296 1 98.94 114 ASN B C 1
ATOM 2806 O O . ASN B 1 114 ? -2.877 8.273 0.876 1 98.94 114 ASN B O 1
ATOM 2810 N N . THR B 1 115 ? -2.434 8.078 -1.291 1 98.94 115 THR B N 1
ATOM 2811 C CA . THR B 1 115 ? -1.06 7.691 -0.996 1 98.94 115 THR B CA 1
ATOM 2812 C C . THR B 1 115 ? -0.073 8.664 -1.643 1 98.94 115 THR B C 1
ATOM 2814 O O . THR B 1 115 ? 0.753 9.266 -0.956 1 98.94 115 THR B O 1
ATOM 2817 N N . ILE B 1 116 ? -0.195 8.836 -2.924 1 98.94 116 ILE B N 1
ATOM 2818 C CA . ILE B 1 116 ? 0.798 9.602 -3.678 1 98.94 116 ILE B CA 1
ATOM 2819 C C . ILE B 1 116 ? 0.739 11.07 -3.271 1 98.94 116 ILE B C 1
ATOM 2821 O O . ILE B 1 116 ? 1.774 11.695 -3.027 1 98.94 116 ILE B O 1
ATOM 2825 N N . ALA B 1 117 ? -0.435 11.594 -3.141 1 98.94 117 ALA B N 1
ATOM 2826 C CA . ALA B 1 117 ? -0.599 13.008 -2.807 1 98.94 117 ALA B CA 1
ATOM 2827 C C . ALA B 1 117 ? 0.032 13.328 -1.455 1 98.94 117 ALA B C 1
ATOM 2829 O O . ALA B 1 117 ? 0.851 14.242 -1.347 1 98.94 117 ALA B O 1
ATOM 2830 N N . PRO B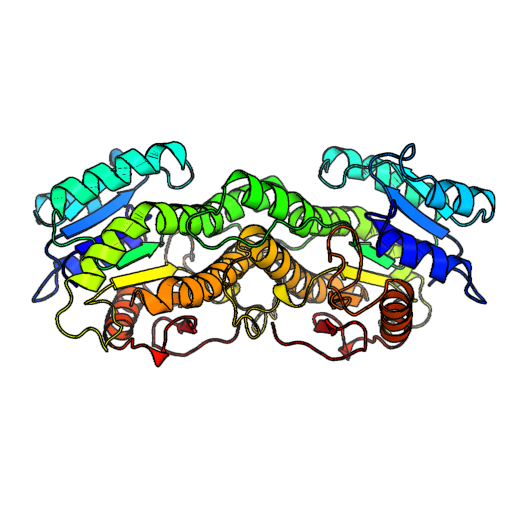 1 118 ? -0.26 12.562 -0.401 1 98.94 118 PRO B N 1
ATOM 2831 C CA . PRO B 1 118 ? 0.365 12.867 0.888 1 98.94 118 PRO B CA 1
ATOM 2832 C C . PRO B 1 118 ? 1.889 12.781 0.84 1 98.94 118 PRO B C 1
ATOM 2834 O O . PRO B 1 118 ? 2.576 13.562 1.5 1 98.94 118 PRO B O 1
ATOM 2837 N N . ILE B 1 119 ? 2.422 11.828 0.085 1 98.94 119 ILE B N 1
ATOM 2838 C CA . ILE B 1 119 ? 3.869 11.695 -0.035 1 98.94 119 ILE B CA 1
ATOM 2839 C C . ILE B 1 119 ? 4.449 12.938 -0.707 1 98.94 119 ILE B C 1
ATOM 2841 O O . ILE B 1 119 ? 5.383 13.555 -0.188 1 98.94 119 ILE B O 1
ATOM 2845 N N . MET B 1 120 ? 3.875 13.32 -1.797 1 98.94 120 MET B N 1
ATOM 2846 C CA . MET B 1 120 ? 4.395 14.422 -2.594 1 98.94 120 MET B CA 1
ATOM 2847 C C . MET B 1 120 ? 4.188 15.758 -1.876 1 98.94 120 MET B C 1
ATOM 2849 O O . MET B 1 120 ? 5.016 16.656 -1.986 1 98.94 120 MET B O 1
ATOM 2853 N N . LEU B 1 121 ? 3.068 15.914 -1.168 1 98.94 121 LEU B N 1
ATOM 2854 C CA . LEU B 1 121 ? 2.836 17.125 -0.38 1 98.94 121 LEU B CA 1
ATOM 2855 C C . LEU B 1 121 ? 3.871 17.25 0.733 1 98.94 121 LEU B C 1
ATOM 2857 O O . LEU B 1 121 ? 4.395 18.344 0.973 1 98.94 121 LEU B O 1
ATOM 2861 N N . THR B 1 122 ? 4.105 16.125 1.431 1 98.94 122 THR B N 1
ATOM 2862 C CA . THR B 1 122 ? 5.102 16.156 2.496 1 98.94 122 THR B CA 1
ATOM 2863 C C . THR B 1 122 ? 6.469 16.562 1.947 1 98.94 122 THR B C 1
ATOM 2865 O O . THR B 1 122 ? 7.16 17.391 2.543 1 98.94 122 THR B O 1
ATOM 2868 N N . LYS B 1 123 ? 6.816 15.992 0.798 1 98.88 123 LYS B N 1
ATOM 2869 C CA . LYS B 1 123 ? 8.062 16.375 0.13 1 98.88 123 LYS B CA 1
ATOM 2870 C C . LYS B 1 123 ? 8.094 17.859 -0.166 1 98.88 123 LYS B C 1
ATOM 2872 O O . LYS B 1 123 ? 9.086 18.547 0.116 1 98.88 123 LYS B O 1
ATOM 2877 N N . ALA B 1 124 ? 7.027 18.391 -0.67 1 98.88 124 ALA B N 1
ATOM 2878 C CA . ALA B 1 124 ? 6.949 19.781 -1.091 1 98.88 124 ALA B CA 1
ATOM 2879 C C . ALA B 1 124 ? 7.055 20.719 0.107 1 98.88 124 ALA B C 1
ATOM 2881 O O . ALA B 1 124 ? 7.648 21.797 0.009 1 98.88 124 ALA B O 1
ATOM 2882 N N . PHE B 1 125 ? 6.539 20.344 1.24 1 98.94 125 PHE B N 1
ATOM 2883 C CA . PHE B 1 125 ? 6.438 21.25 2.383 1 98.94 125 PHE B CA 1
ATOM 2884 C C . PHE B 1 125 ? 7.598 21.031 3.348 1 98.94 125 PHE B C 1
ATOM 2886 O O . PHE B 1 125 ? 7.68 21.688 4.387 1 98.94 125 PHE B O 1
ATOM 2893 N N . LEU B 1 126 ? 8.516 20.109 3.004 1 98.75 126 LEU B N 1
ATOM 2894 C CA . LEU B 1 126 ? 9.609 19.75 3.893 1 98.75 126 LEU B CA 1
ATOM 2895 C C . LEU B 1 126 ? 10.406 20.984 4.312 1 98.75 126 LEU B C 1
ATOM 2897 O O . LEU B 1 126 ? 10.719 21.141 5.492 1 98.75 126 LEU B O 1
ATOM 2901 N N . PRO B 1 127 ? 10.688 21.984 3.396 1 98.69 127 PRO B N 1
ATOM 2902 C CA . PRO B 1 127 ? 11.469 23.141 3.818 1 98.69 127 PRO B CA 1
ATOM 2903 C C . PRO B 1 127 ? 10.766 23.953 4.906 1 98.69 127 PRO B C 1
ATOM 2905 O O . PRO B 1 127 ? 11.406 24.391 5.871 1 98.69 127 PRO B O 1
ATOM 2908 N N . LEU B 1 128 ? 9.5 24.125 4.82 1 98.94 128 LEU B N 1
ATOM 2909 C CA . LEU B 1 128 ? 8.766 24.922 5.801 1 98.94 128 LEU B CA 1
ATOM 2910 C C . LEU B 1 128 ? 8.633 24.172 7.121 1 98.94 128 LEU B C 1
ATOM 2912 O O . LEU B 1 128 ? 8.641 24.781 8.195 1 98.94 128 LEU B O 1
ATOM 2916 N N . LEU B 1 129 ? 8.484 22.844 7.055 1 98.94 129 LEU B N 1
ATOM 2917 C CA . LEU B 1 129 ? 8.438 22.016 8.258 1 98.94 129 LEU B CA 1
ATOM 2918 C C . LEU B 1 129 ? 9.758 22.078 9.008 1 98.94 129 LEU B C 1
ATOM 2920 O O . LEU B 1 129 ? 9.781 22.172 10.234 1 98.94 129 LEU B O 1
ATOM 2924 N N . LYS B 1 130 ? 10.82 22.047 8.242 1 98.81 130 LYS B N 1
ATOM 2925 C CA . LYS B 1 130 ? 12.148 22.125 8.852 1 98.81 130 LYS B CA 1
ATOM 2926 C C . LYS B 1 130 ? 12.359 23.469 9.531 1 98.81 130 LYS B C 1
ATOM 2928 O O . LYS B 1 130 ? 12.969 23.547 10.594 1 98.81 130 LYS B O 1
ATOM 2933 N N . ILE B 1 131 ? 11.906 24.547 8.898 1 98.88 131 ILE B N 1
ATOM 2934 C CA . ILE B 1 131 ? 12.016 25.875 9.492 1 98.88 131 ILE B CA 1
ATOM 2935 C C . ILE B 1 131 ? 11.312 25.906 10.844 1 98.88 131 ILE B C 1
ATOM 2937 O O . ILE B 1 131 ? 11.891 26.328 11.844 1 98.88 131 ILE B O 1
ATOM 2941 N N . ALA B 1 132 ? 10.086 25.406 10.906 1 98.88 132 ALA B N 1
ATOM 2942 C CA . ALA B 1 132 ? 9.336 25.375 12.156 1 98.88 132 ALA B CA 1
ATOM 2943 C C . ALA B 1 132 ? 10.055 24.531 13.203 1 98.88 132 ALA B C 1
ATOM 2945 O O . ALA B 1 132 ? 10.156 24.922 14.367 1 98.88 132 ALA B O 1
ATOM 2946 N N . SER B 1 133 ? 10.492 23.391 12.773 1 98.88 133 SER B N 1
ATOM 2947 C CA . SER B 1 133 ? 11.195 22.484 13.688 1 98.88 133 SER B CA 1
ATOM 2948 C C . SER B 1 133 ? 12.43 23.156 14.273 1 98.88 133 SER B C 1
ATOM 2950 O O . SER B 1 133 ? 12.664 23.094 15.484 1 98.88 133 SER B O 1
ATOM 2952 N N . ASN B 1 134 ? 13.164 23.844 13.422 1 98.5 134 ASN B N 1
ATOM 2953 C CA . ASN B 1 134 ? 14.414 24.469 13.836 1 98.5 134 ASN B CA 1
ATOM 2954 C C . ASN B 1 134 ? 14.164 25.672 14.742 1 98.5 134 ASN B C 1
ATOM 2956 O O . ASN B 1 134 ? 15.008 26.016 15.57 1 98.5 134 ASN B O 1
ATOM 2960 N N . ASN B 1 135 ? 13.031 26.266 14.586 1 98.38 135 ASN B N 1
ATOM 2961 C CA . ASN B 1 135 ? 12.68 27.422 15.391 1 98.38 135 ASN B CA 1
ATOM 2962 C C . ASN B 1 135 ? 12.234 27.031 16.797 1 98.38 135 ASN B C 1
ATOM 2964 O O . ASN B 1 135 ? 12.188 27.875 17.688 1 98.38 135 ASN B O 1
ATOM 2968 N N . PHE B 1 136 ? 11.852 25.781 16.984 1 98.19 136 PHE B N 1
ATOM 2969 C CA . PHE B 1 136 ? 11.352 25.328 18.281 1 98.19 136 PHE B CA 1
ATOM 2970 C C . PHE B 1 136 ? 12.453 25.391 19.328 1 98.19 136 PHE B C 1
ATOM 2972 O O . PHE B 1 136 ? 13.594 25.016 19.078 1 98.19 136 PHE B O 1
ATOM 2979 N N . ALA B 1 137 ? 12.148 25.875 20.469 1 97.25 137 ALA B N 1
ATOM 2980 C CA . ALA B 1 137 ? 13.117 26.203 21.516 1 97.25 137 ALA B CA 1
ATOM 2981 C C . ALA B 1 137 ? 13.82 24.938 22.016 1 97.25 137 ALA B C 1
ATOM 2983 O O . ALA B 1 137 ? 15.047 24.938 22.188 1 97.25 137 ALA B O 1
ATOM 2984 N N . ASP B 1 138 ? 13.125 23.891 22.312 1 97.38 138 ASP B N 1
ATOM 2985 C CA . ASP B 1 138 ? 13.68 22.641 22.859 1 97.38 138 ASP B CA 1
ATOM 2986 C C . ASP B 1 138 ? 13.883 21.609 21.75 1 97.38 138 ASP B C 1
ATOM 2988 O O . ASP B 1 138 ? 12.969 20.859 21.438 1 97.38 138 ASP B O 1
ATOM 2992 N N . LYS B 1 139 ? 15.086 21.5 21.312 1 96.12 139 LYS B N 1
ATOM 2993 C CA . LYS B 1 139 ? 15.398 20.672 20.156 1 96.12 139 LYS B CA 1
ATOM 2994 C C . LYS B 1 139 ? 15.375 19.188 20.516 1 96.12 139 LYS B C 1
ATOM 2996 O O . LYS B 1 139 ? 15.422 18.328 19.625 1 96.12 139 LYS B O 1
ATOM 3001 N N . SER B 1 140 ? 15.195 18.859 21.781 1 96.44 140 SER B N 1
ATOM 3002 C CA . SER B 1 140 ? 15.156 17.469 22.219 1 96.44 140 SER B CA 1
ATOM 3003 C C . SER B 1 140 ? 13.734 16.906 22.141 1 96.44 140 SER B C 1
ATOM 3005 O O . SER B 1 140 ? 13.539 15.695 22.234 1 96.44 140 SER B O 1
ATOM 3007 N N . LYS B 1 141 ? 12.805 17.766 21.922 1 97.44 141 LYS B N 1
ATOM 3008 C CA . LYS B 1 141 ? 11.406 17.344 21.938 1 97.44 141 LYS B CA 1
ATOM 3009 C C . LYS B 1 141 ? 10.859 17.188 20.531 1 97.44 141 LYS B C 1
ATOM 3011 O O . LYS B 1 14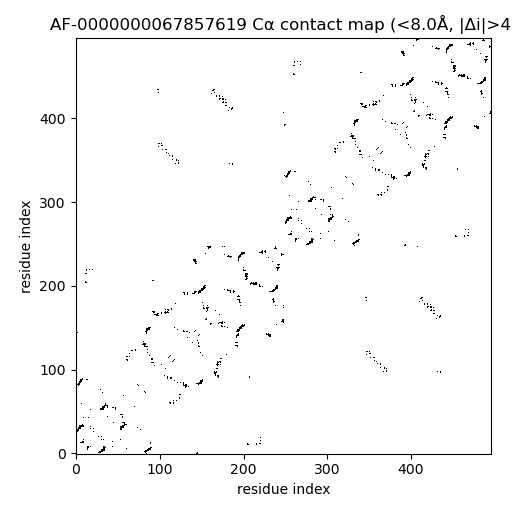1 ? 11.289 17.891 19.609 1 97.44 141 LYS B O 1
ATOM 3016 N N . MET B 1 142 ? 10.039 16.266 20.406 1 98.31 142 MET B N 1
ATOM 3017 C CA . MET B 1 142 ? 9.258 16.047 19.203 1 98.31 142 MET B CA 1
ATOM 3018 C C . MET B 1 142 ? 7.762 16.094 19.5 1 98.31 142 MET B C 1
ATOM 3020 O O . MET B 1 142 ? 7.277 15.352 20.359 1 98.31 142 MET B O 1
ATOM 3024 N N . ASN B 1 143 ? 7.07 16.938 18.859 1 98.62 143 ASN B N 1
ATOM 3025 C CA . ASN B 1 143 ? 5.633 17.094 19.047 1 98.62 143 ASN B CA 1
ATOM 3026 C C . ASN B 1 143 ? 5.02 18.016 18 1 98.62 143 ASN B C 1
ATOM 3028 O O . ASN B 1 143 ? 5.73 18.562 17.156 1 98.62 143 ASN B O 1
ATOM 3032 N N . VAL B 1 144 ? 3.725 18.281 18.078 1 98.56 144 VAL B N 1
ATOM 3033 C CA . VAL B 1 144 ? 3.006 19 17.031 1 98.56 144 VAL B CA 1
ATOM 3034 C C . VAL B 1 144 ? 3.266 20.5 17.156 1 98.56 144 VAL B C 1
ATOM 3036 O O . VAL B 1 144 ? 3.016 21.25 16.219 1 98.56 144 VAL B O 1
ATOM 3039 N N . ASN B 1 145 ? 3.703 20.953 18.328 1 98.31 145 ASN B N 1
ATOM 3040 C CA . ASN B 1 145 ? 4.055 22.359 18.469 1 98.31 145 ASN B CA 1
ATOM 3041 C C . ASN B 1 145 ? 5.359 22.688 17.75 1 98.31 145 ASN B C 1
ATOM 3043 O O . ASN B 1 145 ? 5.609 23.844 17.422 1 98.31 145 ASN B O 1
ATOM 3047 N N . ARG B 1 146 ? 6.23 21.719 17.594 1 98.69 146 ARG B N 1
ATOM 3048 C CA . ARG B 1 146 ? 7.473 21.875 16.844 1 98.69 146 ARG B CA 1
ATOM 3049 C C . ARG B 1 146 ? 7.246 21.688 15.352 1 98.69 146 ARG B C 1
ATOM 3051 O O . ARG B 1 146 ? 7.07 22.641 14.609 1 98.69 146 ARG B O 1
ATOM 3058 N N . ALA B 1 147 ? 7.059 20.422 14.898 1 98.94 147 ALA B N 1
ATOM 3059 C CA . ALA B 1 147 ? 6.715 20.094 13.523 1 98.94 147 ALA B CA 1
ATOM 3060 C C . ALA B 1 147 ? 6.215 18.656 13.406 1 98.94 147 ALA B C 1
ATOM 3062 O O . ALA B 1 147 ? 6.746 17.75 14.062 1 98.94 147 ALA B O 1
ATOM 3063 N N . ALA B 1 148 ? 5.203 18.469 12.617 1 98.94 148 ALA B N 1
ATOM 3064 C CA . ALA B 1 148 ? 4.648 17.125 12.461 1 98.94 148 ALA B CA 1
ATOM 3065 C C . ALA B 1 148 ? 3.98 16.953 11.102 1 98.94 148 ALA B C 1
ATOM 3067 O O . ALA B 1 148 ? 3.455 17.922 10.539 1 98.94 148 ALA B O 1
ATOM 3068 N N . VAL B 1 149 ? 4.082 15.797 10.57 1 98.94 149 VAL B N 1
ATOM 3069 C CA . VAL B 1 149 ? 3.264 15.32 9.461 1 98.94 149 VAL B CA 1
ATOM 3070 C C . VAL B 1 149 ? 2.262 14.289 9.969 1 98.94 149 VAL B C 1
ATOM 3072 O O . VAL B 1 149 ? 2.652 13.258 10.523 1 98.94 149 VAL B O 1
ATOM 3075 N N . ILE B 1 150 ? 1.011 14.594 9.828 1 99 150 ILE B N 1
ATOM 3076 C CA . ILE B 1 150 ? -0.053 13.68 10.234 1 99 150 ILE B CA 1
ATOM 3077 C C . ILE B 1 150 ? -0.813 13.188 9.008 1 99 150 ILE B C 1
ATOM 3079 O O . ILE B 1 150 ? -1.354 13.992 8.242 1 99 150 ILE B O 1
ATOM 3083 N N . ASN B 1 151 ? -0.798 11.898 8.805 1 99 151 ASN B N 1
ATOM 3084 C CA . ASN B 1 151 ? -1.5 11.273 7.691 1 99 151 ASN B CA 1
ATOM 3085 C C . ASN B 1 151 ? -2.793 10.602 8.148 1 99 151 ASN B C 1
ATOM 3087 O O . ASN B 1 151 ? -2.779 9.773 9.055 1 99 151 ASN B O 1
ATOM 3091 N N . MET B 1 152 ? -3.902 10.977 7.516 1 98.94 152 MET B N 1
ATOM 3092 C CA . MET B 1 152 ? -5.18 10.352 7.863 1 98.94 152 MET B CA 1
ATOM 3093 C C . MET B 1 152 ? -5.324 9 7.184 1 98.94 152 MET B C 1
ATOM 3095 O O . MET B 1 152 ? -5.574 8.93 5.977 1 98.94 152 MET B O 1
ATOM 3099 N N . SER B 1 153 ? -5.168 7.988 7.953 1 98.81 153 SER B N 1
ATOM 3100 C CA . SER B 1 153 ? -5.371 6.613 7.512 1 98.81 153 SER B CA 1
ATOM 3101 C C . SER B 1 153 ? -6.738 6.086 7.938 1 98.81 153 SER B C 1
ATOM 3103 O O . SER B 1 153 ? -7.723 6.828 7.922 1 98.81 153 SER B O 1
ATOM 3105 N N . SER B 1 154 ? -6.91 4.867 8.117 1 98.75 154 SER B N 1
ATOM 3106 C CA . SER B 1 154 ? -8.133 4.156 8.484 1 98.75 154 SER B CA 1
ATOM 3107 C C . SER B 1 154 ? -7.812 2.814 9.141 1 98.75 154 SER B C 1
ATOM 3109 O O . SER B 1 154 ? -6.777 2.211 8.859 1 98.75 154 SER B O 1
ATOM 3111 N N . ILE B 1 155 ? -8.758 2.322 9.984 1 98.62 155 ILE B N 1
ATOM 3112 C CA . ILE B 1 155 ? -8.609 0.973 10.523 1 98.62 155 ILE B CA 1
ATOM 3113 C C . ILE B 1 155 ? -8.516 -0.031 9.375 1 98.62 155 ILE B C 1
ATOM 3115 O O . ILE B 1 155 ? -7.859 -1.07 9.5 1 98.62 155 ILE B O 1
ATOM 3119 N N . LEU B 1 156 ? -9.086 0.308 8.234 1 98.62 156 LEU B N 1
ATOM 3120 C CA . LEU B 1 156 ? -8.992 -0.543 7.051 1 98.62 156 LEU B CA 1
ATOM 3121 C C . LEU B 1 156 ? -7.574 -0.541 6.488 1 98.62 156 LEU B C 1
ATOM 3123 O O . LEU B 1 156 ? -7.246 -1.354 5.625 1 98.62 156 LEU B O 1
ATOM 3127 N N . GLY B 1 157 ? -6.699 0.332 7 1 98.75 157 GLY B N 1
ATOM 3128 C CA . GLY B 1 157 ? -5.285 0.345 6.656 1 98.75 157 GLY B CA 1
ATOM 3129 C C . GLY B 1 157 ? -4.453 -0.597 7.508 1 98.75 157 GLY B C 1
ATOM 3130 O O . GLY B 1 157 ? -3.225 -0.601 7.418 1 98.75 157 GLY B O 1
ATOM 3131 N N . SER B 1 158 ? -5.086 -1.357 8.406 1 98.94 158 SER B N 1
ATOM 3132 C CA . SER B 1 158 ? -4.406 -2.414 9.148 1 98.94 158 SER B CA 1
ATOM 3133 C C . SER B 1 158 ? -4.562 -3.764 8.453 1 98.94 158 SER B C 1
ATOM 3135 O O . SER B 1 158 ? -5.68 -4.25 8.273 1 98.94 158 SER B O 1
ATOM 3137 N N . ILE B 1 159 ? -3.465 -4.34 8.062 1 98.94 159 ILE B N 1
ATOM 3138 C CA . ILE B 1 159 ? -3.527 -5.672 7.469 1 98.94 159 ILE B CA 1
ATOM 3139 C C . ILE B 1 159 ? -3.877 -6.699 8.539 1 98.94 159 ILE B C 1
ATOM 3141 O O . ILE B 1 159 ? -4.688 -7.602 8.305 1 98.94 159 ILE B O 1
ATOM 3145 N N . ALA B 1 160 ? -3.311 -6.508 9.75 1 98.81 160 ALA B N 1
ATOM 3146 C CA . ALA B 1 160 ? -3.48 -7.445 10.859 1 98.81 160 ALA B CA 1
ATOM 3147 C C . ALA B 1 160 ? -4.941 -7.516 11.297 1 98.81 160 ALA B C 1
ATOM 3149 O O . ALA B 1 160 ? -5.414 -8.57 11.727 1 98.81 160 ALA B O 1
ATOM 3150 N N . GLU B 1 161 ? -5.676 -6.43 11.109 1 98.62 161 GLU B N 1
ATOM 3151 C CA . GLU B 1 161 ? -7.047 -6.383 11.6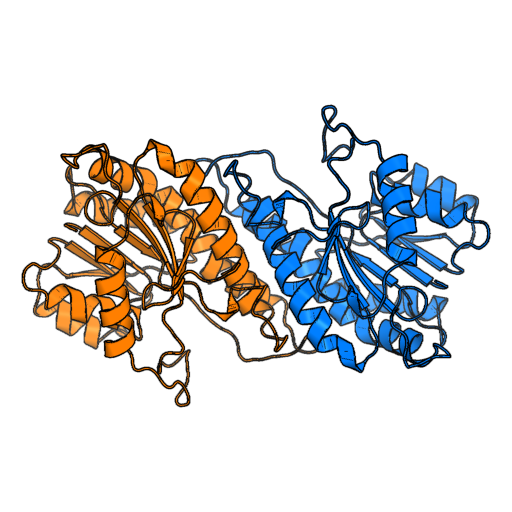17 1 98.62 161 GLU B CA 1
ATOM 3152 C C . GLU B 1 161 ? -8.055 -6.66 10.5 1 98.62 161 GLU B C 1
ATOM 3154 O O . GLU B 1 161 ? -9.258 -6.504 10.695 1 98.62 161 GLU B O 1
ATOM 3159 N N . ASN B 1 162 ? -7.559 -6.988 9.328 1 98.81 162 ASN B N 1
ATOM 3160 C CA . ASN B 1 162 ? -8.461 -7.309 8.227 1 98.81 162 ASN B CA 1
ATOM 3161 C C . ASN B 1 162 ? -9.047 -8.711 8.375 1 98.81 162 ASN B C 1
ATOM 3163 O O . ASN B 1 162 ? -8.344 -9.703 8.203 1 98.81 162 ASN B O 1
ATOM 3167 N N . ASN B 1 163 ? -10.281 -8.766 8.68 1 97.94 163 ASN B N 1
ATOM 3168 C CA . ASN B 1 163 ? -10.992 -10.031 8.781 1 97.94 163 ASN B CA 1
ATOM 3169 C C . ASN B 1 163 ? -12.195 -10.078 7.84 1 97.94 163 ASN B C 1
ATOM 3171 O O . ASN B 1 163 ? -12.992 -11.016 7.895 1 97.94 163 ASN B O 1
ATOM 3175 N N . GLU B 1 164 ? -12.297 -9.078 6.98 1 97.5 164 GLU B N 1
ATOM 3176 C CA . GLU B 1 164 ? -13.508 -8.977 6.168 1 97.5 164 GLU B CA 1
ATOM 3177 C C . GLU B 1 164 ? -13.195 -9.164 4.688 1 97.5 164 GLU B C 1
ATOM 3179 O O . GLU B 1 164 ? -14.078 -9.516 3.902 1 97.5 164 GLU B O 1
ATOM 3184 N N . GLY B 1 165 ? -11.977 -8.961 4.273 1 98.31 165 GLY B N 1
ATOM 3185 C CA . GLY B 1 165 ? -11.641 -8.969 2.861 1 98.31 165 GLY B CA 1
ATOM 3186 C C . GLY B 1 165 ? -12.148 -7.75 2.117 1 98.31 165 GLY B C 1
ATOM 3187 O O . GLY B 1 165 ? -12.367 -6.699 2.721 1 98.31 165 GLY B O 1
ATOM 3188 N N . GLY B 1 166 ? -12.164 -7.742 0.879 1 98.31 166 GLY B N 1
ATOM 3189 C CA . GLY B 1 166 ? -12.727 -6.684 0.056 1 98.31 166 GLY B CA 1
ATOM 3190 C C . GLY B 1 166 ? -12 -5.363 0.198 1 98.31 166 GLY B C 1
ATOM 3191 O O . GLY B 1 166 ? -10.844 -5.328 0.611 1 98.31 166 GLY B O 1
ATOM 3192 N N . TYR B 1 167 ? -12.562 -4.273 -0.32 1 98.38 167 TYR B N 1
ATOM 3193 C CA . TYR B 1 167 ? -12.094 -2.898 -0.232 1 98.38 167 TYR B CA 1
ATOM 3194 C C . TYR B 1 167 ? -10.695 -2.762 -0.821 1 98.38 167 TYR B C 1
ATOM 3196 O O . TYR B 1 167 ? -9.867 -2.012 -0.301 1 98.38 167 TYR B O 1
ATOM 3204 N N . TYR B 1 168 ? -10.445 -3.459 -1.891 1 98.81 168 TYR B N 1
ATOM 3205 C CA . TYR B 1 168 ? -9.086 -3.527 -2.416 1 98.81 168 TYR B CA 1
ATOM 3206 C C . TYR B 1 168 ? -8.531 -2.133 -2.68 1 98.81 168 TYR B C 1
ATOM 3208 O O . TYR B 1 168 ? -7.473 -1.771 -2.16 1 98.81 168 TYR B O 1
ATOM 3216 N N . PRO B 1 169 ? -9.289 -1.219 -3.438 1 98.81 169 PRO B N 1
ATOM 3217 C CA . PRO B 1 169 ? -8.688 0.088 -3.711 1 98.81 169 PRO B CA 1
ATOM 3218 C C . PRO B 1 169 ? -8.414 0.889 -2.441 1 98.81 169 PRO B C 1
ATOM 3220 O O . PRO B 1 169 ? -7.328 1.451 -2.285 1 98.81 169 PRO B O 1
ATOM 3223 N N . TYR B 1 170 ? -9.336 0.882 -1.512 1 98.81 170 TYR B N 1
ATOM 3224 C CA . TYR B 1 170 ? -9.211 1.702 -0.312 1 98.81 170 TYR B CA 1
ATOM 3225 C C . TYR B 1 170 ? -8.18 1.109 0.647 1 98.81 170 TYR B C 1
ATOM 3227 O O . TYR B 1 170 ? -7.258 1.8 1.08 1 98.81 170 TYR B O 1
ATOM 3235 N N . ARG B 1 171 ? -8.234 -0.184 0.953 1 98.81 171 ARG B N 1
ATOM 3236 C CA . ARG B 1 171 ? -7.312 -0.838 1.872 1 98.81 171 ARG B CA 1
ATOM 3237 C C . ARG B 1 171 ? -5.871 -0.71 1.382 1 98.81 171 ARG B C 1
ATOM 3239 O O . ARG B 1 171 ? -4.984 -0.314 2.141 1 98.81 171 ARG B O 1
ATOM 3246 N N . CYS B 1 172 ? -5.699 -1.036 0.129 1 98.94 172 CYS B N 1
ATOM 3247 C CA . CYS B 1 172 ? -4.344 -1.004 -0.406 1 98.94 172 CYS B CA 1
ATOM 3248 C C . CYS B 1 172 ? -3.764 0.404 -0.337 1 98.94 172 CYS B C 1
ATOM 3250 O O . CYS B 1 172 ? -2.596 0.582 0.014 1 98.94 172 CYS B O 1
ATOM 3252 N N . SER B 1 173 ? -4.559 1.421 -0.661 1 98.94 173 SER B N 1
ATOM 3253 C CA . SER B 1 173 ? -4.066 2.797 -0.67 1 98.94 173 SER B CA 1
ATOM 3254 C C . SER B 1 173 ? -3.734 3.273 0.739 1 98.94 173 SER B C 1
ATOM 3256 O O . SER B 1 173 ? -2.725 3.949 0.948 1 98.94 173 SER B O 1
ATOM 3258 N N . LYS B 1 174 ? -4.59 2.939 1.711 1 98.94 174 LYS B N 1
ATOM 3259 C CA . LYS B 1 174 ? -4.359 3.391 3.08 1 98.94 174 LYS B CA 1
ATOM 3260 C C . LYS B 1 174 ? -3.211 2.621 3.725 1 98.94 174 LYS B C 1
ATOM 3262 O O . LYS B 1 174 ? -2.457 3.176 4.527 1 98.94 174 LYS B O 1
ATOM 3267 N N . VAL B 1 175 ? -3.074 1.35 3.383 1 98.94 175 VAL B N 1
ATOM 3268 C CA . VAL B 1 175 ? -1.939 0.575 3.875 1 98.94 175 VAL B CA 1
ATOM 3269 C C . VAL B 1 175 ? -0.643 1.132 3.291 1 98.94 175 VAL B C 1
ATOM 3271 O O . VAL B 1 175 ? 0.37 1.224 3.988 1 98.94 175 VAL B O 1
ATOM 3274 N N . ALA B 1 176 ? -0.669 1.468 2.023 1 99 176 ALA B N 1
ATOM 3275 C CA . ALA B 1 176 ? 0.489 2.096 1.394 1 99 176 ALA B CA 1
ATOM 3276 C C . ALA B 1 176 ? 0.831 3.42 2.07 1 99 176 ALA B C 1
ATOM 3278 O O . ALA B 1 176 ? 2.006 3.74 2.266 1 99 176 ALA B O 1
ATOM 3279 N N . LEU B 1 177 ? -0.154 4.168 2.43 1 99 177 LEU B N 1
ATOM 3280 C CA . LEU B 1 177 ? 0.057 5.406 3.164 1 99 177 LEU B CA 1
ATOM 3281 C C . LEU B 1 177 ? 0.732 5.137 4.504 1 99 177 LEU B C 1
ATOM 3283 O O . LEU B 1 177 ? 1.611 5.891 4.926 1 99 177 LEU B O 1
ATOM 3287 N N . ASN B 1 178 ? 0.293 4.094 5.195 1 98.94 178 ASN B N 1
ATOM 3288 C CA . ASN B 1 178 ? 0.932 3.697 6.445 1 98.94 178 ASN B CA 1
ATOM 3289 C C . ASN B 1 178 ? 2.414 3.395 6.246 1 98.94 178 ASN B C 1
ATOM 3291 O O . ASN B 1 178 ? 3.246 3.783 7.07 1 98.94 178 ASN B O 1
ATOM 3295 N N . ALA B 1 179 ? 2.674 2.691 5.156 1 98.94 179 ALA B N 1
ATOM 3296 C CA . ALA B 1 179 ? 4.07 2.395 4.848 1 98.94 179 ALA B CA 1
ATOM 3297 C C . ALA B 1 179 ? 4.867 3.678 4.625 1 98.94 179 ALA B C 1
ATOM 3299 O O . ALA B 1 179 ? 5.988 3.812 5.113 1 98.94 179 ALA B O 1
ATOM 3300 N N . ALA B 1 180 ? 4.316 4.59 3.887 1 98.94 180 ALA B N 1
ATOM 3301 C CA . ALA B 1 180 ? 4.965 5.875 3.66 1 98.94 180 ALA B CA 1
ATOM 3302 C C . ALA B 1 180 ? 5.199 6.613 4.977 1 98.94 180 ALA B C 1
ATOM 3304 O O . ALA B 1 180 ? 6.25 7.227 5.172 1 98.94 180 ALA B O 1
ATOM 3305 N N . THR B 1 181 ? 4.219 6.543 5.84 1 98.94 181 THR B N 1
ATOM 3306 C CA . THR B 1 181 ? 4.316 7.191 7.145 1 98.94 181 THR B CA 1
ATOM 3307 C C . THR B 1 181 ? 5.516 6.664 7.922 1 98.94 181 THR B C 1
ATOM 3309 O O . THR B 1 181 ? 6.289 7.445 8.484 1 98.94 181 THR B O 1
ATOM 3312 N N . LYS B 1 182 ? 5.648 5.348 7.93 1 98.94 182 LYS B N 1
ATOM 3313 C CA . LYS B 1 182 ? 6.77 4.738 8.633 1 98.94 182 LYS B CA 1
ATOM 3314 C C . LYS B 1 182 ? 8.102 5.203 8.055 1 98.94 182 LYS B C 1
ATOM 3316 O O . LYS B 1 182 ? 9.008 5.598 8.789 1 98.94 182 LYS B O 1
ATOM 3321 N N . SER B 1 183 ? 8.211 5.211 6.738 1 98.94 183 SER B N 1
ATOM 3322 C CA . SER B 1 183 ? 9.438 5.668 6.105 1 98.94 183 SER B CA 1
ATOM 3323 C C . SER B 1 183 ? 9.711 7.137 6.41 1 98.94 183 SER B C 1
ATOM 3325 O O . SER B 1 183 ? 10.844 7.523 6.695 1 98.94 183 SER B O 1
ATOM 3327 N N . MET B 1 184 ? 8.695 7.953 6.371 1 98.94 184 MET B N 1
ATOM 3328 C CA . MET B 1 184 ? 8.844 9.375 6.691 1 98.94 184 MET B CA 1
ATOM 3329 C C . MET B 1 184 ? 9.375 9.555 8.109 1 98.94 184 MET B C 1
ATOM 3331 O O . MET B 1 184 ? 10.219 10.422 8.352 1 98.94 184 MET B O 1
ATOM 3335 N N . SER B 1 185 ? 8.812 8.781 9.016 1 98.94 185 SER B N 1
ATOM 3336 C CA . SER B 1 185 ? 9.188 8.93 10.422 1 98.94 185 SER B CA 1
ATOM 3337 C C . SER B 1 185 ? 10.688 8.703 10.617 1 98.94 185 SER B C 1
ATOM 3339 O O . SER B 1 185 ? 11.305 9.336 11.477 1 98.94 185 SER B O 1
ATOM 3341 N N . ILE B 1 186 ? 11.234 7.805 9.828 1 98.81 186 ILE B N 1
ATOM 3342 C CA . ILE B 1 186 ? 12.656 7.512 9.914 1 98.81 186 ILE B CA 1
ATOM 3343 C C . ILE B 1 186 ? 13.453 8.594 9.188 1 98.81 186 ILE B C 1
ATOM 3345 O O . ILE B 1 186 ? 14.422 9.125 9.727 1 98.81 186 ILE B O 1
ATOM 3349 N N . ASP B 1 187 ? 13.008 8.992 8 1 98.81 187 ASP B N 1
ATOM 3350 C CA . ASP B 1 187 ? 13.695 9.977 7.172 1 98.81 187 ASP B CA 1
ATOM 3351 C C . ASP B 1 187 ? 13.758 11.336 7.871 1 98.81 187 ASP B C 1
ATOM 3353 O O . ASP B 1 187 ? 14.719 12.086 7.688 1 98.81 187 ASP B O 1
ATOM 3357 N N . LEU B 1 188 ? 12.734 11.625 8.648 1 98.81 188 LEU B N 1
ATOM 3358 C CA . LEU B 1 188 ? 12.594 12.992 9.156 1 98.81 188 LEU B CA 1
ATOM 3359 C C . LEU B 1 188 ? 12.938 13.055 10.641 1 98.81 188 LEU B C 1
ATOM 3361 O O . LEU B 1 188 ? 12.766 14.102 11.273 1 98.81 188 LEU B O 1
ATOM 3365 N N . LYS B 1 189 ? 13.406 11.93 11.172 1 98.19 189 LYS B N 1
ATOM 3366 C CA . LYS B 1 189 ? 13.703 11.844 12.602 1 98.19 189 LYS B CA 1
ATOM 3367 C C . LYS B 1 189 ? 14.75 12.883 13.008 1 98.19 189 LYS B C 1
ATOM 3369 O O . LYS B 1 189 ? 14.57 13.586 14 1 98.19 189 LYS B O 1
ATOM 3374 N N . GLN B 1 190 ? 15.766 13.047 12.227 1 97.75 190 GLN B N 1
ATOM 3375 C CA . GLN B 1 190 ? 16.859 13.938 12.57 1 97.75 190 GLN B CA 1
ATOM 3376 C C . GLN B 1 190 ? 16.453 15.398 12.43 1 97.75 190 GLN B C 1
ATOM 3378 O O . GLN B 1 190 ? 17.062 16.281 13.031 1 97.75 190 GLN B O 1
ATOM 3383 N N . ASP B 1 191 ? 15.43 15.617 11.648 1 98.56 191 ASP B N 1
ATOM 3384 C CA . ASP B 1 191 ? 14.914 16.969 11.484 1 98.56 191 ASP B CA 1
ATOM 3385 C C . ASP B 1 191 ? 13.977 17.359 12.625 1 98.56 191 ASP B C 1
ATOM 3387 O O . ASP B 1 191 ? 13.492 18.484 12.688 1 98.56 191 ASP B O 1
ATOM 3391 N N . GLY B 1 192 ? 13.68 16.422 13.516 1 98.69 192 GLY B N 1
ATOM 3392 C CA . GLY B 1 192 ? 12.789 16.688 14.633 1 98.69 192 GLY B CA 1
ATOM 3393 C C . GLY B 1 192 ? 11.336 16.812 14.219 1 98.69 192 GLY B C 1
ATOM 3394 O O . GLY B 1 192 ? 10.57 17.547 14.852 1 98.69 192 GLY B O 1
ATOM 3395 N N . ILE B 1 193 ? 10.984 16.203 13.102 1 98.94 193 ILE B N 1
ATOM 3396 C CA . ILE B 1 193 ? 9.617 16.25 12.594 1 98.94 193 ILE B CA 1
ATOM 3397 C C . ILE B 1 193 ? 8.891 14.961 12.953 1 98.94 193 ILE B C 1
ATOM 3399 O O . ILE B 1 193 ? 9.305 13.875 12.547 1 98.94 193 ILE B O 1
ATOM 3403 N N . LEU B 1 194 ? 7.855 15.07 13.742 1 98.94 194 LEU B N 1
ATOM 3404 C CA . LEU B 1 194 ? 7.027 13.938 14.133 1 98.94 194 LEU B CA 1
ATOM 3405 C C . LEU B 1 194 ? 6.152 13.477 12.977 1 98.94 194 LEU B C 1
ATOM 3407 O O . LEU B 1 194 ? 5.566 14.305 12.266 1 98.94 194 LEU B O 1
ATOM 3411 N N . VAL B 1 195 ? 6.105 12.172 12.688 1 98.94 195 VAL B N 1
ATOM 3412 C CA . VAL B 1 195 ? 5.258 11.625 11.633 1 98.94 195 VAL B CA 1
ATOM 3413 C C . VAL B 1 195 ? 4.406 10.484 12.188 1 98.94 195 VAL B C 1
ATOM 3415 O O . VAL B 1 195 ? 4.93 9.57 12.828 1 98.94 195 VAL B O 1
ATOM 3418 N N . ALA B 1 196 ? 3.117 10.531 11.992 1 98.94 196 ALA B N 1
ATOM 3419 C CA . ALA B 1 196 ? 2.223 9.461 12.422 1 98.94 196 ALA B CA 1
ATOM 3420 C C . ALA B 1 196 ? 0.998 9.367 11.516 1 98.94 196 ALA B C 1
ATOM 3422 O O . ALA B 1 196 ? 0.702 10.305 10.773 1 98.94 196 ALA B O 1
ATOM 3423 N N . CYS B 1 197 ? 0.388 8.227 11.5 1 98.81 197 CYS B N 1
ATOM 3424 C CA . CYS B 1 197 ? -0.89 8.094 10.812 1 98.81 197 CYS B CA 1
ATOM 3425 C C . CYS B 1 197 ? -2.008 7.758 11.789 1 98.81 197 CYS B C 1
ATOM 3427 O O . CYS B 1 197 ? -1.762 7.141 12.828 1 98.81 197 CYS B O 1
ATOM 3429 N N . PHE B 1 198 ? -3.264 8.227 11.477 1 98.88 198 PHE B N 1
ATOM 3430 C CA . PHE B 1 198 ? -4.383 8.164 12.406 1 98.88 198 PHE B CA 1
ATOM 3431 C C . PHE B 1 198 ? -5.559 7.418 11.797 1 98.88 198 PHE B C 1
ATOM 3433 O O . PHE B 1 198 ? -5.852 7.574 10.609 1 98.88 198 PHE B O 1
ATOM 3440 N N . HIS B 1 199 ? -6.227 6.648 12.547 1 98.88 199 HIS B N 1
ATOM 3441 C CA . HIS B 1 199 ? -7.59 6.191 12.312 1 98.88 199 HIS B CA 1
ATOM 3442 C C . HIS B 1 199 ? -8.602 7.055 13.062 1 98.88 199 HIS B C 1
ATOM 3444 O O . HIS B 1 199 ? -8.609 7.078 14.297 1 98.88 199 HIS B O 1
ATOM 3450 N N . PRO B 1 200 ? -9.438 7.762 12.391 1 98.81 200 PRO B N 1
ATOM 3451 C CA . PRO B 1 200 ? -10.305 8.734 13.055 1 98.81 200 PRO B CA 1
ATOM 3452 C C . PRO B 1 200 ? -11.516 8.086 13.719 1 98.81 200 PRO B C 1
ATOM 3454 O O . PRO B 1 200 ? -12.266 8.758 14.43 1 98.81 200 PRO B O 1
ATOM 3457 N N . GLY B 1 201 ? -11.664 6.777 13.57 1 98.69 201 GLY B N 1
ATOM 3458 C CA . GLY B 1 201 ? -12.93 6.113 13.852 1 98.69 201 GLY B CA 1
ATOM 3459 C C . GLY B 1 201 ? -13.82 5.973 12.633 1 98.69 201 GLY B C 1
ATOM 3460 O O . GLY B 1 201 ? -13.484 6.469 11.555 1 98.69 201 GLY B O 1
ATOM 3461 N N . TRP B 1 202 ? -14.836 5.156 12.75 1 98.31 202 TRP B N 1
ATOM 3462 C CA . TRP B 1 202 ? -15.883 5.152 11.727 1 98.31 202 TRP B CA 1
ATOM 3463 C C . TRP B 1 202 ? -16.859 6.309 11.938 1 98.31 202 TRP B C 1
ATOM 3465 O O . TRP B 1 202 ? -17.781 6.207 12.75 1 98.31 202 TRP B O 1
ATOM 3475 N N . VAL B 1 203 ? -16.641 7.371 11.164 1 98.75 203 VAL B N 1
ATOM 3476 C CA . VAL B 1 203 ? -17.266 8.664 11.43 1 98.75 203 VAL B CA 1
ATOM 3477 C C . VAL B 1 203 ? -18.422 8.891 10.461 1 98.75 203 VAL B C 1
ATOM 3479 O O . VAL B 1 203 ? -18.297 8.602 9.266 1 98.75 203 VAL B O 1
ATOM 3482 N N . ARG B 1 204 ? -19.516 9.438 10.953 1 98.06 204 ARG B N 1
ATOM 3483 C CA . ARG B 1 204 ? -20.703 9.711 10.133 1 98.06 204 ARG B CA 1
ATOM 3484 C C . ARG B 1 204 ? -20.469 10.914 9.227 1 98.06 204 ARG B C 1
ATOM 3486 O O . ARG B 1 204 ? -20.719 12.055 9.625 1 98.06 204 ARG B O 1
ATOM 3493 N N . THR B 1 205 ? -20 10.688 8.086 1 97.5 205 THR B N 1
ATOM 3494 C CA . THR B 1 205 ? -19.766 11.609 6.977 1 97.5 205 THR B CA 1
ATOM 3495 C C . THR B 1 205 ? -20.312 11.039 5.672 1 97.5 205 THR B C 1
ATOM 3497 O O . THR B 1 205 ? -20.859 9.93 5.656 1 97.5 205 THR B O 1
ATOM 3500 N N . ASP B 1 206 ? -20.297 11.805 4.617 1 94.56 206 ASP B N 1
ATOM 3501 C CA . ASP B 1 206 ? -20.672 11.266 3.314 1 94.56 206 ASP B CA 1
ATOM 3502 C C . ASP B 1 206 ? -19.891 9.992 3.004 1 94.56 206 ASP B C 1
ATOM 3504 O O . ASP B 1 206 ? -20.438 9.039 2.439 1 94.56 206 ASP B O 1
ATOM 3508 N N . MET B 1 207 ? -18.656 9.906 3.357 1 95.06 207 MET B N 1
ATOM 3509 C CA . MET B 1 207 ? -17.781 8.758 3.107 1 95.06 207 MET B CA 1
ATOM 3510 C C . MET B 1 207 ? -18.109 7.621 4.07 1 95.06 207 MET B C 1
ATOM 3512 O O . MET B 1 207 ? -18.203 6.465 3.656 1 95.06 207 MET B O 1
ATOM 3516 N N . GLY B 1 208 ? -18.312 7.941 5.395 1 95.62 208 GLY B N 1
ATOM 3517 C CA . GLY B 1 208 ? -18.516 6.93 6.418 1 95.62 208 GLY B CA 1
ATOM 3518 C C . GLY B 1 208 ? -19.906 6.328 6.383 1 95.62 208 GLY B C 1
ATOM 3519 O O . GLY B 1 208 ? -20.125 5.219 6.879 1 95.62 208 GLY B O 1
ATOM 3520 N N . GLY B 1 209 ? -20.859 7.137 5.926 1 95.25 209 GLY B N 1
ATOM 3521 C CA . GLY B 1 209 ? -22.234 6.672 5.836 1 95.25 209 GLY B CA 1
ATOM 3522 C C . GLY B 1 209 ? -23.031 6.91 7.105 1 95.25 209 GLY B C 1
ATOM 3523 O O . GLY B 1 209 ? -22.453 7.148 8.172 1 95.25 209 GLY B O 1
ATOM 3524 N N . ASN B 1 210 ? -24.312 6.738 6.98 1 94.69 210 ASN B N 1
ATOM 3525 C CA . ASN B 1 210 ? -25.234 7.02 8.078 1 94.69 210 ASN B CA 1
ATOM 3526 C C . ASN B 1 210 ? -25.125 5.973 9.188 1 94.69 210 ASN B C 1
ATOM 3528 O O . ASN B 1 210 ? -25.516 6.223 10.328 1 94.69 210 ASN B O 1
ATOM 3532 N N . GLY B 1 211 ? -24.578 4.895 8.852 1 95.69 211 GLY B N 1
ATOM 3533 C CA . GLY B 1 211 ? -24.484 3.812 9.82 1 95.69 211 GLY B CA 1
ATOM 3534 C C . GLY B 1 211 ? -23.266 3.941 10.727 1 95.69 211 GLY B C 1
ATOM 3535 O O . GLY B 1 211 ? -23.125 3.191 11.695 1 95.69 211 GLY B O 1
ATOM 3536 N N . ALA B 1 212 ? -22.406 4.926 10.484 1 97.31 212 ALA B N 1
ATOM 3537 C CA . ALA B 1 212 ? -21.219 5.121 11.305 1 97.31 212 ALA B CA 1
ATOM 3538 C C . ALA B 1 212 ? -21.594 5.57 12.711 1 97.31 212 ALA B C 1
ATOM 3540 O O . ALA B 1 212 ? -22.375 6.508 12.883 1 97.31 212 ALA B O 1
ATOM 3541 N N . PRO B 1 213 ? -21.031 5 13.727 1 97.94 213 PRO B N 1
ATOM 3542 C CA . PRO B 1 213 ? -21.453 5.293 15.102 1 97.94 213 PRO B CA 1
ATOM 3543 C C . PRO B 1 213 ? -20.891 6.613 15.617 1 97.94 213 PRO B C 1
ATOM 3545 O O . PRO B 1 213 ? -21.438 7.195 16.562 1 97.94 213 PRO B O 1
ATOM 3548 N N . MET B 1 214 ? -19.844 7.098 15.086 1 98.5 214 MET B N 1
ATOM 3549 C CA . MET B 1 214 ? -19.141 8.266 15.625 1 98.5 214 MET B CA 1
ATOM 3550 C C . MET B 1 214 ? -19.5 9.516 14.828 1 98.5 214 MET B C 1
ATOM 3552 O O . MET B 1 214 ? -19.578 9.484 13.602 1 98.5 214 MET B O 1
ATOM 3556 N N . ASP B 1 215 ? -19.734 10.586 15.562 1 98.38 215 ASP B N 1
ATOM 3557 C CA . ASP B 1 215 ? -19.938 11.852 14.867 1 98.38 215 ASP B CA 1
ATOM 3558 C C . ASP B 1 215 ? -18.625 12.609 14.672 1 98.38 215 ASP B C 1
ATOM 3560 O O . ASP B 1 215 ? -17.609 12.258 15.281 1 98.38 215 ASP B O 1
ATOM 3564 N N . ILE B 1 216 ? -18.625 13.609 13.867 1 98.62 216 ILE B N 1
ATOM 3565 C CA . ILE B 1 216 ? -17.438 14.352 13.477 1 98.62 216 ILE B CA 1
ATOM 3566 C C . ILE B 1 216 ? -16.828 15.031 14.703 1 98.62 216 ILE B C 1
ATOM 3568 O O . ILE B 1 216 ? -15.617 14.953 14.922 1 98.62 216 ILE B O 1
ATOM 3572 N N . ASP B 1 217 ? -17.625 15.68 15.555 1 98.56 217 ASP B N 1
ATOM 3573 C CA . ASP B 1 217 ? -17.156 16.422 16.719 1 98.56 217 ASP B CA 1
ATOM 3574 C C . ASP B 1 217 ? -16.391 15.516 17.672 1 98.56 217 ASP B C 1
ATOM 3576 O O . ASP B 1 217 ? -15.312 15.883 18.141 1 98.56 217 ASP B O 1
ATOM 3580 N N . THR B 1 218 ? -16.969 14.367 17.906 1 98.75 218 THR B N 1
ATOM 3581 C CA . THR B 1 218 ? -16.328 13.414 18.812 1 98.75 218 THR B CA 1
ATOM 3582 C C . THR B 1 218 ? -14.992 12.938 18.25 1 98.75 218 THR B C 1
ATOM 3584 O O . THR B 1 218 ? -13.992 12.883 18.969 1 98.75 218 THR B O 1
ATOM 3587 N N . SER B 1 219 ? -14.969 12.586 16.984 1 98.81 219 SER B N 1
ATOM 3588 C CA . SER B 1 219 ? -13.742 12.125 16.344 1 98.81 219 SER B CA 1
ATOM 3589 C C . SER B 1 219 ? -12.656 13.195 16.391 1 98.81 219 SER B C 1
ATOM 3591 O O . SER B 1 219 ? -11.562 12.945 16.906 1 98.81 219 SER B O 1
ATOM 3593 N N . VAL B 1 220 ? -12.953 14.391 15.977 1 98.75 220 VAL B N 1
ATOM 3594 C CA . VAL B 1 220 ? -11.984 15.477 15.836 1 98.75 220 VAL B CA 1
ATOM 3595 C C . VAL B 1 220 ? -11.477 15.891 17.219 1 98.75 220 VAL B C 1
ATOM 3597 O O . VAL B 1 220 ? -10.273 16.109 17.406 1 98.75 220 VAL B O 1
ATOM 3600 N N . ASN B 1 221 ? -12.391 16 18.172 1 98.31 221 ASN B N 1
ATOM 3601 C CA . ASN B 1 221 ? -11.984 16.344 19.516 1 98.31 221 ASN B CA 1
ATOM 3602 C C . ASN B 1 221 ? -10.992 15.328 20.078 1 98.31 221 ASN B C 1
ATOM 3604 O O . ASN B 1 221 ? -10 15.711 20.703 1 98.31 221 ASN B O 1
ATOM 3608 N N . ASN B 1 222 ? -11.312 14.047 19.906 1 98.75 222 ASN B N 1
ATOM 3609 C CA . ASN B 1 222 ? -10.414 13 20.375 1 98.75 222 ASN B CA 1
ATOM 3610 C C . ASN B 1 222 ? -9.07 13.047 19.672 1 98.75 222 ASN B C 1
ATOM 3612 O O . ASN B 1 222 ? -8.016 12.883 20.297 1 98.75 222 ASN B O 1
ATOM 3616 N N . ILE B 1 223 ? -9.039 13.297 18.375 1 98.81 223 ILE B N 1
ATOM 3617 C CA . ILE B 1 223 ? -7.789 13.359 17.609 1 98.81 223 ILE B CA 1
ATOM 3618 C C . ILE B 1 223 ? -6.949 14.539 18.094 1 98.81 223 ILE B C 1
ATOM 3620 O O . ILE B 1 223 ? -5.742 14.406 18.297 1 98.81 223 ILE B O 1
ATOM 3624 N N . LEU B 1 224 ? -7.59 15.719 18.281 1 98.5 224 LEU B N 1
ATOM 3625 C CA . LEU B 1 224 ? -6.855 16.906 18.719 1 98.5 224 LEU B CA 1
ATOM 3626 C C . LEU B 1 224 ? -6.246 16.688 20.094 1 98.5 224 LEU B C 1
ATOM 3628 O O . LEU B 1 224 ? -5.109 17.078 20.359 1 98.5 224 LEU B O 1
ATOM 3632 N N . LYS B 1 225 ? -7.035 16.047 21 1 98.31 225 LYS B N 1
ATOM 3633 C CA . LYS B 1 225 ? -6.496 15.711 22.312 1 98.31 225 LYS B CA 1
ATOM 3634 C C . LYS B 1 225 ? -5.297 14.773 22.172 1 98.31 225 LYS B C 1
ATOM 3636 O O . LYS B 1 225 ? -4.266 14.977 22.812 1 98.31 225 LYS B O 1
ATOM 3641 N N . THR B 1 226 ? -5.434 13.742 21.375 1 98.81 226 THR B N 1
ATOM 3642 C CA . THR B 1 226 ? -4.363 12.773 21.172 1 98.81 226 THR B CA 1
ATOM 3643 C C . THR B 1 226 ? -3.139 13.438 20.562 1 98.81 226 THR B C 1
ATOM 3645 O O . THR B 1 226 ? -2.008 13.172 20.969 1 98.81 226 THR B O 1
ATOM 3648 N N . LEU B 1 227 ? -3.328 14.328 19.562 1 98.56 227 LEU B N 1
ATOM 3649 C CA . LEU B 1 227 ? -2.229 15.031 18.922 1 98.56 227 LEU B CA 1
ATOM 3650 C C . LEU B 1 227 ? -1.366 15.758 19.938 1 98.56 227 LEU B C 1
ATOM 3652 O O . LEU B 1 227 ? -0.137 15.766 19.828 1 98.56 227 LEU B O 1
ATOM 3656 N N . ASN B 1 228 ? -1.997 16.312 20.953 1 97.31 228 ASN B N 1
ATOM 3657 C CA . ASN B 1 228 ? -1.306 17.125 21.953 1 97.31 228 ASN B CA 1
ATOM 3658 C C . ASN B 1 228 ? -0.477 16.266 22.906 1 97.31 228 ASN B C 1
ATOM 3660 O O . ASN B 1 228 ? 0.355 16.766 23.656 1 97.31 228 ASN B O 1
ATOM 3664 N N . THR B 1 229 ? -0.684 14.93 22.844 1 98.31 229 THR B N 1
ATOM 3665 C CA . THR B 1 229 ? 0.04 14.031 23.734 1 98.31 229 THR B CA 1
ATOM 3666 C C . THR B 1 229 ? 1.224 13.391 23.016 1 98.31 229 THR B C 1
ATOM 3668 O O . THR B 1 229 ? 2.025 12.688 23.641 1 98.31 229 THR B O 1
ATOM 3671 N N . LEU B 1 230 ? 1.396 13.547 21.734 1 98.62 230 LEU B N 1
ATOM 3672 C CA . LEU B 1 230 ? 2.387 12.82 20.938 1 98.62 230 LEU B CA 1
ATOM 3673 C C . LEU B 1 230 ? 3.795 13.312 21.25 1 98.62 230 LEU B C 1
ATOM 3675 O O . LEU B 1 230 ? 4.012 14.516 21.438 1 98.62 230 LEU B O 1
ATOM 3679 N N . THR B 1 231 ? 4.707 12.422 21.344 1 98.44 231 THR B N 1
ATOM 3680 C CA . THR B 1 231 ? 6.133 12.648 21.547 1 98.44 231 THR B CA 1
ATOM 3681 C C . THR B 1 231 ? 6.957 11.773 20.594 1 98.44 231 THR B C 1
ATOM 3683 O O . THR B 1 231 ? 6.414 11.156 19.688 1 98.44 231 THR B O 1
ATOM 3686 N N . GLU B 1 232 ? 8.195 11.789 20.844 1 98.25 232 GLU B N 1
ATOM 3687 C CA . GLU B 1 232 ? 9.109 10.992 20.016 1 98.25 232 GLU B CA 1
ATOM 3688 C C . GLU B 1 232 ? 8.727 9.516 20.047 1 98.25 232 GLU B C 1
ATOM 3690 O O . GLU B 1 232 ? 8.914 8.805 19.062 1 98.25 232 GLU B O 1
ATOM 3695 N N . LYS B 1 233 ? 8.078 9.07 21.078 1 98 233 LYS B N 1
ATOM 3696 C CA . LYS B 1 233 ? 7.699 7.672 21.234 1 98 233 LYS B CA 1
ATOM 3697 C C . LYS B 1 233 ? 6.598 7.293 20.25 1 98 233 LYS B C 1
ATOM 3699 O O . LYS B 1 233 ? 6.352 6.109 20.016 1 98 233 LYS B O 1
ATOM 3704 N N . HIS B 1 234 ? 5.965 8.266 19.641 1 98.69 234 HIS B N 1
ATOM 3705 C CA . HIS B 1 234 ? 4.777 8.016 18.828 1 98.69 234 HIS B CA 1
ATOM 3706 C C . HIS B 1 234 ? 5.09 8.164 17.344 1 98.69 234 HIS B C 1
ATOM 3708 O O . HIS B 1 234 ? 4.246 7.871 16.484 1 98.69 234 HIS B O 1
ATOM 3714 N N . THR B 1 235 ? 6.312 8.734 17 1 98.75 235 THR B N 1
ATOM 3715 C CA . THR B 1 235 ? 6.645 8.867 15.586 1 98.75 235 THR B CA 1
ATOM 3716 C C . THR B 1 235 ? 6.727 7.504 14.914 1 98.75 235 THR B C 1
ATOM 3718 O O . THR B 1 235 ? 7.234 6.547 15.5 1 98.75 235 THR B O 1
ATOM 3721 N N . GLY B 1 236 ? 6.07 7.352 13.758 1 98.75 236 GLY B N 1
ATOM 3722 C CA . GLY B 1 236 ? 6.066 6.102 13.016 1 98.75 236 GLY B CA 1
ATOM 3723 C C . GLY B 1 236 ? 4.984 5.141 13.469 1 98.75 236 GLY B C 1
ATOM 3724 O O . GLY B 1 236 ? 4.965 3.98 13.047 1 98.75 236 GLY B O 1
ATOM 3725 N N . CYS B 1 237 ? 4.07 5.602 14.336 1 98.88 237 CYS B N 1
ATOM 3726 C CA . CYS B 1 237 ? 3.035 4.711 14.852 1 98.88 237 CYS B CA 1
ATOM 3727 C C . CYS B 1 237 ? 1.731 4.891 14.078 1 98.88 237 CYS B C 1
ATOM 3729 O O . CYS B 1 237 ? 1.526 5.914 13.422 1 98.88 237 CYS B O 1
ATOM 3731 N N . PHE B 1 238 ? 0.969 3.887 14.055 1 98.94 238 PHE B N 1
ATOM 3732 C CA . PHE B 1 238 ? -0.423 3.873 13.625 1 98.94 238 PHE B CA 1
ATOM 3733 C C . PHE B 1 238 ? -1.359 4.074 14.805 1 98.94 238 PHE B C 1
ATOM 3735 O O . PHE B 1 238 ? -1.504 3.186 15.648 1 98.94 238 PHE B O 1
ATOM 3742 N N . ILE B 1 239 ? -2.033 5.246 14.867 1 98.94 239 ILE B N 1
ATOM 3743 C CA . ILE B 1 239 ? -2.697 5.66 16.094 1 98.94 239 ILE B CA 1
ATOM 3744 C C . ILE B 1 239 ? -4.195 5.816 15.852 1 98.94 239 ILE B C 1
ATOM 3746 O O . ILE B 1 239 ? -4.605 6.402 14.844 1 98.94 239 ILE B O 1
ATOM 3750 N N . GLN B 1 240 ? -5.023 5.301 16.719 1 98.88 240 GLN B N 1
ATOM 3751 C CA . GLN B 1 240 ? -6.465 5.531 16.688 1 98.88 240 GLN B CA 1
ATOM 3752 C C . GLN B 1 240 ? -6.82 6.875 17.312 1 98.88 240 GLN B C 1
ATOM 3754 O O . GLN B 1 240 ? -6.055 7.41 18.125 1 98.88 240 GLN B O 1
ATOM 3759 N N . TYR B 1 241 ? -7.953 7.426 17.047 1 98.81 241 TYR B N 1
ATOM 3760 C CA . TYR B 1 241 ? -8.398 8.75 17.469 1 98.81 241 TYR B CA 1
ATOM 3761 C C . TYR B 1 241 ? -8.234 8.93 18.969 1 98.81 241 TYR B C 1
ATOM 3763 O O . TYR B 1 241 ? -8.055 10.055 19.453 1 98.81 241 TYR B O 1
ATOM 3771 N N . ASP B 1 242 ? -8.203 7.891 19.734 1 98.56 242 ASP B N 1
ATOM 3772 C CA . ASP B 1 242 ? -8.18 7.98 21.188 1 98.56 242 ASP B CA 1
ATOM 3773 C C . ASP B 1 242 ? -6.793 7.652 21.734 1 98.56 242 ASP B C 1
ATOM 3775 O O . ASP B 1 242 ? -6.629 7.445 22.938 1 98.56 242 ASP B O 1
ATOM 3779 N N . GLY B 1 243 ? -5.871 7.418 20.891 1 98.69 243 GLY B N 1
ATOM 3780 C CA . GLY B 1 243 ? -4.492 7.258 21.312 1 98.69 243 GLY B CA 1
ATOM 3781 C C . GLY B 1 243 ? -4.023 5.816 21.297 1 98.69 243 GLY B C 1
ATOM 3782 O O . GLY B 1 243 ? -2.834 5.539 21.469 1 98.69 243 GLY B O 1
ATOM 3783 N N . LYS B 1 244 ? -4.938 4.914 21.094 1 98.75 244 LYS B N 1
ATOM 3784 C CA . LYS B 1 244 ? -4.555 3.508 21 1 98.75 244 LYS B CA 1
ATOM 3785 C C . LYS B 1 244 ? -3.633 3.258 19.812 1 98.75 244 LYS B C 1
ATOM 3787 O O . LYS B 1 244 ? -3.906 3.715 18.703 1 98.75 244 LYS B O 1
ATOM 3792 N N . ILE B 1 245 ? -2.508 2.531 20.062 1 98.88 245 ILE B N 1
ATOM 3793 C CA . ILE B 1 245 ? -1.625 2.143 18.969 1 98.88 245 ILE B CA 1
ATOM 3794 C C . ILE B 1 245 ? -2.199 0.921 18.25 1 98.88 245 ILE B C 1
ATOM 3796 O O . ILE B 1 245 ? -2.541 -0.077 18.891 1 98.88 245 ILE B O 1
ATOM 3800 N N . LEU B 1 246 ? -2.346 1.031 16.984 1 98.88 246 LEU B N 1
ATOM 3801 C CA . LEU B 1 246 ? -2.93 -0.036 16.188 1 98.88 246 LEU B CA 1
ATOM 3802 C C . LEU B 1 246 ? -1.843 -0.859 15.5 1 98.88 246 LEU B C 1
ATOM 3804 O O . LEU B 1 246 ? -0.774 -0.336 15.172 1 98.88 246 LEU B O 1
ATOM 3808 N N . PRO B 1 247 ? -2.107 -2.156 15.328 1 98.88 247 PRO B N 1
ATOM 3809 C CA . PRO B 1 247 ? -1.175 -2.957 14.531 1 98.88 247 PRO B CA 1
ATOM 3810 C C . PRO B 1 247 ? -1.213 -2.604 13.047 1 98.88 247 PRO B C 1
ATOM 3812 O O . PRO B 1 247 ? -2.223 -2.092 12.555 1 98.88 247 PRO B O 1
ATOM 3815 N N . TRP B 1 248 ? -0.133 -2.838 12.398 1 98.81 248 TRP B N 1
ATOM 3816 C CA . TRP B 1 248 ? -0.087 -2.588 10.961 1 98.81 248 TRP B CA 1
ATOM 3817 C C . TRP B 1 248 ? -0.998 -3.553 10.211 1 98.81 248 TRP B C 1
ATOM 3819 O O . TRP B 1 248 ? -1.058 -4.742 10.531 1 98.81 248 TRP B O 1
#

Solvent-accessible surface area (backbone atoms only — not comparable to full-atom values): 24328 Å² total; per-residue (Å²): 81,53,25,37,40,36,32,39,21,51,47,57,61,35,30,39,43,54,59,53,43,69,66,39,96,76,41,42,65,34,36,36,35,22,20,70,48,67,90,72,12,60,70,47,53,56,50,33,74,75,31,84,35,43,44,80,42,74,47,54,69,72,47,65,86,50,46,65,58,54,44,48,60,51,43,70,72,40,50,85,57,24,34,10,28,46,32,39,48,44,66,70,77,69,75,83,36,50,69,87,67,65,50,70,69,52,35,54,53,26,30,39,43,40,25,49,24,49,53,54,50,50,45,65,42,41,67,36,28,43,38,11,21,68,66,34,87,61,78,87,56,27,27,45,64,26,4,23,41,39,38,59,44,39,70,65,26,15,56,73,72,58,84,77,33,38,32,52,36,41,27,21,14,27,25,16,30,50,35,42,30,37,20,45,20,53,66,29,43,87,56,34,35,29,17,30,30,32,18,57,64,60,33,45,30,90,86,50,29,88,81,27,85,35,47,45,67,62,30,42,53,36,34,55,55,35,49,74,67,43,36,68,89,43,41,43,37,42,28,34,24,80,56,50,76,50,72,66,81,54,24,37,39,35,32,39,21,49,50,58,60,35,31,38,45,53,58,52,43,71,67,39,96,75,42,42,66,34,36,37,36,21,22,71,50,67,90,75,11,60,70,47,54,54,50,34,74,76,31,86,37,43,43,80,42,75,47,56,70,71,49,66,87,50,47,65,58,53,43,48,59,50,42,71,73,41,51,86,56,24,35,12,29,46,33,39,49,42,67,71,76,68,77,84,37,48,68,88,67,66,51,72,68,52,35,53,54,27,31,38,42,38,24,49,24,49,53,52,50,50,46,66,42,41,68,36,29,42,38,11,20,68,66,35,86,61,78,88,56,28,26,44,63,26,3,23,42,39,36,59,44,38,71,66,27,15,56,73,71,57,83,77,32,38,33,52,36,40,27,20,14,27,24,16,31,50,36,41,31,36,20,47,19,53,67,29,45,88,56,32,35,29,17,30,30,34,18,56,66,60,31,44,31,91,87,49,28,89,84,27,85,34,47,44,68,61,30,42,52,34,34,56,56,36,49,74,67,45,36,67,90,42,42,44,36,41,29,35,24,80,56,49,76,50,70,64

Radius of gyration: 24.0 Å; Cα contacts (8 Å, |Δi|>4): 1147; chains: 2; bounding box: 51×72×52 Å